Protein AF-A0A534UVS5-F1 (afdb_monomer)

Foldseek 3Di:
DLQQFFQDPVGTDNFKFDQFFLFAADDPVQLVQLQVVCCVPVNDQFADPVFDGDGRPDDLGPVVGYDIATPGLVPDLVVCVVRDDPVRSVVNLVRSLVSSLSRTDDWDKDKDKDWDDDPPDIDIDIFMDTPGCRSVVRDDDDDPPDDPDPGDDDDDDDPPDDDDDPDDDDDDDDDDDDDADALVVVLVVCVVLQADGSVCSVVVVCVCPVVQQWHQDPRGTDGDLVVVLVVVVCCVQVVCCPPSNNRNVVVVVVSCCVVVVDPPPVVVVVVCPVVVVSVVVCVVVDDPCVSQWAWDPDADPVRATWTWGQDPVGTWTAGPPPPVGGDIGRDPPPPRVVLVPDQDDDDDDDDDDDDDDDDDDPDDPQFQDQQPVPCVPPVWGWGWDADPVGIWIATPPPPVGGGTDDDDDPAPDFPPAWAADLPPRPFTWGWGADPPPRQIKTATPPPPVDGDIGSFAFQQEAEQPRRATWTDDPQWIAGLHQGFIFHADPVGDDHHDHGYTDDGDVVNNDDPDPDDDDDDDDDDDDDDDDDDDDDDDDDDDDDDDDDDDDDDDDDDD

Mean predicted aligned error: 19.81 Å

Secondary structure (DSSP, 8-state):
-TTT-EEETTEEE--B--SS-------HHHHHHHHHHHHHHH-GGG--TT-------STT--TTPPPS-BS-TTS-HHHHTTTS-HHHHHHHHHHHHHHHHTTSPPPEEEEEEEEEEETTEEEEEEEEEEEE-GGGGT--PPPSS-PPPPP--PPP--TT--------------PPPPPPPPHHHHHHHHHHTT-S-TTTHHHHHHHHHHTTSEEEETTEEEE-HHHHHHHHHHHHHHHHHH-HHHHHHHHHHHHHHHTTSS-HHHHHHHHHHHHHHHHHHHHHH--HHHHHEEEEEEEPTTSPEEEEEEEBTEEEEEETTTTTS--EEEPTTSHHHHTT-SS---S---------------PPTTTTSBPTTTHHHH--BEEEEEETTEEEEEETTTTT---EE--SSPPPPPPSS--B-TTTSSSBEEEEE-TTT--EEEEETTTTT---EESSPEEEEEETTT-PEEEEETTEEEETTT--EEPPPTT---TT-EE---S--GGGGSPPPSSS-----PPP---------------------------------

Nearest PDB structures (foldseek):
  3pwt-assembly1_A  TM=9.548E-01  e=1.669E-19  Escherichia coli K-12
  4rul-assembly1_A  TM=6.853E-01  e=5.554E-26  Escherichia coli DH1
  1cy6-assembly1_A  TM=9.502E-01  e=1.768E-19  Escherichia coli K-12
  1cy7-assembly1_A  TM=9.489E-01  e=1.669E-19  Escherichia coli K-12
  1cy8-assembly1_A  TM=8.949E-01  e=3.738E-19  Escherichia coli K-12

Solvent-accessible surface area (backbone atoms only — not comparable to full-atom values): 34540 Å² total; per-residue (Å²): 92,58,45,83,34,42,68,46,100,91,41,76,44,47,50,30,39,63,82,67,49,81,32,55,30,75,53,72,67,56,53,53,47,38,45,53,52,38,33,76,75,71,29,68,85,33,36,42,99,84,53,63,89,51,73,61,86,63,87,82,57,72,78,90,45,47,28,65,28,45,65,50,69,86,67,46,50,77,72,50,38,78,63,39,56,74,67,56,29,50,50,49,34,52,35,40,29,52,49,48,29,62,40,34,24,72,61,38,72,48,74,53,73,47,79,46,79,59,96,93,45,81,47,79,49,75,25,46,39,78,77,36,54,39,18,55,77,63,42,72,87,84,59,100,85,59,79,83,76,75,80,39,79,72,77,95,79,61,95,86,64,88,81,79,88,88,79,85,86,90,78,90,82,78,90,76,76,84,81,68,40,30,74,66,55,43,49,51,51,31,55,76,55,47,37,76,48,72,84,38,48,68,57,53,56,50,48,40,44,76,71,48,28,28,45,78,54,95,75,23,53,39,80,28,73,67,29,52,48,52,48,53,52,38,52,77,76,39,35,76,75,69,32,63,68,46,45,18,48,54,50,52,53,50,48,33,31,76,71,65,77,37,66,60,69,67,50,54,50,64,54,46,54,61,52,50,56,50,50,60,50,47,64,72,75,56,55,75,59,74,72,41,46,43,85,50,94,48,59,39,101,85,67,46,51,21,21,39,30,74,50,102,89,47,67,27,31,29,31,65,58,56,83,85,40,82,56,68,44,62,38,86,86,34,79,64,32,65,70,60,74,85,80,84,84,80,86,80,81,90,83,90,80,93,78,88,87,82,83,85,71,86,76,63,88,64,60,75,39,66,22,93,86,37,22,90,85,68,71,25,33,19,34,77,44,77,54,104,88,45,77,44,37,24,32,64,50,52,83,87,38,80,52,64,57,85,80,66,84,72,79,63,74,67,66,99,57,85,39,63,23,66,86,71,69,79,33,38,54,38,54,41,69,39,89,92,76,64,46,67,32,34,31,31,64,50,53,85,86,36,81,54,67,40,76,51,55,71,50,42,24,27,28,63,91,73,69,15,41,24,19,47,50,88,92,32,27,29,23,70,56,45,22,14,48,23,80,62,52,94,91,54,72,58,69,71,38,72,42,75,59,53,70,74,29,61,73,72,65,55,74,80,66,95,77,76,82,92,86,81,84,84,78,90,75,87,80,83,88,76,91,79,85,83,87,84,87,87,88,84,81,89,83,86,80,89,79,89,82,89,81,88,80,82,89,82,136

Structure (mmCIF, N/CA/C/O backbone):
data_AF-A0A534UVS5-F1
#
_entry.id   AF-A0A534UVS5-F1
#
loop_
_atom_site.group_PDB
_atom_site.id
_atom_site.type_symbol
_atom_site.label_atom_id
_atom_site.label_alt_id
_atom_site.label_comp_id
_atom_site.label_asym_id
_atom_site.label_entity_id
_atom_site.label_seq_id
_atom_site.pdbx_PDB_ins_code
_atom_site.Cartn_x
_atom_site.Cartn_y
_atom_site.Cartn_z
_atom_site.occupancy
_atom_site.B_iso_or_equiv
_atom_site.auth_seq_id
_atom_site.auth_comp_id
_atom_site.auth_asym_id
_atom_site.auth_atom_id
_atom_site.pdbx_PDB_model_num
ATOM 1 N N . ARG A 1 1 ? -8.026 -17.009 -4.762 1.00 86.56 1 ARG A N 1
ATOM 2 C CA . ARG A 1 1 ? -8.614 -17.194 -6.110 1.00 86.56 1 ARG A CA 1
ATOM 3 C C . ARG A 1 1 ? -7.593 -17.678 -7.128 1.00 86.56 1 ARG A C 1
ATOM 5 O O . ARG A 1 1 ? -7.559 -18.874 -7.343 1.00 86.56 1 ARG A O 1
ATOM 12 N N . LEU A 1 2 ? -6.715 -16.829 -7.687 1.00 92.12 2 LEU A N 1
ATOM 13 C CA . LEU A 1 2 ? -5.727 -17.286 -8.688 1.00 92.12 2 LEU A CA 1
ATOM 14 C C . LEU A 1 2 ? -4.832 -18.439 -8.184 1.00 92.12 2 LEU A C 1
ATOM 16 O O . LEU A 1 2 ? -4.496 -19.319 -8.964 1.00 92.12 2 LEU A O 1
ATOM 20 N N . TYR A 1 3 ? -4.480 -18.447 -6.893 1.00 91.88 3 TYR A N 1
ATOM 21 C CA . TYR A 1 3 ? -3.768 -19.557 -6.240 1.00 91.88 3 TYR A CA 1
ATOM 22 C C . TYR A 1 3 ? -4.669 -20.783 -5.981 1.00 91.88 3 TYR A C 1
ATOM 24 O O . TYR A 1 3 ? -4.324 -21.892 -6.366 1.00 91.88 3 TYR A O 1
ATOM 32 N N . GLU A 1 4 ? -5.836 -20.573 -5.359 1.00 87.25 4 GLU A N 1
ATOM 33 C CA . GLU A 1 4 ? -6.788 -21.628 -4.940 1.00 87.25 4 GLU A CA 1
ATOM 34 C C . GLU A 1 4 ? -7.358 -22.448 -6.106 1.00 87.25 4 GLU A C 1
ATOM 36 O O . GLU A 1 4 ? -7.800 -23.576 -5.913 1.00 87.25 4 GLU A O 1
ATOM 41 N N . GLY A 1 5 ? -7.360 -21.873 -7.306 1.00 83.25 5 GLY A N 1
ATOM 42 C CA . GLY A 1 5 ? -7.835 -22.515 -8.517 1.00 83.25 5 GLY A CA 1
ATOM 43 C C . GLY A 1 5 ? -8.948 -21.722 -9.183 1.00 83.25 5 GLY A C 1
ATOM 44 O O . GLY A 1 5 ? -9.860 -21.220 -8.526 1.00 83.25 5 GLY A O 1
ATOM 45 N N . VAL A 1 6 ? -8.867 -21.626 -10.504 1.00 83.12 6 VAL A N 1
ATOM 46 C CA . VAL A 1 6 ? -9.916 -21.079 -11.369 1.00 83.12 6 VAL A CA 1
ATOM 47 C C . VAL A 1 6 ? -10.378 -22.160 -12.332 1.00 83.12 6 VAL A C 1
ATOM 49 O O . VAL A 1 6 ? -9.594 -23.028 -12.719 1.00 83.12 6 VAL A O 1
ATOM 52 N N . GLU A 1 7 ? -11.652 -22.122 -12.698 1.00 78.94 7 GLU A N 1
ATOM 53 C CA . GLU A 1 7 ? -12.205 -23.032 -13.693 1.00 78.94 7 GLU A CA 1
ATOM 54 C C . GLU A 1 7 ? -11.723 -22.606 -15.085 1.00 78.94 7 GLU A C 1
ATOM 56 O O . GLU A 1 7 ? -11.914 -21.469 -15.515 1.00 78.94 7 GLU A O 1
ATOM 61 N N . THR A 1 8 ? -11.033 -23.513 -15.766 1.00 73.19 8 THR A N 1
ATOM 62 C CA . THR A 1 8 ? -10.516 -23.327 -17.124 1.00 73.19 8 THR A CA 1
ATOM 63 C C . THR A 1 8 ? -11.011 -24.463 -18.016 1.00 73.19 8 THR A C 1
ATOM 65 O O . THR A 1 8 ? -11.586 -25.433 -17.523 1.00 73.19 8 THR A O 1
ATOM 68 N N . ALA A 1 9 ? -10.767 -24.376 -19.327 1.00 68.81 9 ALA A N 1
ATOM 69 C CA . ALA A 1 9 ? -11.095 -25.456 -20.264 1.00 68.81 9 ALA A CA 1
ATOM 70 C C . ALA A 1 9 ? -10.449 -26.807 -19.883 1.00 68.81 9 ALA A C 1
ATOM 72 O O . ALA A 1 9 ? -11.004 -27.857 -20.196 1.00 68.81 9 ALA A O 1
ATOM 73 N N . ASP A 1 10 ? -9.328 -26.767 -19.157 1.00 67.75 10 ASP A N 1
ATOM 74 C CA . ASP A 1 10 ? -8.562 -27.934 -18.710 1.00 67.75 10 ASP A CA 1
ATOM 75 C C . ASP A 1 10 ? -8.914 -28.373 -17.269 1.00 67.75 10 ASP A C 1
ATOM 77 O O . ASP A 1 10 ? -8.240 -29.222 -16.686 1.00 67.75 10 ASP A O 1
ATOM 81 N N . GLY A 1 11 ? -9.961 -27.788 -16.672 1.00 78.19 11 GLY A N 1
ATOM 82 C CA . GLY A 1 11 ? -10.410 -28.051 -15.302 1.00 78.19 11 GLY A CA 1
ATOM 83 C C . GLY A 1 11 ? -10.041 -26.947 -14.306 1.00 78.19 11 GLY A C 1
ATOM 84 O O . GLY A 1 11 ? -9.696 -25.823 -14.683 1.00 78.19 11 GLY A O 1
ATOM 85 N N . GLN A 1 12 ? -10.149 -27.253 -13.009 1.00 84.38 12 GLN A N 1
ATOM 86 C CA . GLN A 1 12 ? -9.828 -26.314 -11.932 1.00 84.38 12 GLN A CA 1
ATOM 87 C C . GLN A 1 12 ? -8.318 -26.300 -11.667 1.00 84.38 12 GLN A C 1
ATOM 89 O O . GLN A 1 12 ? -7.758 -27.279 -11.175 1.00 84.38 12 GLN A O 1
ATOM 94 N N . ILE A 1 13 ? -7.654 -25.188 -11.989 1.00 85.94 13 ILE A N 1
ATOM 95 C CA . ILE A 1 13 ? -6.187 -25.085 -11.949 1.00 85.94 13 ILE A CA 1
ATOM 96 C C . ILE A 1 13 ? -5.757 -23.831 -11.187 1.00 85.94 13 ILE A C 1
ATOM 98 O O . ILE A 1 13 ? -6.267 -22.736 -11.432 1.00 85.94 13 ILE A O 1
ATOM 102 N N . GLY A 1 14 ? -4.779 -23.976 -10.287 1.00 91.62 14 GLY A N 1
ATOM 103 C CA . GLY A 1 14 ? -4.073 -22.851 -9.666 1.00 91.62 14 GLY A CA 1
ATOM 104 C C . GLY A 1 14 ? -3.136 -22.179 -10.670 1.00 91.62 14 GLY A C 1
ATOM 105 O O . GLY A 1 14 ? -2.207 -22.806 -11.184 1.00 91.62 14 GLY A O 1
ATOM 106 N N . LEU A 1 15 ? -3.375 -20.904 -10.974 1.00 93.50 15 LEU A N 1
ATOM 107 C CA . LEU A 1 15 ? -2.630 -20.150 -11.986 1.00 93.50 15 LEU A CA 1
ATOM 108 C C . LEU A 1 15 ? -1.349 -19.510 -11.458 1.00 93.50 15 LEU A C 1
ATOM 110 O O . LEU A 1 15 ? -0.445 -19.249 -12.246 1.00 93.50 15 LEU A O 1
ATOM 114 N N . ILE A 1 16 ? -1.259 -19.251 -10.155 1.00 96.38 16 ILE A N 1
ATOM 115 C CA . ILE A 1 16 ? -0.088 -18.626 -9.530 1.00 96.38 16 ILE A CA 1
ATOM 116 C C . ILE A 1 16 ? 0.382 -19.421 -8.314 1.00 96.38 16 ILE A C 1
ATOM 118 O O . ILE A 1 16 ? -0.384 -20.192 -7.734 1.00 96.38 16 ILE A O 1
ATOM 122 N N . THR A 1 17 ? 1.635 -19.217 -7.924 1.00 95.00 17 THR A N 1
ATOM 123 C CA . THR A 1 17 ? 2.183 -19.679 -6.642 1.00 95.00 17 THR A CA 1
ATOM 124 C C . THR A 1 17 ? 1.531 -18.952 -5.455 1.00 95.00 17 THR A C 1
ATOM 126 O O . THR A 1 17 ? 0.718 -18.037 -5.620 1.00 95.00 17 THR A O 1
ATOM 129 N N . TYR A 1 18 ? 1.839 -19.388 -4.231 1.00 92.50 18 TYR A N 1
ATOM 130 C CA . TYR A 1 18 ? 1.241 -18.821 -3.023 1.00 92.50 18 TYR A CA 1
ATOM 131 C C . TYR A 1 18 ? 1.574 -17.327 -2.873 1.00 92.50 18 TYR A C 1
ATOM 133 O O . TYR A 1 18 ? 2.726 -16.918 -2.965 1.00 92.50 18 TYR A O 1
ATOM 141 N N . MET A 1 19 ? 0.549 -16.504 -2.640 1.00 91.31 19 MET A N 1
ATOM 142 C CA . MET A 1 19 ? 0.638 -15.039 -2.723 1.00 91.31 19 MET A CA 1
ATOM 143 C C . MET A 1 19 ? 1.151 -14.344 -1.454 1.00 91.31 19 MET A C 1
ATOM 145 O O . MET A 1 19 ? 1.285 -13.125 -1.443 1.00 91.31 19 MET A O 1
ATOM 149 N N . ARG A 1 20 ? 1.372 -15.084 -0.362 1.00 88.44 20 ARG A N 1
ATOM 150 C CA . ARG A 1 20 ? 1.919 -14.541 0.890 1.00 88.44 20 ARG A CA 1
ATOM 151 C C . ARG A 1 20 ? 3.341 -15.046 1.046 1.00 88.44 20 ARG A C 1
ATOM 153 O O . ARG A 1 20 ? 3.576 -16.069 1.680 1.00 88.44 20 ARG A O 1
ATOM 160 N N . THR A 1 21 ? 4.251 -14.344 0.396 1.00 86.50 21 THR A N 1
ATOM 161 C CA . THR A 1 21 ? 5.661 -14.705 0.312 1.00 86.50 21 THR A CA 1
ATOM 162 C C . THR A 1 21 ? 6.494 -13.433 0.346 1.00 86.50 21 THR A C 1
ATOM 164 O O . THR A 1 21 ? 6.102 -12.413 -0.218 1.00 86.50 21 THR A O 1
ATOM 167 N N . ASP A 1 22 ? 7.615 -13.504 1.043 1.00 82.94 22 ASP A N 1
ATOM 168 C CA . ASP A 1 22 ? 8.724 -12.549 1.053 1.00 82.94 22 ASP A CA 1
ATOM 169 C C . ASP A 1 22 ? 9.896 -13.053 0.181 1.00 82.94 22 ASP A C 1
ATOM 171 O O . ASP A 1 22 ? 10.938 -12.406 0.046 1.00 82.94 22 ASP A O 1
ATOM 175 N N . SER A 1 23 ? 9.733 -14.225 -0.439 1.00 86.44 23 SER A N 1
ATOM 176 C CA . SER A 1 23 ? 10.713 -14.811 -1.338 1.00 86.44 23 SER A CA 1
ATOM 177 C C . SER A 1 23 ? 10.637 -14.190 -2.728 1.00 86.44 23 SER A C 1
ATOM 179 O O . SER A 1 23 ? 9.563 -14.052 -3.311 1.00 86.44 23 SER A O 1
ATOM 181 N N . VAL A 1 24 ? 11.799 -13.879 -3.297 1.00 90.25 24 VAL A N 1
ATOM 182 C CA . VAL A 1 24 ? 11.953 -13.519 -4.720 1.00 90.25 24 VAL A CA 1
ATOM 183 C C . VAL A 1 24 ? 12.582 -14.649 -5.541 1.00 90.25 24 VAL A C 1
ATOM 185 O O . VAL A 1 24 ? 12.907 -14.465 -6.715 1.00 90.25 24 VAL A O 1
ATOM 188 N N . ALA A 1 25 ? 12.777 -15.821 -4.933 1.00 90.31 25 ALA A N 1
ATOM 189 C CA . ALA A 1 25 ? 13.412 -16.957 -5.582 1.00 90.31 25 ALA A CA 1
ATOM 190 C C . ALA A 1 25 ? 12.469 -17.636 -6.586 1.00 90.31 25 ALA A C 1
ATOM 192 O O . ALA A 1 25 ? 11.262 -17.734 -6.367 1.00 90.31 25 ALA A O 1
ATOM 193 N N . LEU A 1 26 ? 13.042 -18.156 -7.671 1.00 91.19 26 LEU A N 1
ATOM 194 C CA . LEU A 1 26 ? 12.352 -18.979 -8.663 1.00 91.19 26 LEU A CA 1
ATOM 195 C C . LEU A 1 26 ? 12.972 -20.377 -8.702 1.00 91.19 26 LEU A C 1
ATOM 197 O O . LEU A 1 26 ? 14.194 -20.528 -8.650 1.00 91.19 26 LEU A O 1
ATOM 201 N N . SER A 1 27 ? 12.130 -21.398 -8.825 1.00 90.94 27 SER A N 1
ATOM 202 C CA . SER A 1 27 ? 12.549 -22.791 -8.984 1.00 90.94 27 SER A CA 1
ATOM 203 C C . SER A 1 27 ? 13.266 -23.021 -10.318 1.00 90.94 27 SER A C 1
ATOM 205 O O . SER A 1 27 ? 12.988 -22.364 -11.323 1.00 90.94 27 SER A O 1
ATOM 207 N N . GLY A 1 28 ? 14.159 -24.016 -10.363 1.00 90.31 28 GLY A N 1
ATOM 208 C CA . GLY A 1 28 ? 14.883 -24.371 -11.591 1.00 90.31 28 GLY A CA 1
ATOM 209 C C . GLY A 1 28 ? 13.959 -24.728 -12.763 1.00 90.31 28 GLY A C 1
ATOM 210 O O . GLY A 1 28 ? 14.245 -24.366 -13.902 1.00 90.31 28 GLY A O 1
ATOM 211 N N . GLN A 1 29 ? 12.814 -25.362 -12.479 1.00 91.75 29 GLN A N 1
ATOM 212 C CA . GLN A 1 29 ? 11.785 -25.651 -13.481 1.00 91.75 29 GLN A CA 1
ATOM 213 C C . GLN A 1 29 ? 11.186 -24.364 -14.065 1.00 91.75 29 GLN A C 1
ATOM 215 O O . GLN A 1 29 ? 11.085 -24.237 -15.284 1.00 91.75 29 GLN A O 1
ATOM 220 N N . ALA A 1 30 ? 10.836 -23.396 -13.213 1.00 93.25 30 ALA A N 1
ATOM 221 C CA . ALA A 1 30 ? 10.282 -22.117 -13.645 1.00 93.25 30 ALA A CA 1
ATOM 222 C C . ALA A 1 30 ? 11.287 -21.298 -14.469 1.00 93.25 30 ALA A C 1
ATOM 224 O O . ALA A 1 30 ? 10.908 -20.697 -15.471 1.00 93.25 30 ALA A O 1
ATOM 225 N N . LEU A 1 31 ? 12.570 -21.312 -14.088 1.00 93.19 31 LEU A N 1
ATOM 226 C CA . LEU A 1 31 ? 13.645 -20.657 -14.842 1.00 93.19 31 LEU A CA 1
ATOM 227 C C . LEU A 1 31 ? 13.815 -21.262 -16.242 1.00 93.19 31 LEU A C 1
ATOM 229 O O . LEU A 1 31 ? 13.948 -20.528 -17.222 1.00 93.19 31 LEU A O 1
ATOM 233 N N . GLY A 1 32 ? 13.790 -22.595 -16.342 1.00 93.12 32 GLY A N 1
ATOM 234 C CA . GLY A 1 32 ? 13.864 -23.299 -17.622 1.00 93.12 32 GLY A CA 1
ATOM 235 C C . GLY A 1 32 ? 12.684 -22.961 -18.532 1.00 93.12 32 GLY A C 1
ATOM 236 O O . GLY A 1 32 ? 12.885 -22.597 -19.687 1.00 93.12 32 GLY A O 1
ATOM 237 N N . GLU A 1 33 ? 11.464 -23.012 -17.999 1.00 94.88 33 GLU A N 1
ATOM 238 C CA . GLU A 1 33 ? 10.248 -22.708 -18.759 1.00 94.88 33 GLU A CA 1
ATOM 239 C C . GLU A 1 33 ? 10.190 -21.237 -19.201 1.00 94.88 33 GLU A C 1
ATOM 241 O O . GLU A 1 33 ? 9.904 -20.961 -20.366 1.00 94.88 33 GLU A O 1
ATOM 246 N N . ALA A 1 34 ? 10.537 -20.294 -18.316 1.00 95.00 34 ALA A N 1
ATOM 247 C CA . ALA A 1 34 ? 10.636 -18.876 -18.658 1.00 95.00 34 ALA A CA 1
ATOM 248 C C . ALA A 1 34 ? 11.609 -18.651 -19.821 1.00 95.00 34 ALA A C 1
ATOM 250 O O . ALA A 1 34 ? 11.283 -17.930 -20.761 1.00 95.00 34 ALA A O 1
ATOM 251 N N . ARG A 1 35 ? 12.781 -19.301 -19.799 1.00 94.25 35 ARG A N 1
ATOM 252 C CA . ARG A 1 35 ? 13.779 -19.185 -20.869 1.00 94.25 35 ARG A CA 1
ATOM 253 C C . ARG A 1 35 ? 13.238 -19.655 -22.217 1.00 94.25 35 ARG A C 1
ATOM 255 O O . ARG A 1 35 ? 13.452 -18.969 -23.213 1.00 94.25 35 ARG A O 1
ATOM 262 N N . GLU A 1 36 ? 12.544 -20.791 -22.256 1.00 94.94 36 GLU A N 1
ATOM 263 C CA . GLU A 1 36 ? 11.970 -21.298 -23.507 1.00 94.94 36 GLU A CA 1
ATOM 264 C C . GLU A 1 36 ? 10.838 -20.397 -24.021 1.00 94.94 36 GLU A C 1
ATOM 266 O O . GLU A 1 36 ? 10.787 -20.107 -25.215 1.00 94.94 36 GLU A O 1
ATOM 271 N N . VAL A 1 37 ? 9.990 -19.863 -23.134 1.00 95.56 37 VAL A N 1
ATOM 272 C CA . VAL A 1 37 ? 8.950 -18.887 -23.511 1.00 95.56 37 VAL A CA 1
ATOM 273 C C . VAL A 1 37 ? 9.565 -17.588 -24.041 1.00 95.56 37 VAL A C 1
ATOM 275 O O . VAL A 1 37 ? 9.102 -17.067 -25.057 1.00 95.56 37 VAL A O 1
ATOM 278 N N . ILE A 1 38 ? 10.627 -17.076 -23.406 1.00 95.94 38 ILE A N 1
ATOM 279 C CA . ILE A 1 38 ? 11.334 -15.873 -23.871 1.00 95.94 38 ILE A CA 1
ATOM 280 C C . ILE A 1 38 ? 11.936 -16.119 -25.255 1.00 95.94 38 ILE A C 1
ATOM 282 O O . ILE A 1 38 ? 11.715 -15.319 -26.162 1.00 95.94 38 ILE A O 1
ATOM 286 N N . ARG A 1 39 ? 12.644 -17.242 -25.438 1.00 95.12 39 ARG A N 1
ATOM 287 C CA . ARG A 1 39 ? 13.234 -17.619 -26.728 1.00 95.12 39 ARG A CA 1
ATOM 288 C C . ARG A 1 39 ? 12.173 -17.704 -27.819 1.00 95.12 39 ARG A C 1
ATOM 290 O O . ARG A 1 39 ? 12.352 -17.122 -28.881 1.00 95.12 39 ARG A O 1
ATOM 297 N N . ALA A 1 40 ? 11.076 -18.410 -27.552 1.00 95.06 40 ALA A N 1
ATOM 298 C CA . ALA A 1 40 ? 10.025 -18.639 -28.534 1.00 95.06 40 ALA A CA 1
ATOM 299 C C . ALA A 1 40 ? 9.283 -17.352 -28.926 1.00 95.06 40 ALA A C 1
ATOM 301 O O . ALA A 1 40 ? 8.879 -17.213 -30.077 1.00 95.06 40 ALA A O 1
ATOM 302 N N . ARG A 1 41 ? 9.086 -16.420 -27.981 1.00 94.31 41 ARG A N 1
ATOM 303 C CA . ARG A 1 41 ? 8.243 -15.233 -28.193 1.00 94.31 41 ARG A CA 1
ATOM 304 C C . ARG A 1 41 ? 9.020 -13.970 -28.569 1.00 94.31 41 ARG A C 1
ATOM 306 O O . ARG A 1 41 ? 8.502 -13.169 -29.338 1.00 94.31 41 ARG A O 1
ATOM 313 N N . TYR A 1 42 ? 10.229 -13.791 -28.039 1.00 94.75 42 TYR A N 1
ATOM 314 C CA . TYR A 1 42 ? 11.042 -12.578 -28.221 1.00 94.75 42 TYR A CA 1
ATOM 315 C C . TYR A 1 42 ? 12.362 -12.846 -28.960 1.00 94.75 42 TYR A C 1
ATOM 317 O O . TYR A 1 42 ? 12.947 -11.929 -29.527 1.00 94.75 42 TYR A O 1
ATOM 325 N N . GLY A 1 43 ? 12.818 -14.101 -29.012 1.00 95.19 43 GLY A N 1
ATOM 326 C CA . GLY A 1 43 ? 14.057 -14.498 -29.682 1.00 95.19 43 GLY A CA 1
ATOM 327 C C . GLY A 1 43 ? 15.275 -14.543 -28.755 1.00 95.19 43 GLY A C 1
ATOM 328 O O . GLY A 1 43 ? 15.246 -14.079 -27.613 1.00 95.19 43 GLY A O 1
ATOM 329 N N . ASP A 1 44 ? 16.376 -15.110 -29.255 1.00 94.44 44 ASP A N 1
ATOM 330 C CA . ASP A 1 44 ? 17.554 -15.434 -28.436 1.00 94.44 44 ASP A CA 1
ATOM 331 C C . ASP A 1 44 ? 18.222 -14.209 -27.791 1.00 94.44 44 ASP A C 1
ATOM 333 O O . ASP A 1 44 ? 18.693 -14.316 -26.659 1.00 94.44 44 ASP A O 1
ATOM 337 N N . ARG A 1 45 ? 18.202 -13.030 -28.437 1.00 95.12 45 ARG A N 1
ATOM 338 C CA . ARG A 1 45 ? 18.790 -11.786 -27.888 1.00 95.12 45 ARG A CA 1
ATOM 339 C C . ARG A 1 45 ? 18.141 -11.346 -26.567 1.00 95.12 45 ARG A C 1
ATOM 341 O O . ARG A 1 45 ? 18.787 -10.690 -25.759 1.00 95.12 45 ARG A O 1
ATOM 348 N N . TYR A 1 46 ? 16.885 -11.725 -26.326 1.00 96.12 46 TYR A N 1
ATOM 349 C CA . TYR A 1 46 ? 16.162 -11.407 -25.090 1.00 96.12 46 TYR A CA 1
ATOM 350 C C . TYR A 1 46 ? 16.382 -12.436 -23.979 1.00 96.12 46 TYR A C 1
ATOM 352 O O . TYR A 1 46 ? 15.965 -12.210 -22.841 1.00 96.12 46 TYR A O 1
ATOM 360 N N . THR A 1 47 ? 17.020 -13.565 -24.291 1.00 92.38 47 THR A N 1
ATOM 361 C CA . THR A 1 47 ? 17.265 -14.645 -23.335 1.00 92.38 47 THR A CA 1
ATOM 362 C C . THR A 1 47 ? 18.556 -14.428 -22.554 1.00 92.38 47 THR A C 1
ATOM 364 O O . THR A 1 47 ? 19.488 -13.767 -23.004 1.00 92.38 47 THR A O 1
ATOM 367 N N . MET A 1 48 ? 18.630 -15.043 -21.374 1.00 86.38 48 MET A N 1
ATOM 368 C CA . MET A 1 48 ? 19.842 -15.099 -20.560 1.00 86.38 48 MET A CA 1
ATOM 369 C C . MET A 1 48 ? 20.282 -16.564 -20.422 1.00 86.38 48 MET A C 1
ATOM 371 O O . MET A 1 48 ? 19.523 -17.358 -19.860 1.00 86.38 48 MET A O 1
ATOM 375 N N . PRO A 1 49 ? 21.495 -16.959 -20.862 1.00 77.38 49 PRO A N 1
ATOM 376 C CA . PRO A 1 49 ? 21.909 -18.367 -20.883 1.00 77.38 49 PRO A CA 1
ATOM 377 C C . PRO A 1 49 ? 21.802 -19.085 -19.529 1.00 77.38 49 PRO A C 1
ATOM 379 O O . PRO A 1 49 ? 21.402 -20.248 -19.474 1.00 77.38 49 PRO A O 1
ATOM 382 N N . LYS A 1 50 ? 22.128 -18.381 -18.436 1.00 78.12 50 LYS A N 1
ATOM 383 C CA . LYS A 1 50 ? 22.091 -18.898 -17.056 1.00 78.12 50 LYS A CA 1
ATOM 384 C C . LYS A 1 50 ? 20.861 -18.444 -16.251 1.00 78.12 50 LYS A C 1
ATOM 386 O O . LYS A 1 50 ? 20.749 -18.812 -15.086 1.00 78.12 50 LYS A O 1
ATOM 391 N N . GLY A 1 51 ? 19.957 -17.660 -16.849 1.00 78.19 51 GLY A N 1
ATOM 392 C CA . GLY A 1 51 ? 18.895 -16.956 -16.118 1.00 78.19 51 GLY A CA 1
ATOM 393 C C . GLY A 1 51 ? 19.439 -15.949 -15.094 1.00 78.19 51 GLY A C 1
ATOM 394 O O . GLY A 1 51 ? 20.651 -15.741 -14.983 1.00 78.19 51 GLY A O 1
ATOM 395 N N . ARG A 1 52 ? 18.541 -15.309 -14.338 1.00 88.12 52 ARG A N 1
ATOM 396 C CA . ARG A 1 52 ? 18.887 -14.437 -13.207 1.00 88.12 52 ARG A CA 1
ATOM 397 C C . ARG A 1 52 ? 18.376 -15.044 -11.910 1.00 88.12 52 ARG A C 1
ATOM 399 O O . ARG A 1 52 ? 17.182 -15.289 -11.754 1.00 88.12 52 ARG A O 1
ATOM 406 N N . ILE A 1 53 ? 19.287 -15.241 -10.963 1.00 86.94 53 ILE A N 1
ATOM 407 C CA . ILE A 1 53 ? 18.953 -15.745 -9.631 1.00 86.94 53 ILE A CA 1
ATOM 408 C C . ILE A 1 53 ? 18.814 -14.553 -8.690 1.00 86.94 53 ILE A C 1
ATOM 410 O O . ILE A 1 53 ? 19.796 -13.877 -8.385 1.00 86.94 53 ILE A O 1
ATOM 414 N N . TYR A 1 54 ? 17.594 -14.330 -8.213 1.00 86.38 54 TYR A N 1
ATOM 415 C CA . TYR A 1 54 ? 17.293 -13.359 -7.170 1.00 86.38 54 TYR A CA 1
ATOM 416 C C . TYR A 1 54 ? 17.225 -14.068 -5.817 1.00 86.38 54 TYR A C 1
ATOM 418 O O . TYR A 1 54 ? 16.731 -15.191 -5.719 1.00 86.38 54 TYR A O 1
ATOM 426 N N . ARG A 1 55 ? 17.746 -13.419 -4.774 1.00 80.06 55 ARG A N 1
ATOM 427 C CA . ARG A 1 55 ? 17.695 -13.906 -3.391 1.00 80.06 55 ARG A CA 1
ATOM 428 C C . ARG A 1 55 ? 17.126 -12.816 -2.498 1.00 80.06 55 ARG A C 1
ATOM 430 O O . ARG A 1 55 ? 17.490 -11.649 -2.654 1.00 80.06 55 ARG A O 1
ATOM 437 N N . THR A 1 56 ? 16.258 -13.206 -1.574 1.00 75.06 56 THR A N 1
ATOM 438 C CA . THR A 1 56 ? 15.724 -12.301 -0.555 1.00 75.06 56 THR A CA 1
ATOM 439 C C . THR A 1 56 ? 16.858 -11.872 0.373 1.00 75.06 56 THR A C 1
ATOM 441 O O . THR A 1 56 ? 17.689 -12.687 0.767 1.00 75.06 56 THR A O 1
ATOM 444 N N . LYS A 1 57 ? 16.941 -10.570 0.668 1.00 62.44 57 LYS A N 1
ATOM 445 C CA . LYS A 1 57 ? 17.979 -9.999 1.546 1.00 62.44 57 LYS A CA 1
ATOM 446 C C . LYS A 1 57 ? 17.614 -10.095 3.034 1.00 62.44 57 LYS A C 1
ATOM 448 O O . LYS A 1 57 ? 18.481 -9.899 3.881 1.00 62.44 57 LYS A O 1
ATOM 453 N N . THR A 1 58 ? 16.350 -10.369 3.346 1.00 58.66 58 THR A N 1
ATOM 454 C CA . THR A 1 58 ? 15.787 -10.341 4.699 1.00 58.66 58 THR A CA 1
ATOM 455 C C . THR A 1 58 ? 16.257 -11.533 5.530 1.00 58.66 58 THR A C 1
ATOM 457 O O . THR A 1 58 ? 16.135 -12.691 5.130 1.00 58.66 58 THR A O 1
ATOM 460 N N . ARG A 1 59 ? 16.805 -11.243 6.712 1.00 47.31 59 ARG A N 1
ATOM 461 C CA . ARG A 1 59 ? 17.312 -12.234 7.667 1.00 47.31 59 ARG A CA 1
ATOM 462 C C . ARG A 1 59 ? 16.118 -12.957 8.303 1.00 47.31 59 ARG A C 1
ATOM 464 O O . ARG A 1 59 ? 15.348 -12.328 9.010 1.00 47.31 59 ARG A O 1
ATOM 471 N N . GLY A 1 60 ? 15.965 -14.261 8.064 1.00 49.59 60 GLY A N 1
ATOM 472 C CA . GLY A 1 60 ? 14.875 -15.053 8.659 1.00 49.59 60 GLY A CA 1
ATOM 473 C C . GLY A 1 60 ? 13.608 -15.182 7.811 1.00 49.59 60 GLY A C 1
ATOM 474 O O . GLY A 1 60 ? 12.622 -15.716 8.314 1.00 49.59 60 GLY A O 1
ATOM 475 N N . ALA A 1 61 ? 13.651 -14.762 6.540 1.00 52.09 61 ALA A N 1
ATOM 476 C CA . ALA A 1 61 ? 12.595 -15.051 5.575 1.00 52.09 61 ALA A CA 1
ATOM 477 C C . ALA A 1 61 ? 12.236 -16.545 5.592 1.00 52.09 61 ALA A C 1
ATOM 479 O O . ALA A 1 61 ? 13.098 -17.402 5.821 1.00 52.09 61 ALA A O 1
ATOM 480 N N . GLN A 1 62 ? 10.970 -16.876 5.334 1.00 50.78 62 GLN A N 1
ATOM 481 C CA . GLN A 1 62 ? 10.547 -18.267 5.165 1.00 50.78 62 GLN A CA 1
ATOM 482 C C . GLN A 1 62 ? 11.096 -18.785 3.822 1.00 50.78 62 GLN A C 1
ATOM 484 O O . GLN A 1 62 ? 10.364 -18.944 2.850 1.00 50.78 62 GLN A O 1
ATOM 489 N N . GLU A 1 63 ? 12.408 -19.049 3.761 1.00 52.88 63 GLU A N 1
ATOM 490 C CA . GLU A 1 63 ? 13.186 -19.422 2.563 1.00 52.88 63 GLU A CA 1
ATOM 491 C C . GLU A 1 63 ? 12.711 -20.723 1.883 1.00 52.88 63 GLU A C 1
ATOM 493 O O . GLU A 1 63 ? 13.218 -21.100 0.829 1.00 52.88 63 GLU A O 1
ATOM 498 N N . ALA A 1 64 ? 11.714 -21.408 2.450 1.00 57.22 64 ALA A N 1
ATOM 499 C CA . ALA A 1 64 ? 11.023 -22.527 1.818 1.00 57.22 64 ALA A CA 1
ATOM 500 C C . ALA A 1 64 ? 9.985 -22.092 0.762 1.00 57.22 64 ALA A C 1
ATOM 502 O O . ALA A 1 64 ? 9.406 -22.949 0.092 1.00 57.22 64 ALA A O 1
ATOM 503 N N . HIS A 1 65 ? 9.708 -20.793 0.619 1.00 72.50 65 HIS A N 1
ATOM 504 C CA . HIS A 1 65 ? 8.698 -20.276 -0.303 1.00 72.50 65 HIS A CA 1
ATOM 505 C C . HIS A 1 65 ? 9.306 -19.734 -1.603 1.00 72.50 65 HIS A C 1
ATOM 507 O O . HIS A 1 65 ? 10.456 -19.304 -1.666 1.00 72.50 65 HIS A O 1
ATOM 513 N N . GLU A 1 66 ? 8.511 -19.766 -2.669 1.00 86.88 66 GLU A N 1
ATOM 514 C CA . GLU A 1 66 ? 8.864 -19.239 -3.989 1.00 86.88 66 GLU A CA 1
ATOM 515 C C . GLU A 1 66 ? 8.255 -17.842 -4.189 1.00 86.88 66 GLU A C 1
ATOM 517 O O . GLU A 1 66 ? 7.313 -17.464 -3.487 1.00 86.88 66 GLU A O 1
ATOM 522 N N . ALA A 1 67 ? 8.768 -17.079 -5.156 1.00 93.75 67 ALA A N 1
ATOM 523 C CA . ALA A 1 67 ? 8.167 -15.822 -5.586 1.00 93.75 67 ALA A CA 1
ATOM 524 C C . ALA A 1 67 ? 6.744 -16.011 -6.119 1.00 93.75 67 ALA A C 1
ATOM 526 O O . ALA A 1 67 ? 6.382 -17.084 -6.614 1.00 93.75 67 ALA A O 1
ATOM 527 N N . ILE A 1 68 ? 5.951 -14.934 -6.091 1.00 95.69 68 ILE A N 1
ATOM 528 C CA . ILE A 1 68 ? 4.647 -14.892 -6.761 1.00 95.69 68 ILE A CA 1
ATOM 529 C C . ILE A 1 68 ? 4.883 -14.887 -8.272 1.00 95.69 68 ILE A C 1
ATOM 531 O O . ILE A 1 68 ? 5.336 -13.899 -8.847 1.00 95.69 68 ILE A O 1
ATOM 535 N N . ARG A 1 69 ? 4.567 -16.003 -8.923 1.00 95.94 69 ARG A N 1
ATOM 536 C CA . ARG A 1 69 ? 4.751 -16.208 -10.362 1.00 95.94 69 ARG A CA 1
ATOM 537 C C . ARG A 1 69 ? 3.651 -17.110 -10.921 1.00 95.94 69 ARG A C 1
ATOM 539 O O . ARG A 1 69 ? 2.959 -17.773 -10.142 1.00 95.94 69 ARG A O 1
ATOM 546 N N . PRO A 1 70 ? 3.484 -17.183 -12.251 1.00 96.12 70 PRO A N 1
ATOM 547 C CA . PRO A 1 70 ? 2.621 -18.185 -12.858 1.00 96.12 70 PRO A CA 1
ATOM 548 C C . PRO A 1 70 ? 3.081 -19.588 -12.473 1.00 96.12 70 PRO A C 1
ATOM 550 O O . PRO A 1 70 ? 4.281 -19.861 -12.440 1.00 96.12 70 PRO A O 1
ATOM 553 N N . THR A 1 71 ? 2.149 -20.506 -12.234 1.00 94.56 71 THR A N 1
ATOM 554 C CA . THR A 1 71 ? 2.489 -21.926 -12.045 1.00 94.56 71 THR A CA 1
ATOM 555 C C . THR A 1 71 ? 3.097 -22.538 -13.309 1.00 94.56 71 THR A C 1
ATOM 557 O O . THR A 1 71 ? 3.900 -23.458 -13.191 1.00 94.56 71 THR A O 1
ATOM 560 N N . SER A 1 72 ? 2.765 -21.990 -14.485 1.00 93.94 72 SER A N 1
ATOM 561 C CA . SER A 1 72 ? 3.434 -22.250 -15.764 1.00 93.94 72 SER A CA 1
ATOM 562 C C . SER A 1 72 ? 3.455 -20.986 -16.631 1.00 93.94 72 SER A C 1
ATOM 564 O O . SER A 1 72 ? 2.427 -20.325 -16.788 1.00 93.94 72 SER A O 1
ATOM 566 N N . PHE A 1 73 ? 4.608 -20.658 -17.215 1.00 95.25 73 PHE A N 1
ATOM 567 C CA . PHE A 1 73 ? 4.799 -19.541 -18.143 1.00 95.25 73 PHE A CA 1
ATOM 568 C C . PHE A 1 73 ? 4.200 -19.790 -19.530 1.00 95.25 73 PHE A C 1
ATOM 570 O O . PHE A 1 73 ? 3.899 -18.822 -20.228 1.00 95.25 73 PHE A O 1
ATOM 577 N N . VAL A 1 74 ? 3.967 -21.050 -19.917 1.00 93.25 74 VAL A N 1
ATOM 578 C CA . VAL A 1 74 ? 3.313 -21.403 -21.194 1.00 93.25 74 VAL A CA 1
ATOM 579 C C . VAL A 1 74 ? 1.859 -20.920 -21.227 1.00 93.25 74 VAL A C 1
ATOM 581 O O . VAL A 1 74 ? 1.293 -20.681 -22.292 1.00 93.25 74 VAL A O 1
ATOM 584 N N . ARG A 1 75 ? 1.250 -20.725 -20.053 1.00 91.19 75 ARG A N 1
ATOM 585 C CA . ARG A 1 75 ? -0.106 -20.193 -19.916 1.00 91.19 75 ARG A CA 1
ATOM 586 C C . ARG A 1 75 ? -0.141 -18.694 -20.200 1.00 91.19 75 ARG A C 1
ATOM 588 O O . ARG A 1 75 ? -0.052 -17.863 -19.293 1.00 91.19 75 ARG A O 1
ATOM 595 N N . ASP A 1 76 ? -0.285 -18.368 -21.475 1.00 90.44 76 ASP A N 1
ATOM 596 C CA . ASP A 1 76 ? -0.295 -16.999 -21.966 1.00 90.44 76 ASP A CA 1
ATOM 597 C C . ASP A 1 76 ? -1.484 -16.173 -21.405 1.00 90.44 76 ASP A C 1
ATOM 599 O O . ASP A 1 76 ? -2.637 -16.625 -21.451 1.00 90.44 76 ASP A O 1
ATOM 603 N N . PRO A 1 77 ? -1.247 -14.944 -20.902 1.00 92.50 77 PRO A N 1
ATOM 604 C CA . PRO A 1 77 ? -2.302 -14.093 -20.353 1.00 92.50 77 PRO A CA 1
ATOM 605 C C . PRO A 1 77 ? -3.420 -13.711 -21.332 1.00 92.50 77 PRO A C 1
ATOM 607 O O . PRO A 1 77 ? -4.549 -13.486 -20.888 1.00 92.50 77 PRO A O 1
ATOM 610 N N . ASP A 1 78 ? -3.148 -13.606 -22.638 1.00 90.50 78 ASP A N 1
ATOM 611 C CA . ASP A 1 78 ? -4.168 -13.280 -23.642 1.00 90.50 78 ASP A CA 1
ATOM 612 C C . ASP A 1 78 ? -5.140 -14.449 -23.807 1.00 90.50 78 ASP A C 1
ATOM 614 O O . ASP A 1 78 ? -6.357 -14.244 -23.815 1.00 90.50 78 ASP A O 1
ATOM 618 N N . THR A 1 79 ? -4.627 -15.680 -23.841 1.00 87.88 79 THR A N 1
ATOM 619 C CA . THR A 1 79 ? -5.467 -16.886 -23.924 1.00 87.88 79 THR A CA 1
ATOM 620 C C . THR A 1 79 ? -6.323 -17.089 -22.670 1.00 87.88 79 THR A C 1
ATOM 622 O O . THR A 1 79 ? -7.533 -17.308 -22.776 1.00 87.88 79 THR A O 1
ATOM 625 N N . LEU A 1 80 ? -5.737 -16.923 -21.478 1.00 85.75 80 LEU A N 1
ATOM 626 C CA . LEU A 1 80 ? -6.434 -17.102 -20.200 1.00 85.75 80 LEU A CA 1
ATOM 627 C C . LEU A 1 80 ? -7.466 -16.014 -19.903 1.00 85.75 80 LEU A C 1
ATOM 629 O O . LEU A 1 80 ? -8.440 -16.275 -19.196 1.00 85.75 80 LEU A O 1
ATOM 633 N N . SER A 1 81 ? -7.303 -14.811 -20.461 1.00 85.19 81 SER A N 1
ATOM 634 C CA . SER A 1 81 ? -8.227 -13.692 -20.234 1.00 85.19 81 SER A CA 1
ATOM 635 C C . SER A 1 81 ? -9.686 -14.010 -20.586 1.00 85.19 81 SER A C 1
ATOM 637 O O . SER A 1 81 ? -10.593 -13.396 -20.030 1.00 85.19 81 SER A O 1
ATOM 639 N N . ARG A 1 82 ? -9.922 -14.996 -21.464 1.00 85.31 82 ARG A N 1
ATOM 640 C CA . ARG A 1 82 ? -11.260 -15.455 -21.867 1.00 85.31 82 ARG A CA 1
ATOM 641 C C . ARG A 1 82 ? -11.994 -16.241 -20.779 1.00 85.31 82 ARG A C 1
ATOM 643 O O . ARG A 1 82 ? -13.219 -16.283 -20.805 1.00 85.31 82 ARG A O 1
ATOM 650 N N . SER A 1 83 ? -11.255 -16.849 -19.852 1.00 84.06 83 SER A N 1
ATOM 651 C CA . SER A 1 83 ? -11.797 -17.704 -18.783 1.00 84.06 83 SER A CA 1
ATOM 652 C C . SER A 1 83 ? -11.753 -17.030 -17.407 1.00 84.06 83 SER A C 1
ATOM 654 O O . SER A 1 83 ? -12.236 -17.586 -16.428 1.00 84.06 83 SER A O 1
ATOM 656 N N . LEU A 1 84 ? -11.165 -15.834 -17.314 1.00 87.94 84 LEU A N 1
ATOM 657 C CA . LEU A 1 84 ? -10.944 -15.114 -16.063 1.00 87.94 84 LEU A CA 1
ATOM 658 C C . LEU A 1 84 ? -11.836 -13.878 -15.955 1.00 87.94 84 LEU A C 1
ATOM 660 O O . LEU A 1 84 ? -12.138 -13.212 -16.947 1.00 87.94 84 LEU A O 1
ATOM 664 N N . GLY A 1 85 ? -12.188 -13.499 -14.723 1.00 90.06 85 GLY A N 1
ATOM 665 C CA . GLY A 1 85 ? -12.760 -12.180 -14.475 1.00 90.06 85 GLY A CA 1
ATOM 666 C C . GLY A 1 85 ? -11.778 -11.066 -14.867 1.00 90.06 85 GLY A C 1
ATOM 667 O O . GLY A 1 85 ? -10.563 -11.246 -14.829 1.00 90.06 85 GLY A O 1
ATOM 668 N N . ARG A 1 86 ? -12.287 -9.873 -15.202 1.00 92.81 86 ARG A N 1
ATOM 669 C CA . ARG A 1 86 ? -11.462 -8.729 -15.651 1.00 92.81 86 ARG A CA 1
ATOM 670 C C . ARG A 1 86 ? -10.280 -8.423 -14.724 1.00 92.81 86 ARG A C 1
ATOM 672 O O . ARG A 1 86 ? -9.176 -8.182 -15.206 1.00 92.81 86 ARG A O 1
ATOM 679 N N . ASP A 1 87 ? -10.515 -8.404 -13.415 1.00 92.88 87 ASP A N 1
ATOM 680 C CA . ASP A 1 87 ? -9.486 -8.049 -12.432 1.00 92.88 87 ASP A CA 1
ATOM 681 C C . ASP A 1 87 ? -8.487 -9.199 -12.225 1.00 92.88 87 ASP A C 1
ATOM 683 O O . ASP A 1 87 ? -7.287 -8.962 -12.112 1.00 92.88 87 ASP A O 1
ATOM 687 N N . GLU A 1 88 ? -8.958 -10.447 -12.280 1.00 93.19 88 GLU A N 1
ATOM 688 C CA . GLU A 1 88 ? -8.125 -11.654 -12.216 1.00 93.19 88 GLU A CA 1
ATOM 689 C C . GLU A 1 88 ? -7.203 -11.758 -13.436 1.00 93.19 88 GLU A C 1
ATOM 691 O O . GLU A 1 88 ? -6.009 -11.997 -13.280 1.00 93.19 88 GLU A O 1
ATOM 696 N N . ALA A 1 89 ? -7.724 -11.495 -14.639 1.00 93.62 89 ALA A N 1
ATOM 697 C CA . ALA A 1 89 ? -6.947 -11.475 -15.876 1.00 93.62 89 ALA A CA 1
ATOM 698 C C . ALA A 1 89 ? -5.856 -10.392 -15.856 1.00 93.62 89 ALA A C 1
ATOM 700 O O . ALA A 1 89 ? -4.728 -10.632 -16.288 1.00 93.62 89 ALA A O 1
ATOM 701 N N . ARG A 1 90 ? -6.175 -9.200 -15.335 1.00 95.06 90 ARG A N 1
ATOM 702 C CA . ARG A 1 90 ? -5.212 -8.096 -15.189 1.00 95.06 90 ARG A CA 1
ATOM 703 C C . ARG A 1 90 ? -4.117 -8.424 -14.181 1.00 95.06 90 ARG A C 1
ATOM 705 O O . ARG A 1 90 ? -2.947 -8.218 -14.484 1.00 95.06 90 ARG A O 1
ATOM 712 N N . LEU A 1 91 ? -4.489 -8.961 -13.019 1.00 95.62 91 LEU A N 1
ATOM 713 C CA . LEU A 1 91 ? -3.530 -9.352 -11.988 1.00 95.62 91 LEU A CA 1
ATOM 714 C C . LEU A 1 91 ? -2.639 -10.509 -12.457 1.00 95.62 91 LEU A C 1
ATOM 716 O O . LEU A 1 91 ? -1.429 -10.461 -12.267 1.00 95.62 91 LEU A O 1
ATOM 720 N N . TYR A 1 92 ? -3.212 -11.517 -13.119 1.00 95.94 92 TYR A N 1
ATOM 721 C CA . TYR A 1 92 ? -2.439 -12.616 -13.693 1.00 95.94 92 TYR A CA 1
ATOM 722 C C . TYR A 1 92 ? -1.447 -12.120 -14.749 1.00 95.94 92 TYR A C 1
ATOM 724 O O . TYR A 1 92 ? -0.278 -12.489 -14.701 1.00 95.94 92 TYR A O 1
ATOM 732 N N . ARG A 1 93 ? -1.882 -11.239 -15.663 1.00 96.00 93 ARG A N 1
ATOM 733 C CA . ARG A 1 93 ? -0.996 -10.623 -16.660 1.00 96.00 93 ARG A CA 1
ATOM 734 C C . ARG A 1 93 ? 0.164 -9.884 -16.003 1.00 96.00 93 ARG A C 1
ATOM 736 O O . ARG A 1 93 ? 1.297 -10.091 -16.416 1.00 96.00 93 ARG A O 1
ATOM 743 N N . LEU A 1 94 ? -0.111 -9.080 -14.977 1.00 96.12 94 LEU A N 1
ATOM 744 C CA . LEU A 1 94 ? 0.912 -8.359 -14.219 1.00 96.12 94 LEU A CA 1
ATOM 745 C C . LEU A 1 94 ? 1.943 -9.320 -13.606 1.00 96.12 94 LEU A C 1
ATOM 747 O O . LEU A 1 94 ? 3.143 -9.141 -13.800 1.00 96.12 94 LEU A O 1
ATOM 751 N N . ILE A 1 95 ? 1.473 -10.365 -12.916 1.00 96.81 95 ILE A N 1
ATOM 752 C CA . ILE A 1 95 ? 2.331 -11.390 -12.301 1.00 96.81 95 ILE A CA 1
ATOM 753 C C . ILE A 1 95 ? 3.177 -12.096 -13.369 1.00 96.81 95 ILE A C 1
ATOM 755 O O . ILE A 1 95 ? 4.385 -12.250 -13.202 1.00 96.81 95 ILE A O 1
ATOM 759 N N . TRP A 1 96 ? 2.557 -12.493 -14.482 1.00 96.94 96 TRP A N 1
ATOM 760 C CA . TRP A 1 96 ? 3.225 -13.175 -15.588 1.00 96.94 96 TRP A CA 1
ATOM 761 C C . TRP A 1 96 ? 4.298 -12.294 -16.233 1.00 96.94 96 TRP A C 1
ATOM 763 O O . TRP A 1 96 ? 5.437 -12.730 -16.379 1.00 96.94 96 TRP A O 1
ATOM 773 N N . GLN A 1 97 ? 3.964 -11.042 -16.554 1.00 96.38 97 GLN A N 1
ATOM 774 C CA . GLN A 1 97 ? 4.878 -10.094 -17.189 1.00 96.38 97 GLN A CA 1
ATOM 775 C C . GLN A 1 97 ? 6.061 -9.758 -16.281 1.00 96.38 97 GLN A C 1
ATOM 777 O O . GLN A 1 97 ? 7.201 -9.816 -16.734 1.00 96.38 97 GLN A O 1
ATOM 782 N N . ARG A 1 98 ? 5.820 -9.477 -14.992 1.00 96.19 98 ARG A N 1
ATOM 783 C CA . ARG A 1 98 ? 6.887 -9.182 -14.023 1.00 96.19 98 ARG A CA 1
ATOM 784 C C . ARG A 1 98 ? 7.821 -10.378 -13.834 1.00 96.19 98 ARG A C 1
ATOM 786 O O . ARG A 1 98 ? 9.039 -10.208 -13.855 1.00 96.19 98 ARG A O 1
ATOM 793 N N . ALA A 1 99 ? 7.265 -11.581 -13.681 1.00 95.56 99 ALA A N 1
ATOM 794 C CA . ALA A 1 99 ? 8.056 -12.793 -13.505 1.00 95.56 99 ALA A CA 1
ATOM 795 C C . ALA A 1 99 ? 8.872 -13.129 -14.765 1.00 95.56 99 ALA A C 1
ATOM 797 O O . ALA A 1 99 ? 10.054 -13.452 -14.643 1.00 95.56 99 ALA A O 1
ATOM 798 N N . LEU A 1 100 ? 8.296 -12.987 -15.966 1.00 95.69 100 LEU A N 1
ATOM 799 C CA . LEU A 1 100 ? 9.011 -13.243 -17.219 1.00 95.69 100 LEU A CA 1
ATOM 800 C C . LEU A 1 100 ? 10.111 -12.200 -17.467 1.00 95.69 100 LEU A C 1
ATOM 802 O O . LEU A 1 100 ? 11.253 -12.571 -17.725 1.00 95.69 100 LEU A O 1
ATOM 806 N N . ALA A 1 101 ? 9.795 -10.911 -17.304 1.00 95.44 101 ALA A N 1
ATOM 807 C CA . ALA A 1 101 ? 10.743 -9.807 -17.458 1.00 95.44 101 ALA A CA 1
ATOM 808 C C . ALA A 1 101 ? 11.957 -9.947 -16.525 1.00 95.44 101 ALA A C 1
ATOM 810 O O . ALA A 1 101 ? 13.078 -9.624 -16.918 1.00 95.44 101 ALA A O 1
ATOM 811 N N . SER A 1 102 ? 11.771 -10.509 -15.320 1.00 94.75 102 SER A N 1
ATOM 812 C CA . SER A 1 102 ? 12.878 -10.780 -14.388 1.00 94.75 102 SER A CA 1
ATOM 813 C C . SER A 1 102 ? 13.958 -11.705 -14.968 1.00 94.75 102 SER A C 1
ATOM 815 O O . SER A 1 102 ? 15.101 -11.665 -14.521 1.00 94.75 102 SER A O 1
ATOM 817 N N . GLN A 1 103 ? 13.620 -12.523 -15.969 1.00 95.25 103 GLN A N 1
ATOM 818 C CA . GLN A 1 103 ? 14.519 -13.501 -16.587 1.00 95.25 103 GLN A CA 1
ATOM 819 C C . GLN A 1 103 ? 15.032 -13.080 -17.972 1.00 95.25 103 GLN A C 1
ATOM 821 O O . GLN A 1 103 ? 15.757 -13.842 -18.614 1.00 95.25 103 GLN A O 1
ATOM 826 N N . MET A 1 104 ? 14.696 -11.870 -18.427 1.00 95.50 104 MET A N 1
ATOM 827 C CA . MET A 1 104 ? 15.106 -11.343 -19.730 1.00 95.50 104 MET A CA 1
ATOM 828 C C . MET A 1 104 ? 16.444 -10.590 -19.676 1.00 95.50 104 MET A C 1
ATOM 830 O O . MET A 1 104 ? 16.962 -10.219 -18.614 1.00 95.50 104 MET A O 1
ATOM 834 N N . ALA A 1 105 ? 17.026 -10.362 -20.851 1.00 95.25 105 ALA A N 1
ATOM 835 C CA . ALA A 1 105 ? 18.195 -9.509 -21.029 1.00 95.25 105 ALA A CA 1
ATOM 836 C C . ALA A 1 105 ? 17.935 -8.063 -20.557 1.00 95.25 105 ALA A C 1
ATOM 838 O O . ALA A 1 105 ? 16.795 -7.603 -20.455 1.00 95.25 105 ALA A O 1
ATOM 839 N N . ALA A 1 106 ? 19.002 -7.357 -20.176 1.00 93.94 106 ALA A N 1
ATOM 840 C CA . ALA A 1 106 ? 18.894 -5.982 -19.693 1.00 93.94 106 ALA A CA 1
ATOM 841 C C . ALA A 1 106 ? 18.473 -5.032 -20.824 1.00 93.94 106 ALA A C 1
ATOM 843 O O . ALA A 1 106 ? 18.802 -5.269 -21.982 1.00 93.94 106 ALA A O 1
ATOM 844 N N . LYS A 1 107 ? 17.755 -3.962 -20.470 1.00 93.69 107 LYS A N 1
ATOM 845 C CA . LYS A 1 107 ? 17.544 -2.820 -21.361 1.00 93.69 107 LYS A CA 1
ATOM 846 C C . LYS A 1 107 ? 18.881 -2.090 -21.530 1.00 93.69 107 LYS A C 1
ATOM 848 O O . LYS A 1 107 ? 19.546 -1.826 -20.529 1.00 93.69 107 LYS A O 1
ATOM 853 N N . GLU A 1 108 ? 19.256 -1.760 -22.759 1.00 94.56 108 GLU A N 1
ATOM 854 C CA . GLU A 1 108 ? 20.451 -0.974 -23.077 1.00 94.56 108 GLU A CA 1
ATOM 855 C C . GLU A 1 108 ? 20.018 0.425 -23.517 1.00 94.56 108 GLU A C 1
ATOM 857 O O . GLU A 1 108 ? 19.176 0.587 -24.406 1.00 94.56 108 GLU A O 1
ATOM 862 N N . LEU A 1 109 ? 20.589 1.436 -22.870 1.00 92.12 109 LEU A N 1
ATOM 863 C CA . LEU A 1 109 ? 20.324 2.847 -23.119 1.00 92.12 109 LEU A CA 1
ATOM 864 C C . LEU A 1 109 ? 21.625 3.530 -23.527 1.00 92.12 109 LEU A C 1
ATOM 866 O O . LEU A 1 109 ? 22.689 3.196 -23.007 1.00 92.12 109 LEU A O 1
ATOM 870 N N . GLU A 1 110 ? 21.519 4.508 -24.414 1.00 92.38 110 GLU A N 1
ATOM 871 C CA . GLU A 1 110 ? 22.603 5.435 -24.711 1.00 92.38 110 GLU A CA 1
ATOM 872 C C . GLU A 1 110 ? 22.182 6.831 -24.261 1.00 92.38 110 GLU A C 1
ATOM 874 O O . GLU A 1 110 ? 21.138 7.334 -24.682 1.00 92.38 110 GLU A O 1
ATOM 879 N N . THR A 1 111 ? 22.992 7.436 -23.393 1.00 91.81 111 THR A N 1
ATOM 880 C CA . THR A 1 111 ? 22.792 8.801 -22.909 1.00 91.81 111 THR A CA 1
ATOM 881 C C . THR A 1 111 ? 23.882 9.696 -23.477 1.00 91.81 111 THR A C 1
ATOM 883 O O . THR A 1 111 ? 25.066 9.479 -23.226 1.00 91.81 111 THR A O 1
ATOM 886 N N . THR A 1 112 ? 23.473 10.721 -24.217 1.00 91.75 112 THR A N 1
ATOM 887 C CA . THR A 1 112 ? 24.346 11.793 -24.691 1.00 91.75 112 THR A CA 1
ATOM 888 C C . THR A 1 112 ? 24.126 13.013 -23.811 1.00 91.75 112 THR A C 1
ATOM 890 O O . THR A 1 112 ? 22.999 13.493 -23.681 1.00 91.75 112 THR A O 1
ATOM 893 N N . SER A 1 113 ? 25.202 13.520 -23.219 1.00 92.38 113 SER A N 1
ATOM 894 C CA . SER A 1 113 ? 25.198 14.755 -22.439 1.00 92.38 113 SER A CA 1
ATOM 895 C C . SER A 1 113 ? 26.111 15.762 -23.116 1.00 92.38 113 SER A C 1
ATOM 897 O O . SER A 1 113 ? 27.235 15.425 -23.477 1.00 92.38 113 SER A O 1
ATOM 899 N N . VAL A 1 114 ? 25.612 16.979 -23.296 1.00 92.25 114 VAL A N 1
ATOM 900 C CA . VAL A 1 114 ? 26.333 18.089 -23.914 1.00 92.25 114 VAL A CA 1
ATOM 901 C C . VAL A 1 114 ? 26.378 19.233 -22.919 1.00 92.25 114 VAL A C 1
ATOM 903 O O . VAL A 1 114 ? 25.363 19.588 -22.314 1.00 92.25 114 VAL A O 1
ATOM 906 N N . GLU A 1 115 ? 27.566 19.797 -22.767 1.00 92.12 115 GLU A N 1
ATOM 907 C CA . GLU A 1 115 ? 27.816 20.997 -21.983 1.00 92.12 115 GLU A CA 1
ATOM 908 C C . GLU A 1 115 ? 28.133 22.128 -22.957 1.00 92.12 115 GLU A C 1
ATOM 910 O O . GLU A 1 115 ? 28.954 21.975 -23.861 1.00 92.12 115 GLU A O 1
ATOM 915 N N . LEU A 1 116 ? 27.419 23.239 -22.814 1.00 90.06 116 LEU A N 1
ATOM 916 C CA . LEU A 1 116 ? 27.571 24.432 -23.635 1.00 90.06 116 LEU A CA 1
ATOM 917 C C . LEU A 1 116 ? 28.036 25.561 -22.723 1.00 90.06 116 LEU A C 1
ATOM 919 O O . LEU A 1 116 ? 27.449 25.778 -21.662 1.00 90.06 116 LEU A O 1
ATOM 923 N N . ALA A 1 117 ? 29.066 26.281 -23.148 1.00 89.56 117 ALA A N 1
ATOM 924 C CA . ALA A 1 117 ? 29.600 27.419 -22.418 1.00 89.56 117 ALA A CA 1
ATOM 925 C C . ALA A 1 117 ? 29.440 28.694 -23.250 1.00 89.56 117 ALA A C 1
ATOM 927 O O . ALA A 1 117 ? 29.801 28.717 -24.427 1.00 89.56 117 ALA A O 1
ATOM 928 N N . ASP A 1 118 ? 28.934 29.753 -22.623 1.00 87.12 118 ASP A N 1
ATOM 929 C CA . ASP A 1 118 ? 28.905 31.102 -23.192 1.00 87.12 118 ASP A CA 1
ATOM 930 C C . ASP A 1 118 ? 29.277 32.126 -22.112 1.00 87.12 118 ASP A C 1
ATOM 932 O O . ASP A 1 118 ? 28.486 32.463 -21.224 1.00 87.12 118 ASP A O 1
ATOM 936 N N . GLY A 1 119 ? 30.531 32.584 -22.145 1.00 87.62 119 GLY A N 1
ATOM 937 C CA . GLY A 1 119 ? 31.080 33.505 -21.153 1.00 87.62 119 GLY A CA 1
ATOM 938 C C . GLY A 1 119 ? 31.021 32.942 -19.729 1.00 87.62 119 GLY A C 1
ATOM 939 O O . GLY A 1 119 ? 31.822 32.087 -19.365 1.00 87.62 119 GLY A O 1
ATOM 940 N N . ALA A 1 120 ? 30.102 33.468 -18.914 1.00 91.94 120 ALA A N 1
ATOM 941 C CA . ALA A 1 120 ? 29.911 33.075 -17.513 1.00 91.94 120 ALA A CA 1
ATOM 942 C C . ALA A 1 120 ? 28.813 32.014 -17.307 1.00 91.94 120 ALA A C 1
ATOM 944 O O . ALA A 1 120 ? 28.576 31.600 -16.173 1.00 91.94 120 ALA A O 1
ATOM 945 N N . TYR A 1 121 ? 28.113 31.616 -18.370 1.00 90.00 121 TYR A N 1
ATOM 946 C CA . TYR A 1 121 ? 27.022 30.653 -18.297 1.00 90.00 121 TYR A CA 1
ATOM 947 C C . TYR A 1 121 ? 27.493 29.262 -18.720 1.00 90.00 121 TYR A C 1
ATOM 949 O O . TYR A 1 121 ? 28.136 29.103 -19.758 1.00 90.00 121 TYR A O 1
ATOM 957 N N . GLU A 1 122 ? 27.096 28.258 -17.941 1.00 92.75 122 GLU A N 1
ATOM 958 C CA . GLU A 1 122 ? 27.209 26.840 -18.280 1.00 92.75 122 GLU A CA 1
ATOM 959 C C . GLU A 1 122 ? 25.798 26.268 -18.434 1.00 92.75 122 GLU A C 1
ATOM 961 O O . GLU A 1 122 ? 24.978 26.327 -17.514 1.00 92.75 122 GLU A O 1
ATOM 966 N N . LEU A 1 123 ? 25.498 25.728 -19.612 1.00 91.75 123 LEU A N 1
ATOM 967 C CA . LEU A 1 123 ? 24.232 25.074 -19.913 1.00 91.75 123 LEU A CA 1
ATOM 968 C C . LEU A 1 123 ? 24.477 23.583 -20.126 1.00 91.75 123 LEU A C 1
ATOM 970 O O . LEU A 1 123 ? 25.481 23.179 -20.711 1.00 91.75 123 LEU A O 1
ATOM 974 N N . ARG A 1 124 ? 23.529 22.751 -19.691 1.00 92.75 124 ARG A N 1
ATOM 975 C CA . ARG A 1 124 ? 23.586 21.300 -19.884 1.00 92.75 124 ARG A CA 1
ATOM 976 C C . ARG A 1 124 ? 22.341 20.810 -20.602 1.00 92.75 124 ARG A C 1
ATOM 978 O O . ARG A 1 124 ? 21.222 21.075 -20.169 1.00 92.75 124 ARG A O 1
ATOM 985 N N . ALA A 1 125 ? 22.551 20.021 -21.647 1.00 91.31 125 ALA A N 1
ATOM 986 C CA . ALA A 1 125 ? 21.515 19.230 -22.290 1.00 91.31 125 ALA A CA 1
ATOM 987 C C . ALA A 1 125 ? 21.842 17.743 -22.132 1.00 91.31 125 ALA A C 1
ATOM 989 O O . ALA A 1 125 ? 22.997 17.335 -22.237 1.00 91.31 125 ALA A O 1
ATOM 990 N N . SER A 1 126 ? 20.828 16.920 -21.880 1.00 92.00 126 SER A N 1
ATOM 991 C CA . SER A 1 126 ? 20.976 15.467 -21.855 1.00 92.00 126 SER A CA 1
ATOM 992 C C . SER A 1 126 ? 19.822 14.827 -22.607 1.00 92.00 126 SER A C 1
ATOM 994 O O . SER A 1 126 ? 18.677 15.269 -22.501 1.00 92.00 126 SER A O 1
ATOM 996 N N . ALA A 1 127 ? 20.131 13.797 -23.381 1.00 91.94 127 ALA A N 1
ATOM 997 C CA . ALA A 1 127 ? 19.149 12.995 -24.080 1.00 91.94 127 ALA A CA 1
ATOM 998 C C . ALA A 1 127 ? 19.503 11.521 -23.947 1.00 91.94 127 ALA A C 1
ATOM 1000 O O . ALA A 1 127 ? 20.671 11.144 -24.004 1.00 91.94 127 ALA A O 1
ATOM 1001 N N . THR A 1 128 ? 18.481 10.692 -23.764 1.00 90.12 128 THR A N 1
ATOM 1002 C CA . THR A 1 128 ? 18.632 9.246 -23.628 1.00 90.12 128 THR A CA 1
ATOM 1003 C C . THR A 1 128 ? 17.748 8.552 -24.651 1.00 90.12 128 THR A C 1
ATOM 1005 O O . THR A 1 128 ? 16.556 8.854 -24.738 1.00 90.12 128 THR A O 1
ATOM 1008 N N . ARG A 1 129 ? 18.324 7.603 -25.393 1.00 89.75 129 ARG A N 1
ATOM 1009 C CA . ARG A 1 129 ? 17.609 6.748 -26.349 1.00 89.75 129 ARG A CA 1
ATOM 1010 C C . ARG A 1 129 ? 17.779 5.271 -26.010 1.00 89.75 129 ARG A C 1
ATOM 1012 O O . ARG A 1 129 ? 18.820 4.862 -25.489 1.00 89.75 129 ARG A O 1
ATOM 1019 N N . THR A 1 130 ? 16.775 4.455 -26.320 1.00 91.50 130 THR A N 1
ATOM 1020 C CA . THR A 1 130 ? 16.859 3.001 -26.140 1.00 91.50 130 THR A CA 1
ATOM 1021 C C . THR A 1 130 ? 17.602 2.348 -27.304 1.00 91.50 130 THR A C 1
ATOM 1023 O O . THR A 1 130 ? 17.163 2.415 -28.447 1.00 91.50 130 THR A O 1
ATOM 1026 N N . MET A 1 131 ? 18.708 1.661 -27.007 1.00 93.56 131 MET A N 1
ATOM 1027 C CA . MET A 1 131 ? 19.466 0.857 -27.980 1.00 93.56 131 MET A CA 1
ATOM 1028 C C . MET A 1 131 ? 18.937 -0.579 -28.063 1.00 93.56 131 MET A C 1
ATOM 1030 O O . MET A 1 131 ? 18.981 -1.223 -29.114 1.00 93.56 131 MET A O 1
ATOM 1034 N N . PHE A 1 132 ? 18.425 -1.083 -26.940 1.00 95.00 132 PHE A N 1
ATOM 1035 C CA . PHE A 1 132 ? 17.781 -2.383 -26.825 1.00 95.00 132 PHE A CA 1
ATOM 1036 C C . PHE A 1 132 ? 16.771 -2.341 -25.682 1.00 95.00 132 PHE A C 1
ATOM 1038 O O . PHE A 1 132 ? 17.111 -1.966 -24.564 1.00 95.00 132 PHE A O 1
ATOM 1045 N N . ASP A 1 133 ? 15.524 -2.713 -25.944 1.00 93.44 133 ASP A N 1
ATOM 1046 C CA . ASP A 1 133 ? 14.436 -2.658 -24.965 1.00 93.44 133 ASP A CA 1
ATOM 1047 C C . ASP A 1 133 ? 14.521 -3.768 -23.903 1.00 93.44 133 ASP A C 1
ATOM 1049 O O . ASP A 1 133 ? 14.091 -3.561 -22.766 1.00 93.44 133 ASP A O 1
ATOM 1053 N N . GLY A 1 134 ? 15.129 -4.915 -24.220 1.00 94.88 134 GLY A N 1
ATOM 1054 C CA . GLY A 1 134 ? 15.371 -6.000 -23.268 1.00 94.88 134 GLY A CA 1
ATOM 1055 C C . GLY A 1 134 ? 14.098 -6.402 -22.516 1.00 94.88 134 GLY A C 1
ATOM 1056 O O . GLY A 1 134 ? 13.048 -6.632 -23.111 1.00 94.88 134 GLY A O 1
ATOM 1057 N N . PHE A 1 135 ? 14.166 -6.473 -21.186 1.00 94.06 135 PHE A N 1
ATOM 1058 C CA . PHE A 1 135 ? 13.006 -6.784 -20.340 1.00 94.06 135 PHE A CA 1
ATOM 1059 C C . PHE A 1 135 ? 11.834 -5.786 -20.475 1.00 94.06 135 PHE A C 1
ATOM 1061 O O . PHE A 1 135 ? 10.686 -6.162 -20.220 1.00 94.06 135 PHE A O 1
ATOM 1068 N N . ALA A 1 136 ? 12.095 -4.537 -20.888 1.00 91.62 136 ALA A N 1
ATOM 1069 C CA . ALA A 1 136 ? 11.067 -3.503 -21.032 1.00 91.62 136 ALA A CA 1
ATOM 1070 C C . ALA A 1 136 ? 10.111 -3.776 -22.206 1.00 91.62 136 ALA A C 1
ATOM 1072 O O . ALA A 1 136 ? 9.013 -3.227 -22.232 1.00 91.62 136 ALA A O 1
ATOM 1073 N N . ALA A 1 137 ? 10.465 -4.695 -23.116 1.00 90.88 137 ALA A N 1
ATOM 1074 C CA . ALA A 1 137 ? 9.551 -5.225 -24.132 1.00 90.88 137 ALA A CA 1
ATOM 1075 C C . ALA A 1 137 ? 8.319 -5.930 -23.525 1.00 90.88 137 ALA A C 1
ATOM 1077 O O . ALA A 1 137 ? 7.299 -6.111 -24.190 1.00 90.88 137 ALA A O 1
ATOM 1078 N N . VAL A 1 138 ? 8.418 -6.369 -22.263 1.00 90.19 138 VAL A N 1
ATOM 1079 C CA . VAL A 1 138 ? 7.364 -7.114 -21.556 1.00 90.19 138 VAL A CA 1
ATOM 1080 C C . VAL A 1 138 ? 6.771 -6.314 -20.416 1.00 90.19 138 VAL A C 1
ATOM 1082 O O . VAL A 1 138 ? 5.552 -6.338 -20.224 1.00 90.19 138 VAL A O 1
ATOM 1085 N N . TYR A 1 139 ? 7.626 -5.663 -19.629 1.00 87.81 139 TYR A N 1
ATOM 1086 C CA . TYR A 1 139 ? 7.203 -4.976 -18.423 1.00 87.81 139 TYR A CA 1
ATOM 1087 C C . TYR A 1 139 ? 8.143 -3.834 -18.052 1.00 87.81 139 TYR A C 1
ATOM 1089 O O . TYR A 1 139 ? 9.347 -4.039 -17.892 1.00 87.81 139 TYR A O 1
ATOM 1097 N N . THR A 1 140 ? 7.554 -2.675 -17.778 1.00 79.44 140 THR A N 1
ATOM 1098 C CA . THR A 1 140 ? 8.210 -1.549 -17.112 1.00 79.44 140 THR A CA 1
ATOM 1099 C C . THR A 1 140 ? 7.404 -1.217 -15.864 1.00 79.44 140 THR A C 1
ATOM 1101 O O . THR A 1 140 ? 6.174 -1.267 -15.876 1.00 79.44 140 THR A O 1
ATOM 1104 N N . GLU A 1 141 ? 8.088 -0.941 -14.758 1.00 75.44 141 GLU A N 1
ATOM 1105 C CA . GLU A 1 141 ? 7.424 -0.540 -13.523 1.00 75.44 141 GLU A CA 1
ATOM 1106 C C . GLU A 1 141 ? 6.992 0.919 -13.639 1.00 75.44 141 GLU A C 1
ATOM 1108 O O . GLU A 1 141 ? 7.829 1.787 -13.862 1.00 75.44 141 GLU A O 1
ATOM 1113 N N . GLY A 1 142 ? 5.689 1.175 -13.524 1.00 66.00 142 GLY A N 1
ATOM 1114 C CA . GLY A 1 142 ? 5.180 2.538 -13.441 1.00 66.00 142 GLY A CA 1
ATOM 1115 C C . GLY A 1 142 ? 5.516 3.143 -12.081 1.00 66.00 142 GLY A C 1
ATOM 1116 O O . GLY A 1 142 ? 5.385 2.486 -11.049 1.00 66.00 142 GLY A O 1
ATOM 1117 N N . THR A 1 143 ? 5.936 4.395 -12.083 1.00 61.16 143 THR A N 1
ATOM 1118 C CA . THR A 1 143 ? 6.151 5.223 -10.894 1.00 61.16 143 THR A CA 1
ATOM 1119 C C . THR A 1 143 ? 4.904 6.072 -10.636 1.00 61.16 143 THR A C 1
ATOM 1121 O O . THR A 1 143 ? 4.261 6.560 -11.562 1.00 61.16 143 THR A O 1
ATOM 1124 N N . ASP A 1 144 ? 4.536 6.242 -9.364 1.00 55.16 144 ASP A N 1
ATOM 1125 C CA . ASP A 1 144 ? 3.263 6.868 -8.963 1.00 55.16 144 ASP A CA 1
ATOM 1126 C C . ASP A 1 144 ? 3.174 8.385 -9.251 1.00 55.16 144 ASP A C 1
ATOM 1128 O O . ASP A 1 144 ? 2.077 8.940 -9.141 1.00 55.16 144 ASP A O 1
ATOM 1132 N N . ASP A 1 145 ? 4.293 9.042 -9.586 1.00 55.28 145 ASP A N 1
ATOM 1133 C CA . ASP A 1 145 ? 4.419 10.509 -9.682 1.00 55.28 145 ASP A CA 1
ATOM 1134 C C . ASP A 1 145 ? 5.223 11.012 -10.898 1.00 55.28 145 ASP A C 1
ATOM 1136 O O . ASP A 1 145 ? 5.369 12.220 -11.069 1.00 55.28 145 ASP A O 1
ATOM 1140 N N . THR A 1 146 ? 5.744 10.136 -11.767 1.00 55.78 146 THR A N 1
ATOM 1141 C CA . THR A 1 146 ? 6.489 10.592 -12.954 1.00 55.78 146 THR A CA 1
ATOM 1142 C C . THR A 1 146 ? 5.790 10.168 -14.232 1.00 55.78 146 THR A C 1
ATOM 1144 O O . THR A 1 146 ? 5.519 8.991 -14.455 1.00 55.78 146 THR A O 1
ATOM 1147 N N . THR A 1 147 ? 5.544 11.135 -15.104 1.00 51.06 147 THR A N 1
ATOM 1148 C CA . THR A 1 147 ? 5.197 10.865 -16.498 1.00 51.06 147 THR A CA 1
ATOM 1149 C C . THR A 1 147 ? 6.460 10.384 -17.207 1.00 51.06 147 THR A C 1
ATOM 1151 O O . THR A 1 147 ? 7.496 11.032 -17.064 1.00 51.06 147 THR A O 1
ATOM 1154 N N . ASP A 1 148 ? 6.393 9.271 -17.941 1.00 55.03 148 ASP A N 1
ATOM 1155 C CA . ASP A 1 148 ? 7.509 8.822 -18.779 1.00 55.03 148 ASP A CA 1
ATOM 1156 C C . ASP A 1 148 ? 7.939 9.977 -19.693 1.00 55.03 148 ASP A C 1
ATOM 1158 O O . ASP A 1 148 ? 7.141 10.477 -20.495 1.00 55.03 148 ASP A O 1
ATOM 1162 N N . GLU A 1 149 ? 9.181 10.446 -19.549 1.00 58.00 149 GLU A N 1
ATOM 1163 C CA . GLU A 1 149 ? 9.708 11.432 -20.483 1.00 58.00 149 GLU A CA 1
ATOM 1164 C C . GLU A 1 149 ? 9.838 10.772 -21.863 1.00 58.00 149 GLU A C 1
ATOM 1166 O O . GLU A 1 149 ? 10.351 9.652 -21.963 1.00 58.00 149 GLU A O 1
ATOM 1171 N N . PRO A 1 150 ? 9.377 11.434 -22.939 1.00 64.50 150 PRO A N 1
ATOM 1172 C CA . PRO A 1 150 ? 9.545 10.901 -24.282 1.00 64.50 150 PRO A CA 1
ATOM 1173 C C . PRO A 1 150 ? 11.034 10.720 -24.575 1.00 64.50 150 PRO A C 1
ATOM 1175 O O . PRO A 1 150 ? 11.851 11.530 -24.133 1.00 64.50 150 PRO A O 1
ATOM 1178 N N . GLU A 1 151 ? 11.386 9.690 -25.348 1.00 74.75 151 GLU A N 1
ATOM 1179 C CA . GLU A 1 151 ? 12.757 9.553 -25.836 1.00 74.75 151 GLU A CA 1
ATOM 1180 C C . GLU A 1 151 ? 13.158 10.824 -26.581 1.00 74.75 151 GLU A C 1
ATOM 1182 O O . GLU A 1 151 ? 12.452 11.302 -27.473 1.00 74.75 151 GLU A O 1
ATOM 1187 N N . ARG A 1 152 ? 14.298 11.385 -26.185 1.00 81.31 152 ARG A N 1
ATOM 1188 C CA . ARG A 1 152 ? 14.887 12.552 -26.831 1.00 81.31 152 ARG A CA 1
ATOM 1189 C C . ARG A 1 152 ? 16.188 12.116 -27.475 1.00 81.31 152 ARG A C 1
ATOM 1191 O O . ARG A 1 152 ? 16.888 11.243 -26.967 1.00 81.31 152 ARG A O 1
ATOM 1198 N N . THR A 1 153 ? 16.528 12.758 -28.579 1.00 84.38 153 THR A N 1
ATOM 1199 C CA . THR A 1 153 ? 17.831 12.629 -29.227 1.00 84.38 153 THR A CA 1
ATOM 1200 C C . THR A 1 153 ? 18.425 14.013 -29.371 1.00 84.38 153 THR A C 1
ATOM 1202 O O . THR A 1 153 ? 17.717 14.946 -29.750 1.00 84.38 153 THR A O 1
ATOM 1205 N N . LEU A 1 154 ? 19.717 14.142 -29.093 1.00 87.19 154 LEU A N 1
ATOM 1206 C CA . LEU A 1 154 ? 20.458 15.336 -29.474 1.00 87.19 154 LEU A CA 1
ATOM 1207 C C . LEU A 1 154 ? 20.895 15.215 -30.939 1.00 87.19 154 LEU A C 1
ATOM 1209 O O . LEU A 1 154 ? 21.089 14.094 -31.426 1.00 87.19 154 LEU A O 1
ATOM 1213 N N . PRO A 1 155 ? 21.035 16.341 -31.656 1.00 87.94 155 PRO A N 1
ATOM 1214 C CA . PRO A 1 155 ? 21.696 16.334 -32.951 1.00 87.94 155 PRO A CA 1
ATOM 1215 C C . PRO A 1 155 ? 23.151 15.850 -32.801 1.00 87.94 155 PRO A C 1
ATOM 1217 O O . PRO A 1 155 ? 23.719 15.941 -31.710 1.00 87.94 155 PRO A O 1
ATOM 1220 N N . PRO A 1 156 ? 23.769 15.330 -33.876 1.00 86.56 156 PRO A N 1
ATOM 1221 C CA . PRO A 1 156 ? 25.196 15.038 -33.868 1.00 86.56 156 PRO A CA 1
ATOM 1222 C C . PRO A 1 156 ? 25.971 16.340 -33.635 1.00 86.56 156 PRO A C 1
ATOM 1224 O O . PRO A 1 156 ? 25.804 17.300 -34.384 1.00 86.56 156 PRO A O 1
ATOM 1227 N N . LEU A 1 157 ? 26.785 16.358 -32.583 1.00 87.44 157 LEU A N 1
ATOM 1228 C CA . LEU A 1 157 ? 27.575 17.504 -32.142 1.00 87.44 157 LEU A CA 1
ATOM 1229 C C . LEU A 1 157 ? 29.009 17.038 -31.890 1.00 87.44 157 LEU A C 1
ATOM 1231 O O . LEU A 1 157 ? 29.223 15.933 -31.384 1.00 87.44 157 LEU A O 1
ATOM 1235 N N . HIS A 1 158 ? 29.971 17.889 -32.215 1.00 89.81 158 HIS A N 1
ATOM 1236 C CA . HIS A 1 158 ? 31.383 17.708 -31.914 1.00 89.81 158 HIS A CA 1
ATOM 1237 C C . HIS A 1 158 ? 31.872 18.819 -30.989 1.00 89.81 158 HIS A C 1
ATOM 1239 O O . HIS A 1 158 ? 31.305 19.910 -30.912 1.00 89.81 158 HIS A O 1
ATOM 1245 N N . GLU A 1 159 ? 32.954 18.532 -30.274 1.00 91.12 159 GLU A N 1
ATOM 1246 C CA . GLU A 1 159 ? 33.609 19.532 -29.443 1.00 91.12 159 GLU A CA 1
ATOM 1247 C C . GLU A 1 159 ? 34.099 20.702 -30.310 1.00 91.12 159 GLU A C 1
ATOM 1249 O O . GLU A 1 159 ? 34.786 20.505 -31.313 1.00 91.12 159 GLU A O 1
ATOM 1254 N N . GLY A 1 160 ? 33.724 21.921 -29.918 1.00 89.25 160 GLY A N 1
ATOM 1255 C CA . GLY A 1 160 ? 34.045 23.146 -30.650 1.00 89.25 160 GLY A CA 1
ATOM 1256 C C . GLY A 1 160 ? 33.028 23.557 -31.718 1.00 89.25 160 GLY A C 1
ATOM 1257 O O . GLY A 1 160 ? 33.217 24.611 -32.329 1.00 89.25 160 GLY A O 1
ATOM 1258 N N . ASP A 1 161 ? 31.952 22.792 -31.933 1.00 89.88 161 ASP A N 1
ATOM 1259 C CA . ASP A 1 161 ? 30.885 23.199 -32.851 1.00 89.88 161 ASP A CA 1
ATOM 1260 C C . ASP A 1 161 ? 30.247 24.528 -32.388 1.00 89.88 161 ASP A C 1
ATOM 1262 O O . ASP A 1 161 ? 29.831 24.652 -31.228 1.00 89.88 161 ASP A O 1
ATOM 1266 N N . PRO A 1 162 ? 30.138 25.542 -33.268 1.00 87.56 162 PRO A N 1
ATOM 1267 C CA . PRO A 1 162 ? 29.479 26.793 -32.923 1.00 87.56 162 PRO A CA 1
ATOM 1268 C C . PRO A 1 162 ? 27.968 26.572 -32.781 1.00 87.56 162 PRO A C 1
ATOM 1270 O O . PRO A 1 162 ? 27.333 25.961 -33.640 1.00 87.56 162 PRO A O 1
ATOM 1273 N N . THR A 1 163 ? 27.375 27.114 -31.717 1.00 87.00 163 THR A N 1
ATOM 1274 C CA . THR A 1 163 ? 25.928 27.051 -31.463 1.00 87.00 163 THR A CA 1
ATOM 1275 C C . THR A 1 163 ? 25.341 28.452 -31.315 1.00 87.00 163 THR A C 1
ATOM 1277 O O . THR A 1 163 ? 26.045 29.405 -30.983 1.00 87.00 163 THR A O 1
ATOM 1280 N N . THR A 1 164 ? 24.045 28.599 -31.597 1.00 88.56 164 THR A N 1
ATOM 1281 C CA . THR A 1 164 ? 23.318 29.865 -31.437 1.00 88.56 164 THR A CA 1
ATOM 1282 C C . THR A 1 164 ? 22.092 29.666 -30.562 1.00 88.56 164 THR A C 1
ATOM 1284 O O . THR A 1 164 ? 21.387 28.667 -30.694 1.00 88.56 164 THR A O 1
ATOM 1287 N N . VAL A 1 165 ? 21.805 30.640 -29.699 1.00 89.69 165 VAL A N 1
ATOM 1288 C CA . VAL A 1 165 ? 20.590 30.646 -28.878 1.00 89.69 165 VAL A CA 1
ATOM 1289 C C . VAL A 1 165 ? 19.412 31.110 -29.734 1.00 89.69 165 VAL A C 1
ATOM 1291 O O . VAL A 1 165 ? 19.379 32.255 -30.175 1.00 89.69 165 VAL A O 1
ATOM 1294 N N . GLU A 1 166 ? 18.447 30.222 -29.975 1.00 92.44 166 GLU A N 1
ATOM 1295 C CA . GLU A 1 166 ? 17.220 30.550 -30.718 1.00 92.44 166 GLU A CA 1
ATOM 1296 C C . GLU A 1 166 ? 16.174 31.226 -29.821 1.00 92.44 166 GLU A C 1
ATOM 1298 O O . GLU A 1 166 ? 15.549 32.212 -30.207 1.00 92.44 166 GLU A O 1
ATOM 1303 N N . SER A 1 167 ? 15.979 30.703 -28.608 1.00 93.38 167 SER A N 1
ATOM 1304 C CA . SER A 1 167 ? 15.024 31.235 -27.635 1.00 93.38 167 SER A CA 1
ATOM 1305 C C . SER A 1 167 ? 15.429 30.892 -26.202 1.00 93.38 167 SER A C 1
ATOM 1307 O O . SER A 1 167 ? 16.204 29.966 -25.963 1.00 93.38 167 SER A O 1
ATOM 1309 N N . ILE A 1 168 ? 14.900 31.657 -25.245 1.00 91.75 168 ILE A N 1
ATOM 1310 C CA . ILE A 1 168 ? 15.081 31.438 -23.809 1.00 91.75 168 ILE A CA 1
ATOM 1311 C C . ILE A 1 168 ? 13.692 31.375 -23.175 1.00 91.75 168 ILE A C 1
ATOM 1313 O O . ILE A 1 168 ? 12.930 32.338 -23.261 1.00 91.75 168 ILE A O 1
ATOM 1317 N N . ASP A 1 169 ? 13.375 30.249 -22.537 1.00 93.75 169 ASP A N 1
ATOM 1318 C CA . ASP A 1 169 ? 12.124 30.036 -21.803 1.00 93.75 169 ASP A CA 1
ATOM 1319 C C . ASP A 1 169 ? 12.406 30.013 -20.295 1.00 93.75 169 ASP A C 1
ATOM 1321 O O . ASP A 1 169 ? 12.901 29.025 -19.747 1.00 93.75 169 ASP A O 1
ATOM 1325 N N . ALA A 1 170 ? 12.137 31.131 -19.622 1.00 94.00 170 ALA A N 1
ATOM 1326 C CA . ALA A 1 170 ? 12.347 31.262 -18.187 1.00 94.00 170 ALA A CA 1
ATOM 1327 C C . ALA A 1 170 ? 11.153 30.678 -17.420 1.00 94.00 170 ALA A C 1
ATOM 1329 O O . ALA A 1 170 ? 10.061 31.248 -17.416 1.00 94.00 170 ALA A O 1
ATOM 1330 N N . ARG A 1 171 ? 11.373 29.558 -16.724 1.00 93.38 171 ARG A N 1
ATOM 1331 C CA . ARG A 1 171 ? 10.346 28.896 -15.909 1.00 93.38 171 ARG A CA 1
ATOM 1332 C C . ARG A 1 171 ? 10.616 29.076 -14.427 1.00 93.38 171 ARG A C 1
ATOM 1334 O O . ARG A 1 171 ? 11.708 28.791 -13.941 1.00 93.38 171 ARG A O 1
ATOM 1341 N N . GLN A 1 172 ? 9.592 29.506 -13.701 1.00 94.81 172 GLN A N 1
ATOM 1342 C CA . GLN A 1 172 ? 9.620 29.516 -12.247 1.00 94.81 172 GLN A CA 1
ATOM 1343 C C . GLN A 1 172 ? 9.154 28.159 -11.721 1.0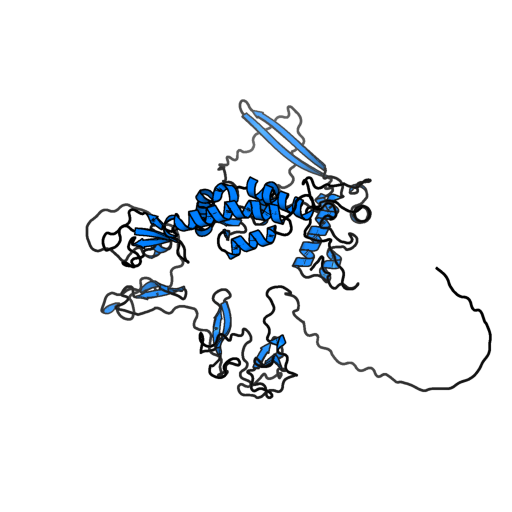0 94.81 172 GLN A C 1
ATOM 1345 O O . GLN A 1 172 ? 8.085 27.675 -12.089 1.00 94.81 172 GLN A O 1
ATOM 1350 N N . HIS A 1 173 ? 9.949 27.573 -10.831 1.00 90.75 173 HIS A N 1
ATOM 1351 C CA . HIS A 1 173 ? 9.611 26.347 -10.121 1.00 90.75 173 HIS A CA 1
ATOM 1352 C C . HIS A 1 173 ? 9.572 26.609 -8.617 1.00 90.75 173 HIS A C 1
ATOM 1354 O O . HIS A 1 173 ? 10.287 27.471 -8.105 1.00 90.75 173 HIS A O 1
ATOM 1360 N N . PHE A 1 174 ? 8.743 25.840 -7.917 1.00 92.50 174 PHE A N 1
ATOM 1361 C CA . PHE A 1 174 ? 8.675 25.817 -6.460 1.00 92.50 174 PHE A CA 1
ATOM 1362 C C . PHE A 1 174 ? 9.053 24.424 -5.968 1.00 92.50 174 PHE A C 1
ATOM 1364 O O . PHE A 1 174 ? 8.801 23.430 -6.646 1.00 92.50 174 PHE A O 1
ATOM 1371 N N . THR A 1 175 ? 9.656 24.347 -4.784 1.00 92.38 175 THR A N 1
ATOM 1372 C CA . THR A 1 175 ? 9.876 23.066 -4.111 1.00 92.38 175 THR A CA 1
ATOM 1373 C C . THR A 1 175 ? 8.539 22.486 -3.681 1.00 92.38 175 THR A C 1
ATOM 1375 O O . THR A 1 175 ? 7.767 23.154 -2.989 1.00 92.38 175 THR A O 1
ATOM 1378 N N . GLU A 1 176 ? 8.281 21.241 -4.052 1.00 87.00 176 GLU A N 1
ATOM 1379 C CA . GLU A 1 176 ? 7.092 20.522 -3.612 1.00 87.00 176 GLU A CA 1
ATOM 1380 C C . GLU A 1 176 ? 7.368 19.788 -2.290 1.00 87.00 176 GLU A C 1
ATOM 1382 O O . GLU A 1 176 ? 8.482 19.298 -2.071 1.00 87.00 176 GLU A O 1
ATOM 1387 N N . PRO A 1 177 ? 6.386 19.713 -1.376 1.00 90.19 177 PRO A N 1
ATOM 1388 C CA . PRO A 1 177 ? 6.512 18.882 -0.187 1.00 90.19 177 PRO A CA 1
ATOM 1389 C C . PRO A 1 177 ? 6.545 17.391 -0.570 1.00 90.19 177 PRO A C 1
ATOM 1391 O O . PRO A 1 177 ? 6.050 17.020 -1.637 1.00 90.19 177 PRO A O 1
ATOM 1394 N N . PRO A 1 178 ? 7.053 16.510 0.311 1.00 89.44 178 PRO A N 1
ATOM 1395 C CA . PRO A 1 178 ? 7.014 15.073 0.074 1.00 89.44 178 PRO A CA 1
ATOM 1396 C C . PRO A 1 178 ? 5.591 14.585 -0.244 1.00 89.44 178 PRO A C 1
ATOM 1398 O O . PRO A 1 178 ? 4.633 15.008 0.421 1.00 89.44 178 PRO A O 1
ATOM 1401 N N . PRO A 1 179 ? 5.425 13.686 -1.230 1.00 90.25 179 PRO A N 1
ATOM 1402 C CA . PRO A 1 179 ? 4.114 13.170 -1.575 1.00 90.25 179 PRO A CA 1
ATOM 1403 C C . PRO A 1 179 ? 3.543 12.369 -0.405 1.00 90.25 179 PRO A C 1
ATOM 1405 O O . PRO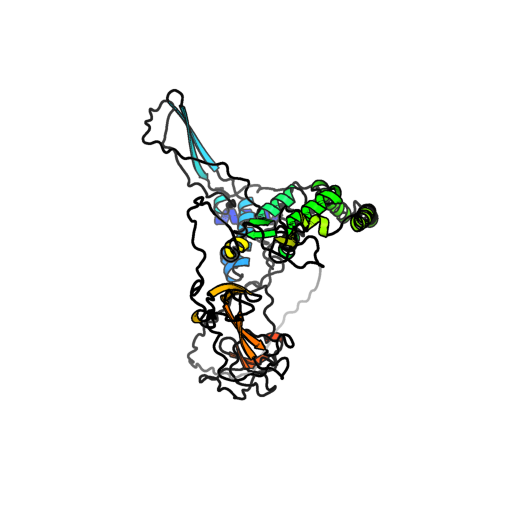 A 1 179 ? 4.246 11.648 0.305 1.00 90.25 179 PRO A O 1
ATOM 1408 N N . ARG A 1 180 ? 2.226 12.468 -0.211 1.00 94.19 180 ARG A N 1
ATOM 1409 C CA . ARG A 1 180 ? 1.527 11.595 0.738 1.00 94.19 180 ARG A CA 1
ATOM 1410 C C . ARG A 1 180 ? 1.603 10.143 0.276 1.00 94.19 180 ARG A C 1
ATOM 1412 O O . ARG A 1 180 ? 1.640 9.865 -0.919 1.00 94.19 180 ARG A O 1
ATOM 1419 N N . PHE A 1 181 ? 1.513 9.215 1.222 1.00 96.06 181 PHE A N 1
ATOM 1420 C CA . PHE A 1 181 ? 1.525 7.794 0.902 1.00 96.06 181 PHE A CA 1
ATOM 1421 C C . PHE A 1 181 ? 0.290 7.357 0.093 1.00 96.06 181 PHE A C 1
ATOM 1423 O O . PHE A 1 181 ? -0.836 7.738 0.404 1.00 96.06 181 PHE A O 1
ATOM 1430 N N . THR A 1 182 ? 0.474 6.497 -0.906 1.00 94.88 182 THR A N 1
ATOM 1431 C CA . THR A 1 182 ? -0.539 5.529 -1.355 1.00 94.88 182 THR A CA 1
ATOM 1432 C C . THR A 1 182 ? -0.564 4.314 -0.435 1.00 94.88 182 THR A C 1
ATOM 1434 O O . THR A 1 182 ? 0.319 4.132 0.401 1.00 94.88 182 THR A O 1
ATOM 1437 N N . GLU A 1 183 ? -1.541 3.425 -0.627 1.00 93.50 183 GLU A N 1
ATOM 1438 C CA . GLU A 1 183 ? -1.501 2.096 -0.006 1.00 93.50 183 GLU A CA 1
ATOM 1439 C C . GLU A 1 183 ? -0.205 1.349 -0.367 1.00 93.50 183 GLU A C 1
ATOM 1441 O O . GLU A 1 183 ? 0.430 0.767 0.507 1.00 93.50 183 GLU A O 1
ATOM 1446 N N . ALA A 1 184 ? 0.235 1.422 -1.629 1.00 91.25 184 ALA A N 1
ATOM 1447 C CA . ALA A 1 184 ? 1.440 0.741 -2.098 1.00 91.25 184 ALA A CA 1
ATOM 1448 C C . ALA A 1 184 ? 2.721 1.334 -1.491 1.00 91.25 184 ALA A C 1
ATOM 1450 O O . ALA A 1 184 ? 3.553 0.592 -0.973 1.00 91.25 184 ALA A O 1
ATOM 1451 N N . SER A 1 185 ? 2.871 2.661 -1.496 1.00 94.12 185 SER A N 1
ATOM 1452 C CA . SER A 1 185 ? 4.053 3.306 -0.918 1.00 94.12 185 SER A CA 1
ATOM 1453 C C . SER A 1 185 ? 4.093 3.185 0.607 1.00 94.12 185 SER A C 1
ATOM 1455 O O . SER A 1 185 ? 5.179 3.152 1.172 1.00 94.12 185 SER A O 1
ATOM 1457 N N . LEU A 1 186 ? 2.937 3.099 1.285 1.00 95.69 186 LEU A N 1
ATOM 1458 C CA . LEU A 1 186 ? 2.901 2.823 2.724 1.00 95.69 186 LEU A CA 1
ATOM 1459 C C . LEU A 1 186 ? 3.345 1.388 3.021 1.00 95.69 186 LEU A C 1
ATOM 1461 O O . LEU A 1 186 ? 4.136 1.183 3.931 1.00 95.69 186 LEU A O 1
ATOM 1465 N N . ILE A 1 187 ? 2.888 0.402 2.243 1.00 93.69 187 ILE A N 1
ATOM 1466 C CA . ILE A 1 187 ? 3.363 -0.985 2.377 1.00 93.69 187 ILE A CA 1
ATOM 1467 C C . ILE A 1 187 ? 4.876 -1.057 2.161 1.00 93.69 187 ILE A C 1
ATOM 1469 O O . ILE A 1 187 ? 5.567 -1.686 2.956 1.00 93.69 187 ILE A O 1
ATOM 1473 N N . LYS A 1 188 ? 5.392 -0.357 1.145 1.00 90.94 188 LYS A N 1
ATOM 1474 C CA . LYS A 1 188 ? 6.832 -0.259 0.893 1.00 90.94 188 LYS A CA 1
ATOM 1475 C C . LYS A 1 188 ? 7.585 0.339 2.086 1.00 90.94 188 LYS A C 1
ATOM 1477 O O . LYS A 1 188 ? 8.581 -0.229 2.511 1.00 90.94 188 LYS A O 1
ATOM 1482 N N . ALA A 1 189 ? 7.086 1.432 2.665 1.00 93.94 189 ALA A N 1
ATOM 1483 C CA . ALA A 1 189 ? 7.694 2.033 3.851 1.00 93.94 189 ALA A CA 1
ATOM 1484 C C . ALA A 1 189 ? 7.658 1.085 5.067 1.00 93.94 189 ALA A C 1
ATOM 1486 O O . ALA A 1 189 ? 8.639 0.977 5.795 1.00 93.94 189 ALA A O 1
ATOM 1487 N N . LEU A 1 190 ? 6.552 0.359 5.277 1.00 93.81 190 LEU A N 1
ATOM 1488 C CA . LEU A 1 190 ? 6.449 -0.648 6.340 1.00 93.81 190 LEU A CA 1
ATOM 1489 C C . LEU A 1 190 ? 7.487 -1.766 6.155 1.00 93.81 190 LEU A C 1
ATOM 1491 O O . LEU A 1 190 ? 8.175 -2.116 7.110 1.00 93.81 190 LEU A O 1
ATOM 1495 N N . GLU A 1 191 ? 7.645 -2.277 4.932 1.00 89.69 191 GLU A N 1
ATOM 1496 C CA . GLU A 1 191 ? 8.661 -3.277 4.587 1.00 89.69 191 GLU A CA 1
ATOM 1497 C C . GLU A 1 191 ? 10.091 -2.756 4.814 1.00 89.69 191 GLU A C 1
ATOM 1499 O O . GLU A 1 191 ? 10.894 -3.442 5.445 1.00 89.69 191 GLU A O 1
ATOM 1504 N N . GLU A 1 192 ? 10.397 -1.530 4.379 1.00 91.06 192 GLU A N 1
ATOM 1505 C CA . GLU A 1 192 ? 11.702 -0.880 4.585 1.00 91.06 192 GLU A CA 1
ATOM 1506 C C . GLU A 1 192 ? 12.044 -0.699 6.071 1.00 91.06 192 GLU A C 1
ATOM 1508 O O . GLU A 1 192 ? 13.207 -0.820 6.460 1.00 91.06 192 GLU A O 1
ATOM 1513 N N . HIS A 1 193 ? 11.034 -0.467 6.912 1.00 92.25 193 HIS A N 1
ATOM 1514 C CA . HIS A 1 193 ? 11.182 -0.390 8.365 1.00 92.25 193 HIS A CA 1
ATOM 1515 C C . HIS A 1 193 ? 11.108 -1.751 9.078 1.00 92.25 193 HIS A C 1
ATOM 1517 O O . HIS A 1 193 ? 11.230 -1.790 10.300 1.00 92.25 193 HIS A O 1
ATOM 1523 N N . GLY A 1 194 ? 10.916 -2.864 8.362 1.00 89.88 194 GLY A N 1
ATOM 1524 C CA . GLY A 1 194 ? 10.797 -4.205 8.953 1.00 89.88 194 GLY A CA 1
ATOM 1525 C C . GLY A 1 194 ? 9.489 -4.450 9.719 1.00 89.88 194 GLY A C 1
ATOM 1526 O O . GLY A 1 194 ? 9.396 -5.398 10.501 1.00 89.88 194 GLY A O 1
ATOM 1527 N N . ILE A 1 195 ? 8.477 -3.606 9.505 1.00 92.56 195 ILE A N 1
ATOM 1528 C CA . ILE A 1 195 ? 7.187 -3.644 10.197 1.00 92.56 195 ILE A CA 1
ATOM 1529 C C . ILE A 1 195 ? 6.163 -4.386 9.343 1.00 92.56 195 ILE A C 1
ATOM 1531 O O . ILE A 1 195 ? 5.948 -4.075 8.172 1.00 92.56 195 ILE A O 1
ATOM 1535 N N . GLY A 1 196 ? 5.464 -5.340 9.954 1.00 90.00 196 GLY A N 1
ATOM 1536 C CA . GLY A 1 196 ? 4.498 -6.181 9.265 1.00 90.00 196 GLY A CA 1
ATOM 1537 C C . GLY A 1 196 ? 5.141 -7.285 8.424 1.00 90.00 196 GLY A C 1
ATOM 1538 O O . GLY A 1 196 ? 6.358 -7.420 8.307 1.00 90.00 196 GLY A O 1
ATOM 1539 N N . ARG A 1 197 ? 4.284 -8.126 7.850 1.00 89.06 197 ARG A N 1
ATOM 1540 C CA . ARG A 1 197 ? 4.629 -9.307 7.051 1.00 89.06 197 ARG A CA 1
ATOM 1541 C C . ARG A 1 197 ? 3.660 -9.407 5.866 1.00 89.06 197 ARG A C 1
ATOM 1543 O O . ARG A 1 197 ? 2.578 -8.811 5.920 1.00 89.06 197 ARG A O 1
ATOM 1550 N N . PRO A 1 198 ? 3.945 -10.224 4.830 1.00 86.75 198 PRO A N 1
ATOM 1551 C CA . PRO A 1 198 ? 3.027 -10.431 3.700 1.00 86.75 198 PRO A CA 1
ATOM 1552 C C . PRO A 1 198 ? 1.593 -10.822 4.102 1.00 86.75 198 PRO A C 1
ATOM 1554 O O . PRO A 1 198 ? 0.638 -10.594 3.361 1.00 86.75 198 PRO A O 1
ATOM 1557 N N . SER A 1 199 ? 1.421 -11.416 5.285 1.00 87.75 199 SER A N 1
ATOM 1558 C CA . SER A 1 199 ? 0.122 -11.766 5.864 1.00 87.75 199 SER A CA 1
ATOM 1559 C C . SER A 1 199 ? -0.629 -10.589 6.499 1.00 87.75 199 SER A C 1
ATOM 1561 O O . SER A 1 199 ? -1.852 -10.680 6.624 1.00 87.75 199 SER A O 1
ATOM 1563 N N . THR A 1 200 ? 0.053 -9.509 6.889 1.00 91.50 200 THR A N 1
ATOM 1564 C CA . THR A 1 200 ? -0.521 -8.410 7.681 1.00 91.50 200 THR A CA 1
ATOM 1565 C C . THR A 1 200 ? -0.673 -7.101 6.913 1.00 91.50 200 THR A C 1
ATOM 1567 O O . THR A 1 200 ? -1.596 -6.361 7.235 1.00 91.50 200 THR A O 1
ATOM 1570 N N . TYR A 1 201 ? 0.101 -6.834 5.851 1.00 91.81 201 TYR A N 1
ATOM 1571 C CA . TYR A 1 201 ? 0.048 -5.555 5.114 1.00 91.81 201 TYR A CA 1
ATOM 1572 C C . TYR A 1 201 ? -1.370 -5.099 4.740 1.00 91.81 201 TYR A C 1
ATOM 1574 O O . TYR A 1 201 ? -1.817 -4.029 5.154 1.00 91.81 201 TYR A O 1
ATOM 1582 N N . ALA A 1 202 ? -2.124 -5.932 4.018 1.00 90.62 202 ALA A N 1
ATOM 1583 C CA . ALA A 1 202 ? -3.486 -5.589 3.604 1.00 90.62 202 ALA A CA 1
ATOM 1584 C C . ALA A 1 202 ? -4.444 -5.414 4.799 1.00 90.62 202 ALA A C 1
ATOM 1586 O O . ALA A 1 202 ? -5.326 -4.554 4.773 1.00 90.62 202 ALA A O 1
ATOM 1587 N N . ALA A 1 203 ? -4.267 -6.210 5.858 1.00 93.44 203 ALA A N 1
ATOM 1588 C CA . ALA A 1 203 ? -5.093 -6.131 7.059 1.00 93.44 203 ALA A CA 1
ATOM 1589 C C . ALA A 1 203 ? -4.817 -4.845 7.853 1.00 93.44 203 ALA A C 1
ATOM 1591 O O . ALA A 1 203 ? -5.761 -4.215 8.331 1.00 93.44 203 ALA A O 1
ATOM 1592 N N . THR A 1 204 ? -3.553 -4.424 7.945 1.00 95.69 204 THR A N 1
ATOM 1593 C CA . THR A 1 204 ? -3.146 -3.164 8.576 1.00 95.69 204 THR A CA 1
ATOM 1594 C C . THR A 1 204 ? -3.786 -1.978 7.864 1.00 95.69 204 THR A C 1
ATOM 1596 O O . THR A 1 204 ? -4.467 -1.187 8.515 1.00 95.69 204 THR A O 1
ATOM 1599 N N . ILE A 1 205 ? -3.666 -1.906 6.530 1.00 95.00 205 ILE A N 1
ATOM 1600 C CA . ILE A 1 205 ? -4.273 -0.839 5.716 1.00 95.00 205 ILE A CA 1
ATOM 1601 C C . ILE A 1 205 ? -5.799 -0.805 5.886 1.00 95.00 205 ILE A C 1
ATOM 1603 O O . ILE A 1 205 ? -6.363 0.252 6.169 1.00 95.00 205 ILE A O 1
ATOM 1607 N N . SER A 1 206 ? -6.472 -1.959 5.793 1.00 93.44 206 SER A N 1
ATOM 1608 C CA . SER A 1 206 ? -7.925 -2.035 6.013 1.00 93.44 206 SER A CA 1
ATOM 1609 C C . SER A 1 206 ? -8.304 -1.546 7.408 1.00 93.44 206 SER A C 1
ATOM 1611 O O . SER A 1 206 ? -9.242 -0.772 7.556 1.00 93.44 206 SER A O 1
ATOM 1613 N N . THR A 1 207 ? -7.552 -1.941 8.437 1.00 95.38 207 THR A N 1
ATOM 1614 C CA . THR A 1 207 ? -7.870 -1.609 9.831 1.00 95.38 207 THR A CA 1
ATOM 1615 C C . THR A 1 207 ? -7.779 -0.109 10.099 1.00 95.38 207 THR A C 1
ATOM 1617 O O . THR A 1 207 ? -8.669 0.443 10.747 1.00 95.38 207 THR A O 1
ATOM 1620 N N . ILE A 1 208 ? -6.733 0.565 9.612 1.00 95.81 208 ILE A N 1
ATOM 1621 C CA . ILE A 1 208 ? -6.568 2.011 9.836 1.00 95.81 208 ILE A CA 1
ATOM 1622 C C . ILE A 1 208 ? -7.602 2.841 9.061 1.00 95.81 208 ILE A C 1
ATOM 1624 O O . ILE A 1 208 ? -8.038 3.883 9.555 1.00 95.81 208 ILE A O 1
ATOM 1628 N N . LEU A 1 209 ? -8.048 2.349 7.899 1.00 92.56 209 LEU A N 1
ATOM 1629 C CA . LEU A 1 209 ? -9.137 2.943 7.121 1.00 92.56 209 LEU A CA 1
ATOM 1630 C C . LEU A 1 209 ? -10.498 2.724 7.794 1.00 92.56 209 LEU A C 1
ATOM 1632 O O . LEU A 1 209 ? -11.254 3.674 7.986 1.00 92.56 209 LEU A O 1
ATOM 1636 N N . ASP A 1 210 ? -10.804 1.489 8.199 1.00 91.94 210 ASP A N 1
ATOM 1637 C CA . ASP A 1 210 ? -12.087 1.119 8.811 1.00 91.94 210 ASP A CA 1
ATOM 1638 C C . ASP A 1 210 ? -12.302 1.810 10.166 1.00 91.94 210 ASP A C 1
ATOM 1640 O O . ASP A 1 210 ? -13.430 2.156 10.524 1.00 91.94 210 ASP A O 1
ATOM 1644 N N . ARG A 1 211 ? -11.217 2.048 10.915 1.00 90.38 211 ARG A N 1
ATOM 1645 C CA . ARG A 1 211 ? -11.239 2.807 12.176 1.00 90.38 211 ARG A CA 1
ATOM 1646 C C . ARG A 1 211 ? -11.280 4.323 11.981 1.00 90.38 211 ARG A C 1
ATOM 1648 O O . ARG A 1 211 ? -11.476 5.039 12.960 1.00 90.38 211 ARG A O 1
ATOM 1655 N N . GLY A 1 212 ? -11.124 4.806 10.748 1.00 89.06 212 GLY A N 1
ATOM 1656 C CA . GLY A 1 212 ? -11.152 6.228 10.422 1.00 89.06 212 GLY A CA 1
ATOM 1657 C C . GLY A 1 212 ? -9.934 7.006 10.915 1.00 89.06 212 GLY A C 1
ATOM 1658 O O . GLY A 1 212 ? -10.047 8.210 11.101 1.00 89.06 212 GLY A O 1
ATOM 1659 N N . TYR A 1 213 ? -8.790 6.350 11.144 1.00 94.12 213 TYR A N 1
ATOM 1660 C CA . TYR A 1 213 ? -7.536 7.050 11.458 1.00 94.12 213 TYR A CA 1
ATOM 1661 C C . TYR A 1 213 ? -6.951 7.742 10.233 1.00 94.12 213 TYR A C 1
ATOM 1663 O O . TYR A 1 213 ? -6.303 8.779 10.346 1.00 94.12 213 TYR A O 1
ATOM 1671 N N . VAL A 1 214 ? -7.192 7.159 9.062 1.00 95.62 214 VAL A N 1
ATOM 1672 C CA . VAL A 1 214 ? -6.823 7.720 7.770 1.00 95.62 214 VAL A CA 1
ATOM 1673 C C . VAL A 1 214 ? -7.997 7.585 6.810 1.00 95.62 214 VAL A C 1
ATOM 1675 O O . VAL A 1 214 ? -8.846 6.703 6.958 1.00 95.62 214 VAL A O 1
ATOM 1678 N N . ARG A 1 215 ? -8.026 8.426 5.780 1.00 94.06 215 ARG A N 1
ATOM 1679 C CA . ARG A 1 215 ? -8.943 8.298 4.642 1.00 94.06 215 ARG A CA 1
ATOM 1680 C C . ARG A 1 215 ? -8.187 8.308 3.325 1.00 94.06 215 ARG A C 1
ATOM 1682 O O . ARG A 1 215 ? -7.120 8.905 3.212 1.00 94.06 215 ARG A O 1
ATOM 1689 N N . VAL A 1 216 ? -8.788 7.715 2.299 1.00 93.56 216 VAL A N 1
ATOM 1690 C CA . VAL A 1 216 ? -8.297 7.841 0.924 1.00 93.56 216 VAL A CA 1
ATOM 1691 C C . VAL A 1 216 ? -8.914 9.082 0.284 1.00 93.56 216 VAL A C 1
ATOM 1693 O O . VAL A 1 216 ? -10.134 9.160 0.121 1.00 93.56 216 VAL A O 1
ATOM 1696 N N . LYS A 1 217 ? -8.076 10.035 -0.127 1.00 92.00 217 LYS A N 1
ATOM 1697 C CA . LYS A 1 217 ? -8.449 11.169 -0.981 1.00 92.00 217 LYS A CA 1
ATOM 1698 C C . LYS A 1 217 ? -7.495 11.199 -2.168 1.00 92.00 217 LYS A C 1
ATOM 1700 O O . LYS A 1 217 ? -6.287 11.162 -1.978 1.00 92.00 217 LYS A O 1
ATOM 1705 N N . GLU A 1 218 ? -8.040 11.206 -3.386 1.00 89.88 218 GLU A N 1
ATOM 1706 C CA . GLU A 1 218 ? -7.239 11.231 -4.626 1.00 89.88 218 GLU A CA 1
ATOM 1707 C C . GLU A 1 218 ? -6.171 10.118 -4.673 1.00 89.88 218 GLU A C 1
ATOM 1709 O O . GLU A 1 218 ? -5.036 10.333 -5.073 1.00 89.88 218 GLU A O 1
ATOM 1714 N N . ARG A 1 219 ? -6.539 8.900 -4.238 1.00 88.25 219 ARG A N 1
ATOM 1715 C CA . ARG A 1 219 ? -5.650 7.718 -4.137 1.00 88.25 219 ARG A CA 1
ATOM 1716 C C . ARG A 1 219 ? -4.486 7.859 -3.141 1.00 88.25 219 ARG A C 1
ATOM 1718 O O . ARG A 1 219 ? -3.654 6.959 -3.070 1.00 88.25 219 ARG A O 1
ATOM 1725 N N . ARG A 1 220 ? -4.440 8.932 -2.351 1.00 93.94 220 ARG A N 1
ATOM 1726 C CA . ARG A 1 220 ? -3.455 9.152 -1.288 1.00 93.94 220 ARG A CA 1
ATOM 1727 C C . ARG A 1 220 ? -4.121 9.031 0.088 1.00 93.94 220 ARG A C 1
ATOM 1729 O O . ARG A 1 220 ? -5.294 9.369 0.260 1.00 93.94 220 ARG A O 1
ATOM 1736 N N . LEU A 1 221 ? -3.375 8.532 1.064 1.00 95.44 221 LEU A N 1
ATOM 1737 C CA . LEU A 1 221 ? -3.776 8.397 2.458 1.00 95.44 221 LEU A CA 1
ATOM 1738 C C . LEU A 1 221 ? -3.597 9.742 3.159 1.00 95.44 221 LEU A C 1
ATOM 1740 O O . LEU A 1 221 ? -2.524 10.342 3.114 1.00 95.44 221 LEU A O 1
ATOM 1744 N N . GLN A 1 222 ? -4.661 10.222 3.792 1.00 95.12 222 GLN A N 1
ATOM 1745 C CA . GLN A 1 222 ? -4.649 11.436 4.600 1.00 95.12 222 GLN A CA 1
ATOM 1746 C C . GLN A 1 222 ? -4.983 11.073 6.043 1.00 95.12 222 GLN A C 1
ATOM 1748 O O . GLN A 1 222 ? -5.991 10.388 6.243 1.00 95.12 222 GLN A O 1
ATOM 1753 N N . PRO A 1 223 ? -4.172 11.501 7.026 1.00 95.31 223 PRO A N 1
ATOM 1754 C CA . PRO A 1 223 ? -4.534 11.350 8.424 1.00 95.31 223 PRO A CA 1
ATOM 1755 C C . PRO A 1 223 ? -5.814 12.133 8.715 1.00 95.31 223 PRO A C 1
ATOM 1757 O O . PRO A 1 223 ? -6.056 13.206 8.161 1.00 95.31 223 PRO A O 1
ATOM 1760 N N . GLU A 1 224 ? -6.657 11.546 9.552 1.00 88.50 224 GLU A N 1
ATOM 1761 C CA . GLU A 1 224 ? -7.818 12.208 10.131 1.00 88.50 224 GLU A CA 1
ATOM 1762 C C . GLU A 1 224 ? -7.460 12.718 11.534 1.00 88.50 224 GLU A C 1
ATOM 1764 O O . GLU A 1 224 ? -6.611 12.112 12.195 1.00 88.50 224 GLU A O 1
ATOM 1769 N N . PRO A 1 225 ? -8.154 13.744 12.062 1.00 85.25 225 PRO A N 1
ATOM 1770 C CA . PRO A 1 225 ? -7.856 14.295 13.389 1.00 85.25 225 PRO A CA 1
ATOM 1771 C C . PRO A 1 225 ? -7.857 13.247 14.512 1.00 85.25 225 PRO A C 1
ATOM 1773 O O . PRO A 1 225 ? -7.064 13.311 15.445 1.00 85.25 225 PRO A O 1
ATOM 1776 N N . VAL A 1 226 ? -8.726 12.232 14.420 1.00 86.12 226 VAL A N 1
ATOM 1777 C CA . VAL A 1 226 ? -8.735 11.118 15.383 1.00 86.12 226 VAL A CA 1
ATOM 1778 C C . VAL A 1 226 ? -7.457 10.276 15.315 1.00 86.12 226 VAL A C 1
ATOM 1780 O O . VAL A 1 226 ? -7.006 9.783 16.345 1.00 86.12 226 VAL A O 1
ATOM 1783 N N . GLY A 1 227 ? -6.883 10.097 14.123 1.00 91.00 227 GLY A N 1
ATOM 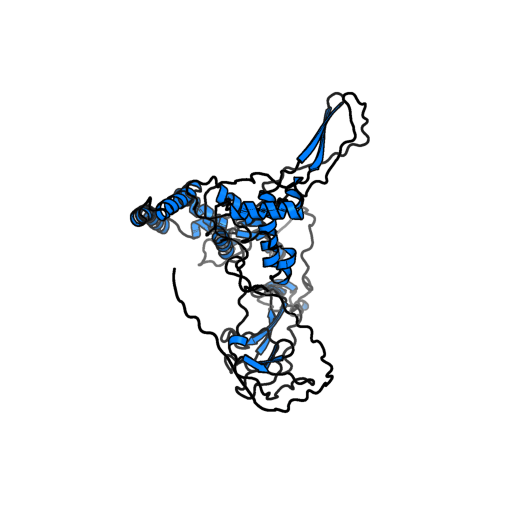1784 C CA . GLY A 1 227 ? -5.625 9.383 13.925 1.00 91.00 227 GLY A CA 1
ATOM 1785 C C . GLY A 1 227 ? -4.450 10.134 14.536 1.00 91.00 227 GLY A C 1
ATOM 1786 O O . GLY A 1 227 ? -3.646 9.521 15.233 1.00 91.00 227 GLY A O 1
ATOM 1787 N N . GLU A 1 228 ? -4.399 11.452 14.344 1.00 91.12 228 GLU A N 1
ATOM 1788 C CA . GLU A 1 228 ? -3.368 12.320 14.929 1.00 91.12 228 GLU A CA 1
ATOM 1789 C C . GLU A 1 228 ? -3.431 12.296 16.460 1.00 91.12 228 GLU A C 1
ATOM 1791 O O . GLU A 1 228 ? -2.463 11.903 17.100 1.00 91.12 228 GLU A O 1
ATOM 1796 N N . ILE A 1 229 ? -4.606 12.546 17.049 1.00 88.12 229 ILE A N 1
ATOM 1797 C CA . ILE A 1 229 ? -4.789 12.534 18.512 1.00 88.12 229 ILE A CA 1
ATOM 1798 C C . ILE A 1 229 ? -4.397 11.187 19.133 1.00 88.12 229 ILE A C 1
ATOM 1800 O O . ILE A 1 229 ? -3.763 11.137 20.187 1.00 88.12 229 ILE A O 1
ATOM 1804 N N . VAL A 1 230 ? -4.804 10.075 18.509 1.00 91.00 230 VAL A N 1
ATOM 1805 C CA . VAL A 1 230 ? -4.450 8.738 19.007 1.00 91.00 230 VAL A CA 1
ATOM 1806 C C . VAL A 1 230 ? -2.947 8.502 18.888 1.00 91.00 230 VAL A C 1
ATOM 1808 O O . VAL A 1 230 ? -2.361 7.934 19.806 1.00 91.00 230 VAL A O 1
ATOM 1811 N N . THR A 1 231 ? -2.324 8.951 17.800 1.00 94.38 231 THR A N 1
ATOM 1812 C CA . THR A 1 231 ? -0.876 8.827 17.603 1.00 94.38 231 THR A CA 1
ATOM 1813 C C . THR A 1 231 ? -0.116 9.630 18.653 1.00 94.38 231 THR A C 1
ATOM 1815 O O . THR A 1 231 ? 0.744 9.064 19.320 1.00 94.38 231 THR A O 1
ATOM 1818 N N . ASP A 1 232 ? -0.486 10.889 18.884 1.00 91.31 232 ASP A N 1
ATOM 1819 C CA . ASP A 1 232 ? 0.163 11.756 19.873 1.00 91.31 232 ASP A CA 1
ATOM 1820 C C . ASP A 1 232 ? 0.064 11.179 21.290 1.00 91.31 232 ASP A C 1
ATOM 1822 O O . ASP A 1 232 ? 1.057 11.122 22.017 1.00 91.31 232 ASP A O 1
ATOM 1826 N N . LEU A 1 233 ? -1.115 10.668 21.668 1.00 91.88 233 LEU A N 1
ATOM 1827 C CA . LEU A 1 233 ? -1.319 9.993 22.952 1.00 91.88 233 LEU A CA 1
ATOM 1828 C C . LEU A 1 233 ? -0.402 8.774 23.093 1.00 91.88 233 LEU A C 1
ATOM 1830 O O . LEU A 1 233 ? 0.213 8.571 24.144 1.00 91.88 233 LEU A O 1
ATOM 1834 N N . LEU A 1 234 ? -0.318 7.947 22.050 1.00 94.06 234 LEU A N 1
ATOM 1835 C CA . LEU A 1 234 ? 0.504 6.743 22.068 1.00 94.06 234 LEU A CA 1
ATOM 1836 C C . LEU A 1 234 ? 1.997 7.077 22.111 1.00 94.06 234 LEU A C 1
ATOM 1838 O O . LEU A 1 234 ? 2.716 6.474 22.898 1.00 94.06 234 LEU A O 1
ATOM 1842 N N . VAL A 1 235 ? 2.462 8.061 21.345 1.00 94.25 235 VAL A N 1
ATOM 1843 C CA . VAL A 1 235 ? 3.866 8.496 21.364 1.00 94.25 235 VAL A CA 1
ATOM 1844 C C . VAL A 1 235 ? 4.239 9.072 22.733 1.00 94.25 235 VAL A C 1
ATOM 1846 O O . VAL A 1 235 ? 5.277 8.713 23.286 1.00 94.25 235 VAL A O 1
ATOM 1849 N N . ALA A 1 236 ? 3.376 9.899 23.328 1.00 91.81 236 ALA A N 1
ATOM 1850 C CA . ALA A 1 236 ? 3.653 10.549 24.609 1.00 91.81 236 ALA A CA 1
ATOM 1851 C C . ALA A 1 236 ? 3.643 9.589 25.811 1.00 91.81 236 ALA A C 1
ATOM 1853 O O . ALA A 1 236 ? 4.368 9.805 26.784 1.00 91.81 236 ALA A O 1
ATOM 1854 N N . HIS A 1 237 ? 2.812 8.542 25.783 1.00 94.06 237 HIS A N 1
ATOM 1855 C CA . HIS A 1 237 ? 2.577 7.692 26.961 1.00 94.06 237 HIS A CA 1
ATOM 1856 C C . HIS A 1 237 ? 2.970 6.229 26.790 1.00 94.06 237 HIS A C 1
ATOM 1858 O O . HIS A 1 237 ? 3.141 5.535 27.791 1.00 94.06 237 HIS A O 1
ATOM 1864 N N . PHE A 1 238 ? 3.126 5.775 25.550 1.00 95.50 238 PHE A N 1
ATOM 1865 C CA . PHE A 1 238 ? 3.465 4.405 25.172 1.00 95.50 238 PHE A CA 1
ATOM 1866 C C . PHE A 1 238 ? 4.616 4.373 24.155 1.00 95.50 238 PHE A C 1
ATOM 1868 O O . PHE A 1 238 ? 4.752 3.385 23.439 1.00 95.50 238 PHE A O 1
ATOM 1875 N N . GLY A 1 239 ? 5.440 5.429 24.084 1.00 92.06 239 GLY A N 1
ATOM 1876 C CA . GLY A 1 239 ? 6.454 5.629 23.042 1.00 92.06 239 GLY A CA 1
ATOM 1877 C C . GLY A 1 239 ? 7.351 4.415 22.789 1.00 92.06 239 GLY A C 1
ATOM 1878 O O . GLY A 1 239 ? 7.540 4.033 21.640 1.00 92.06 239 GLY A O 1
ATOM 1879 N N . GLU A 1 240 ? 7.809 3.734 23.844 1.00 89.94 240 GLU A N 1
ATOM 1880 C CA . GLU A 1 240 ? 8.617 2.509 23.713 1.00 89.94 240 GLU A CA 1
ATOM 1881 C C . GLU A 1 240 ? 7.904 1.381 22.949 1.00 89.94 240 GLU A C 1
ATOM 1883 O O . GLU A 1 240 ? 8.564 0.601 22.274 1.00 89.94 240 GLU A O 1
ATOM 1888 N N . PHE A 1 241 ? 6.573 1.297 23.034 1.00 91.56 241 PHE A N 1
ATOM 1889 C CA . PHE A 1 241 ? 5.753 0.249 22.417 1.00 91.56 241 PHE A CA 1
ATOM 1890 C C . PHE A 1 241 ? 5.261 0.591 21.007 1.00 91.56 241 PHE A C 1
ATOM 1892 O O . PHE A 1 241 ? 4.811 -0.308 20.297 1.00 91.56 241 PHE A O 1
ATOM 1899 N N . VAL A 1 242 ? 5.301 1.867 20.610 1.00 92.88 242 VAL A N 1
ATOM 1900 C CA . VAL A 1 242 ? 4.877 2.332 19.273 1.00 92.88 242 VAL A CA 1
ATOM 1901 C C . VAL A 1 242 ? 6.034 2.832 18.411 1.00 92.88 242 VAL A C 1
ATOM 1903 O O . VAL A 1 242 ? 5.825 3.242 17.271 1.00 92.88 242 VAL A O 1
ATOM 1906 N N . ASP A 1 243 ? 7.253 2.775 18.940 1.00 94.12 243 ASP A N 1
ATOM 1907 C CA . ASP A 1 243 ? 8.473 3.030 18.192 1.00 94.12 243 ASP A CA 1
ATOM 1908 C C . ASP A 1 243 ? 8.642 2.035 17.029 1.00 94.12 243 ASP A C 1
ATOM 1910 O O . ASP A 1 243 ? 8.322 0.840 17.124 1.00 94.12 243 ASP A O 1
ATOM 1914 N N . LEU A 1 244 ? 9.183 2.535 15.916 1.00 93.75 244 LEU A N 1
ATOM 1915 C CA . LEU A 1 244 ? 9.381 1.740 14.705 1.00 93.75 244 LEU A CA 1
ATOM 1916 C C . LEU A 1 244 ? 10.359 0.589 14.956 1.00 93.75 244 LEU A C 1
ATOM 1918 O O . LEU A 1 244 ? 10.090 -0.545 14.560 1.00 93.75 244 LEU A O 1
ATOM 1922 N N . ALA A 1 245 ? 11.468 0.852 15.655 1.00 93.69 245 ALA A N 1
ATOM 1923 C CA . ALA A 1 245 ? 12.476 -0.165 15.921 1.00 93.69 245 ALA A CA 1
ATOM 1924 C C . ALA A 1 245 ? 11.969 -1.208 16.924 1.00 93.69 245 ALA A C 1
ATOM 1926 O O . ALA A 1 245 ? 12.300 -2.385 16.790 1.00 93.69 245 ALA A O 1
ATOM 1927 N N . PHE A 1 246 ? 11.158 -0.815 17.912 1.00 93.81 246 PHE A N 1
ATOM 1928 C CA . PHE A 1 246 ? 10.477 -1.777 18.784 1.00 93.81 246 PHE A CA 1
ATOM 1929 C C . PHE A 1 246 ? 9.562 -2.711 17.993 1.00 93.81 246 PHE A C 1
ATOM 1931 O O . PHE A 1 246 ? 9.642 -3.930 18.150 1.00 93.81 246 PHE A O 1
ATOM 1938 N N . THR A 1 247 ? 8.733 -2.148 17.115 1.00 93.81 247 THR A N 1
ATOM 1939 C CA . THR A 1 247 ? 7.779 -2.923 16.316 1.00 93.81 247 THR A CA 1
ATOM 1940 C C . THR A 1 247 ? 8.497 -3.890 15.372 1.00 93.81 247 THR A C 1
ATOM 1942 O O . THR A 1 247 ? 8.126 -5.058 15.297 1.00 93.81 247 THR A O 1
ATOM 1945 N N . ALA A 1 248 ? 9.570 -3.446 14.715 1.00 93.25 248 ALA A N 1
ATOM 1946 C CA . ALA A 1 248 ? 10.386 -4.303 13.858 1.00 93.25 248 ALA A CA 1
ATOM 1947 C C . ALA A 1 248 ? 11.013 -5.475 14.636 1.00 93.25 248 ALA A C 1
ATOM 1949 O O . ALA A 1 248 ? 10.912 -6.626 14.212 1.00 93.25 248 ALA A O 1
ATOM 1950 N N . ARG A 1 249 ? 11.583 -5.205 15.821 1.00 93.62 249 ARG A N 1
ATOM 1951 C CA . ARG A 1 249 ? 12.134 -6.255 16.696 1.00 93.62 249 ARG A CA 1
ATOM 1952 C C . ARG A 1 249 ? 11.068 -7.255 17.134 1.00 93.62 249 ARG A C 1
ATOM 1954 O O . ARG A 1 249 ? 11.322 -8.450 17.103 1.00 93.62 249 ARG A O 1
ATOM 1961 N N . MET A 1 250 ? 9.875 -6.790 17.508 1.00 93.62 250 MET A N 1
ATOM 1962 C CA . MET A 1 250 ? 8.760 -7.664 17.896 1.00 93.62 250 MET A CA 1
ATOM 1963 C C . MET A 1 250 ? 8.423 -8.673 16.788 1.00 93.62 250 MET A C 1
ATOM 1965 O O . MET A 1 250 ? 8.202 -9.851 17.063 1.00 93.62 250 MET A O 1
ATOM 1969 N N . GLU A 1 251 ? 8.414 -8.224 15.534 1.00 92.19 251 GLU A N 1
ATOM 1970 C CA . GLU A 1 251 ? 8.165 -9.087 14.380 1.00 92.19 251 GLU A CA 1
ATOM 1971 C C . GLU A 1 251 ? 9.296 -10.115 14.172 1.00 92.19 251 GLU A C 1
ATOM 1973 O O . GLU A 1 251 ? 9.028 -11.293 13.941 1.00 92.19 251 GLU A O 1
ATOM 1978 N N . GLU A 1 252 ? 10.564 -9.711 14.313 1.00 90.75 252 GLU A N 1
ATOM 1979 C CA . GLU A 1 252 ? 11.711 -10.636 14.259 1.00 90.75 252 GLU A CA 1
ATOM 1980 C C . GLU A 1 252 ? 11.652 -11.698 15.370 1.00 90.75 252 GLU A C 1
ATOM 1982 O O . GLU A 1 252 ? 11.894 -12.883 15.136 1.00 90.75 252 GLU A O 1
ATOM 1987 N N . GLU A 1 253 ? 11.283 -11.304 16.588 1.00 93.25 253 GLU A N 1
ATOM 1988 C CA . GLU A 1 253 ? 11.161 -12.217 17.726 1.00 93.25 253 GLU A CA 1
ATOM 1989 C C . GLU A 1 253 ? 10.000 -13.209 17.550 1.00 93.25 253 GLU A C 1
ATOM 1991 O O . GLU A 1 253 ? 10.095 -14.363 17.983 1.00 93.25 253 GLU A O 1
ATOM 1996 N N . LEU A 1 254 ? 8.923 -12.807 16.869 1.00 92.81 254 LEU A N 1
ATOM 1997 C CA . LEU A 1 254 ? 7.848 -13.713 16.459 1.00 92.81 254 LEU A CA 1
ATOM 1998 C C . LEU A 1 254 ? 8.321 -14.723 15.401 1.00 92.81 254 LEU A C 1
ATOM 2000 O O . LEU A 1 254 ? 7.929 -15.893 15.466 1.00 92.81 254 LEU A O 1
ATOM 2004 N N . ASP A 1 255 ? 9.212 -14.331 14.489 1.00 89.25 255 ASP A N 1
ATOM 2005 C CA . ASP A 1 255 ? 9.834 -15.253 13.529 1.00 89.25 255 ASP A CA 1
ATOM 2006 C C . ASP A 1 255 ? 10.793 -16.246 14.222 1.00 89.25 255 ASP A C 1
ATOM 2008 O O . ASP A 1 255 ? 10.848 -17.436 13.880 1.00 89.25 255 ASP A O 1
ATOM 2012 N N . GLU A 1 256 ? 11.516 -15.815 15.261 1.00 91.75 256 GLU A N 1
ATOM 2013 C CA . GLU A 1 256 ? 12.301 -16.714 16.122 1.00 91.75 256 GLU A CA 1
ATOM 2014 C C . GLU A 1 256 ? 11.417 -17.746 16.827 1.00 91.75 256 GLU A C 1
ATOM 2016 O O . GLU A 1 256 ? 11.789 -18.917 16.937 1.00 91.75 256 GLU A O 1
ATOM 2021 N N . VAL A 1 257 ? 10.235 -17.331 17.286 1.00 93.50 257 VAL A N 1
ATOM 2022 C CA . VAL A 1 257 ? 9.246 -18.237 17.876 1.00 93.50 257 VAL A CA 1
ATOM 2023 C C . VAL A 1 257 ? 8.736 -19.236 16.838 1.00 93.50 257 VAL A C 1
ATOM 2025 O O . VAL A 1 257 ? 8.729 -20.439 17.102 1.00 93.50 257 VAL A O 1
ATOM 2028 N N . ALA A 1 258 ? 8.354 -18.767 15.648 1.00 89.12 258 ALA A N 1
ATOM 2029 C CA . ALA A 1 258 ? 7.845 -19.619 14.575 1.00 89.12 258 ALA A CA 1
ATOM 2030 C C . ALA A 1 258 ? 8.885 -20.647 14.089 1.00 89.12 258 ALA A C 1
ATOM 2032 O O . ALA A 1 258 ? 8.532 -21.779 13.765 1.00 89.12 258 ALA A O 1
ATOM 2033 N N . SER A 1 259 ? 10.169 -20.275 14.084 1.00 88.38 259 SER A N 1
ATOM 2034 C CA . SER A 1 259 ? 11.286 -21.163 13.727 1.00 88.38 259 SER A CA 1
ATOM 2035 C C . SER A 1 259 ? 11.776 -22.057 14.875 1.00 88.38 259 SER A C 1
ATOM 2037 O O . SER A 1 259 ? 12.697 -22.851 14.683 1.00 88.38 259 SER A O 1
ATOM 2039 N N . GLY A 1 260 ? 11.182 -21.948 16.069 1.00 91.56 260 GLY A N 1
ATOM 2040 C CA . GLY A 1 260 ? 11.547 -22.744 17.244 1.00 91.56 260 GLY A CA 1
ATOM 2041 C C . GLY A 1 260 ? 12.832 -22.300 17.953 1.00 91.56 260 GLY A C 1
ATOM 2042 O O . GLY A 1 260 ? 13.283 -22.982 18.871 1.00 91.56 260 GLY A O 1
ATOM 2043 N N . LYS A 1 261 ? 13.418 -21.158 17.571 1.00 93.44 261 LYS A N 1
ATOM 2044 C CA . LYS A 1 261 ? 14.600 -20.568 18.229 1.00 93.44 261 LYS A CA 1
ATOM 2045 C C . LYS A 1 261 ? 14.262 -19.939 19.582 1.00 93.44 261 LYS A C 1
ATOM 2047 O O . LYS A 1 261 ? 15.133 -19.837 20.442 1.00 93.44 261 LYS A O 1
ATOM 2052 N N . ARG A 1 262 ? 13.005 -19.531 19.779 1.00 93.44 262 ARG A N 1
ATOM 2053 C CA . ARG A 1 262 ? 12.506 -18.898 21.006 1.00 93.44 262 ARG A CA 1
ATOM 2054 C C . ARG A 1 262 ? 11.207 -19.556 21.472 1.00 93.44 262 ARG A C 1
ATOM 2056 O O . ARG A 1 262 ? 10.352 -19.924 20.676 1.00 93.44 262 ARG A O 1
ATOM 2063 N N . SER A 1 263 ? 11.029 -19.688 22.786 1.00 96.62 263 SER A N 1
ATOM 2064 C CA . SER A 1 263 ? 9.765 -20.165 23.366 1.00 96.62 263 SER A CA 1
ATOM 2065 C C . SER A 1 263 ? 8.738 -19.032 23.458 1.00 96.62 263 SER A C 1
ATOM 2067 O O . SER A 1 263 ? 9.031 -17.976 24.018 1.00 96.62 263 SER A O 1
ATOM 2069 N N . TRP A 1 264 ? 7.514 -19.266 22.975 1.00 96.50 264 TRP A N 1
ATOM 2070 C CA . TRP A 1 264 ? 6.482 -18.223 22.894 1.00 96.50 264 TRP A CA 1
ATOM 2071 C C . TRP A 1 264 ? 5.942 -17.770 24.262 1.00 96.50 264 TRP A C 1
ATOM 2073 O O . TRP A 1 264 ? 5.691 -16.585 24.458 1.00 96.50 264 TRP A O 1
ATOM 2083 N N . VAL A 1 265 ? 5.794 -18.681 25.235 1.00 96.75 265 VAL A N 1
ATOM 2084 C CA . VAL A 1 265 ? 5.214 -18.345 26.553 1.00 96.75 265 VAL A CA 1
ATOM 2085 C C . VAL A 1 265 ? 6.094 -17.366 27.346 1.00 96.75 265 VAL A C 1
ATOM 2087 O O . VAL A 1 265 ? 5.563 -16.353 27.806 1.00 96.75 265 VAL A O 1
ATOM 2090 N N . PRO A 1 266 ? 7.414 -17.604 27.521 1.00 96.50 266 PRO A N 1
ATOM 2091 C CA . PRO A 1 266 ? 8.290 -16.633 28.178 1.00 96.50 266 PRO A CA 1
ATOM 2092 C C . PRO A 1 266 ? 8.310 -15.280 27.467 1.00 96.50 266 PRO A C 1
ATOM 2094 O O . PRO A 1 266 ? 8.266 -14.249 28.129 1.00 96.50 266 PRO A O 1
ATOM 2097 N N . PHE A 1 267 ? 8.317 -15.293 26.133 1.00 95.50 267 PHE A N 1
ATOM 2098 C CA . PHE A 1 267 ? 8.311 -14.091 25.308 1.00 95.50 267 PHE A CA 1
ATOM 2099 C C . PHE A 1 267 ? 7.056 -13.231 25.530 1.00 95.50 267 PHE A C 1
ATOM 2101 O O . PHE A 1 267 ? 7.168 -12.069 25.915 1.00 95.50 267 PHE A O 1
ATOM 2108 N N . VAL A 1 268 ? 5.859 -13.816 25.398 1.00 96.06 268 VAL A N 1
ATOM 2109 C CA . VAL A 1 268 ? 4.596 -13.094 25.631 1.00 96.06 268 VAL A CA 1
ATOM 2110 C C . VAL A 1 268 ? 4.513 -12.581 27.069 1.00 96.06 268 VAL A C 1
ATOM 2112 O O . VAL A 1 268 ? 4.053 -11.466 27.298 1.00 96.06 268 VAL A O 1
ATOM 2115 N N . ARG A 1 269 ? 4.990 -13.357 28.052 1.00 96.06 269 ARG A N 1
ATOM 2116 C CA . ARG A 1 269 ? 5.012 -12.928 29.458 1.00 96.06 269 ARG A CA 1
ATOM 2117 C C . ARG A 1 269 ? 5.939 -11.729 29.682 1.00 96.06 269 ARG A C 1
ATOM 2119 O O . ARG A 1 269 ? 5.565 -10.827 30.429 1.00 96.06 269 ARG A O 1
ATOM 2126 N N . ALA A 1 270 ? 7.109 -11.721 29.043 1.00 94.31 270 ALA A N 1
ATOM 2127 C CA . ALA A 1 270 ? 8.072 -10.627 29.129 1.00 94.31 270 ALA A CA 1
ATOM 2128 C C . ALA A 1 270 ? 7.523 -9.327 28.522 1.00 94.31 270 ALA A C 1
ATOM 2130 O O . ALA A 1 270 ? 7.732 -8.265 29.097 1.00 94.31 270 ALA A O 1
ATOM 2131 N N . PHE A 1 271 ? 6.768 -9.414 27.422 1.00 95.12 271 PHE A N 1
ATOM 2132 C CA . PHE A 1 271 ? 6.063 -8.266 26.845 1.00 95.12 271 PHE A CA 1
ATOM 2133 C C . PHE A 1 271 ? 4.897 -7.792 27.727 1.00 95.12 271 PHE A C 1
ATOM 2135 O O . PHE A 1 271 ? 4.776 -6.608 28.041 1.00 95.12 271 PHE A O 1
ATOM 2142 N N . TYR A 1 272 ? 4.025 -8.721 28.133 1.00 96.44 272 TYR A N 1
ATOM 2143 C CA . TYR A 1 272 ? 2.743 -8.386 28.751 1.00 96.44 272 TYR A CA 1
ATOM 2144 C C . TYR A 1 272 ? 2.888 -7.734 30.126 1.00 96.44 272 TYR A C 1
ATOM 2146 O O . TYR A 1 272 ? 2.135 -6.815 30.428 1.00 96.44 272 TYR A O 1
ATOM 2154 N N . GLY A 1 273 ? 3.833 -8.185 30.959 1.00 96.00 273 GLY A N 1
ATOM 2155 C CA . GLY A 1 273 ? 4.001 -7.665 32.321 1.00 96.00 273 GLY A CA 1
ATOM 2156 C C . GLY A 1 273 ? 4.209 -6.142 32.361 1.00 96.00 273 GLY A C 1
ATOM 2157 O O . GLY A 1 273 ? 3.353 -5.438 32.900 1.00 96.00 273 GLY A O 1
ATOM 2158 N N . PRO A 1 274 ? 5.291 -5.619 31.754 1.00 95.44 274 PRO A N 1
ATOM 2159 C CA . PRO A 1 274 ? 5.556 -4.181 31.696 1.00 95.44 274 PRO A CA 1
ATOM 2160 C C . PRO A 1 274 ? 4.446 -3.397 30.986 1.00 95.44 274 PRO A C 1
ATOM 2162 O O . PRO A 1 274 ? 4.015 -2.356 31.483 1.00 95.44 274 PRO A O 1
ATOM 2165 N N . PHE A 1 275 ? 3.941 -3.916 29.860 1.00 96.38 275 PHE A N 1
ATOM 2166 C CA . PHE A 1 275 ? 2.875 -3.264 29.099 1.00 96.38 275 PHE A CA 1
ATOM 2167 C C . PHE A 1 275 ? 1.595 -3.101 29.929 1.00 96.38 275 PHE A C 1
ATOM 2169 O O . PHE A 1 275 ? 1.022 -2.015 29.985 1.00 96.38 275 PHE A O 1
ATOM 2176 N N . HIS A 1 276 ? 1.165 -4.156 30.623 1.00 96.75 276 HIS A N 1
ATOM 2177 C CA . HIS A 1 276 ? -0.031 -4.134 31.459 1.00 96.75 276 HIS A CA 1
ATOM 2178 C C . HIS A 1 276 ? 0.094 -3.133 32.610 1.00 96.75 276 HIS A C 1
ATOM 2180 O O . HIS A 1 276 ? -0.810 -2.328 32.822 1.00 96.75 276 HIS A O 1
ATOM 2186 N N . THR A 1 277 ? 1.228 -3.129 33.318 1.00 96.56 277 THR A N 1
ATOM 2187 C CA . THR A 1 277 ? 1.485 -2.157 34.391 1.00 96.56 277 THR A CA 1
ATOM 2188 C C . THR A 1 277 ? 1.432 -0.718 33.876 1.00 96.56 277 THR A C 1
ATOM 2190 O O . THR A 1 277 ? 0.852 0.153 34.534 1.00 96.56 277 THR A O 1
ATOM 2193 N N . LEU A 1 278 ? 1.981 -0.457 32.684 1.00 95.56 278 LEU A N 1
ATOM 2194 C CA . LEU A 1 278 ? 1.904 0.861 32.060 1.00 95.56 278 LEU A CA 1
ATOM 2195 C C . LEU A 1 278 ? 0.457 1.240 31.719 1.00 95.56 278 LEU A C 1
ATOM 2197 O O . LEU A 1 278 ? 0.027 2.345 32.049 1.00 95.56 278 LEU A O 1
ATOM 2201 N N . VAL A 1 279 ? -0.315 0.323 31.129 1.00 95.69 279 VAL A N 1
ATOM 2202 C CA . VAL A 1 279 ? -1.739 0.538 30.822 1.00 95.69 279 VAL A CA 1
ATOM 2203 C C . VAL A 1 279 ? -2.536 0.856 32.088 1.00 95.69 279 VAL A C 1
ATOM 2205 O O . VAL A 1 279 ? -3.284 1.831 32.095 1.00 95.69 279 VAL A O 1
ATOM 2208 N N . GLU A 1 280 ? -2.365 0.096 33.174 1.00 96.50 280 GLU A N 1
ATOM 2209 C CA . GLU A 1 280 ? -3.066 0.345 34.443 1.00 96.50 280 GLU A CA 1
ATOM 2210 C C . GLU A 1 280 ? -2.713 1.699 35.060 1.00 96.50 280 GLU A C 1
ATOM 2212 O O . GLU A 1 280 ? -3.574 2.366 35.639 1.00 96.50 280 GLU A O 1
ATOM 2217 N N . THR A 1 281 ? -1.450 2.106 34.944 1.00 95.38 281 THR A N 1
ATOM 2218 C CA . THR A 1 281 ? -0.971 3.397 35.443 1.00 95.38 281 THR A CA 1
ATOM 2219 C C . THR A 1 281 ? -1.583 4.534 34.630 1.00 95.38 281 THR A C 1
ATOM 2221 O O . THR A 1 281 ? -2.254 5.410 35.178 1.00 95.38 281 THR A O 1
ATOM 2224 N N . LYS A 1 282 ? -1.458 4.474 33.300 1.00 93.50 282 LYS A N 1
ATOM 2225 C CA . LYS A 1 282 ? -1.979 5.509 32.400 1.00 93.50 282 LYS A CA 1
ATOM 2226 C C . LYS A 1 282 ? -3.501 5.580 32.391 1.00 93.50 282 LYS A C 1
ATOM 2228 O O . LYS A 1 282 ? -4.039 6.674 32.285 1.00 93.50 282 LYS A O 1
ATOM 2233 N N . ALA A 1 283 ? -4.209 4.474 32.606 1.00 91.50 283 ALA A N 1
ATOM 2234 C CA . ALA A 1 283 ? -5.665 4.483 32.749 1.00 91.50 283 ALA A CA 1
ATOM 2235 C C . ALA A 1 283 ? -6.158 5.269 33.981 1.00 91.50 283 ALA A C 1
ATOM 2237 O O . ALA A 1 283 ? -7.298 5.732 33.986 1.00 91.50 283 ALA A O 1
ATOM 2238 N N . LYS A 1 284 ? -5.326 5.415 35.023 1.00 93.12 284 LYS A N 1
ATOM 2239 C CA . LYS A 1 284 ? -5.641 6.213 36.221 1.00 93.12 284 LYS A CA 1
ATOM 2240 C C . LYS A 1 284 ? -5.234 7.679 36.066 1.00 93.12 284 LYS A C 1
ATOM 2242 O O . LYS A 1 284 ? -5.907 8.550 36.610 1.00 93.12 284 LYS A O 1
ATOM 2247 N N . GLU A 1 285 ? -4.138 7.934 35.357 1.00 91.75 285 GLU A N 1
ATOM 2248 C CA . GLU A 1 285 ? -3.573 9.276 35.166 1.00 91.75 285 GLU A CA 1
ATOM 2249 C C . GLU A 1 285 ? -4.289 10.071 34.074 1.00 91.75 285 GLU A C 1
ATOM 2251 O O . GLU A 1 285 ? -4.474 11.277 34.213 1.00 91.75 285 GLU A O 1
ATOM 2256 N N . LEU A 1 286 ? -4.683 9.402 32.990 1.00 89.88 286 LEU A N 1
ATOM 2257 C CA . LEU A 1 286 ? -5.151 10.048 31.773 1.00 89.88 286 LEU A CA 1
ATOM 2258 C C . LEU A 1 286 ? -6.671 10.048 31.690 1.00 89.88 286 LEU A C 1
ATOM 2260 O O . LEU A 1 286 ? -7.329 9.019 31.870 1.00 89.88 286 LEU A O 1
ATOM 2264 N N . ARG A 1 287 ? -7.246 11.191 31.318 1.00 83.25 287 ARG A N 1
ATOM 2265 C CA . ARG A 1 287 ? -8.659 11.292 30.962 1.00 83.25 287 ARG A CA 1
ATOM 2266 C C . ARG A 1 287 ? -8.788 11.544 29.474 1.00 83.25 287 ARG A C 1
ATOM 2268 O O . ARG A 1 287 ? -8.018 12.267 28.856 1.00 83.25 287 ARG A O 1
ATOM 2275 N N . ARG A 1 288 ? -9.842 10.989 28.876 1.00 76.75 288 ARG A N 1
ATOM 2276 C CA . ARG A 1 288 ? -10.142 11.205 27.452 1.00 76.75 288 ARG A CA 1
ATOM 2277 C C . ARG A 1 288 ? -10.278 12.692 27.100 1.00 76.75 288 ARG A C 1
ATOM 2279 O O . ARG A 1 288 ? -9.962 13.074 25.976 1.00 76.75 288 ARG A O 1
ATOM 2286 N N . SER A 1 289 ? -10.776 13.513 28.027 1.00 74.38 289 SER A N 1
ATOM 2287 C CA . SER A 1 289 ? -10.859 14.968 27.861 1.00 74.38 289 SER A CA 1
ATOM 2288 C C . SER A 1 289 ? -9.512 15.565 27.486 1.00 74.38 289 SER A C 1
ATOM 2290 O O . SER A 1 289 ? -9.457 16.332 26.538 1.00 74.38 289 SER A O 1
ATOM 2292 N N . ASP A 1 290 ? -8.436 15.117 28.123 1.00 78.12 290 ASP A N 1
ATOM 2293 C CA . ASP A 1 290 ? -7.115 15.747 28.065 1.00 78.12 290 ASP A CA 1
ATOM 2294 C C . ASP A 1 290 ? -6.544 15.783 26.637 1.00 78.12 290 ASP A C 1
ATOM 2296 O O . ASP A 1 290 ? -5.776 16.674 26.296 1.00 78.12 290 ASP A O 1
ATOM 2300 N N . PHE A 1 291 ? -6.994 14.863 25.777 1.00 75.25 291 PHE A N 1
ATOM 2301 C CA . PHE A 1 291 ? -6.559 14.733 24.381 1.00 75.25 291 PHE A CA 1
ATOM 2302 C C . PHE A 1 291 ? -7.652 15.069 23.366 1.00 75.25 291 PHE A C 1
ATOM 2304 O O . PHE A 1 291 ? -7.389 15.186 22.176 1.00 75.25 291 PHE A O 1
ATOM 2311 N N . THR A 1 292 ? -8.905 15.188 23.809 1.00 73.38 292 THR A N 1
ATOM 2312 C CA . THR A 1 292 ? -10.045 15.479 22.923 1.00 73.38 292 THR A CA 1
ATOM 2313 C C . THR A 1 292 ? -10.608 16.876 23.123 1.00 73.38 292 THR A C 1
ATOM 2315 O O . THR A 1 292 ? -11.605 17.206 22.482 1.00 73.38 292 THR A O 1
ATOM 2318 N N . THR A 1 293 ? -10.006 17.678 24.006 1.00 76.62 293 THR A N 1
ATOM 2319 C CA . THR A 1 293 ? -10.362 19.075 24.254 1.00 76.62 293 THR A CA 1
ATOM 2320 C C . THR A 1 293 ? -9.130 19.962 24.110 1.00 76.62 293 THR A C 1
ATOM 2322 O O . THR A 1 293 ? -8.168 19.765 24.847 1.00 76.62 293 THR A O 1
ATOM 2325 N N . ARG A 1 294 ? -9.162 20.959 23.220 1.00 79.81 294 ARG A N 1
ATOM 2326 C CA . ARG A 1 294 ? -8.135 22.016 23.165 1.00 79.81 294 ARG A CA 1
ATOM 2327 C C . ARG A 1 294 ? -8.708 23.330 23.703 1.00 79.81 294 ARG A C 1
ATOM 2329 O O . ARG A 1 294 ? -9.796 23.703 23.262 1.00 79.81 294 ARG A O 1
ATOM 2336 N N . PRO A 1 295 ? -8.041 24.020 24.644 1.00 80.88 295 PRO A N 1
ATOM 2337 C CA . PRO A 1 295 ? -8.508 25.313 25.133 1.00 80.88 295 PRO A CA 1
ATOM 2338 C C . PRO A 1 295 ? -8.495 26.356 24.013 1.00 80.88 295 PRO A C 1
ATOM 2340 O O . PRO A 1 295 ? -7.680 26.283 23.093 1.00 80.88 295 PRO A O 1
ATOM 2343 N N . THR A 1 296 ? -9.416 27.311 24.097 1.00 84.88 296 THR A N 1
ATOM 2344 C CA . THR A 1 296 ? -9.503 28.452 23.180 1.00 84.88 296 THR A CA 1
ATOM 2345 C C . THR A 1 296 ? -9.796 29.721 23.962 1.00 84.88 296 THR A C 1
ATOM 2347 O O . THR A 1 296 ? -10.346 29.647 25.062 1.00 84.88 296 THR A O 1
ATOM 2350 N N . ASP A 1 297 ? -9.490 30.868 23.364 1.00 83.56 297 ASP A N 1
ATOM 2351 C CA . ASP A 1 297 ? -9.812 32.184 23.931 1.00 83.56 297 ASP A CA 1
ATOM 2352 C C . ASP A 1 297 ? -11.289 32.575 23.717 1.00 83.56 297 ASP A C 1
ATOM 2354 O O . ASP A 1 297 ? -11.745 33.626 24.163 1.00 83.56 297 ASP A O 1
ATOM 2358 N N . GLU A 1 298 ? -12.062 31.720 23.043 1.00 85.38 298 GLU A N 1
ATOM 2359 C CA . GLU A 1 298 ? -13.481 31.927 22.778 1.00 85.38 298 GLU A CA 1
ATOM 2360 C C . GLU A 1 298 ? -14.315 31.748 24.047 1.00 85.38 298 GLU A C 1
ATOM 2362 O O . GLU A 1 298 ? -14.184 30.755 24.766 1.00 85.38 298 GLU A O 1
ATOM 2367 N N . LEU A 1 299 ? -15.242 32.673 24.289 1.00 88.94 299 LEU A N 1
ATOM 2368 C CA . LEU A 1 299 ? -16.186 32.597 25.401 1.00 88.94 299 LEU A CA 1
ATOM 2369 C C . LEU A 1 299 ? -17.566 32.165 24.903 1.00 88.94 299 LEU A C 1
ATOM 2371 O O . LEU A 1 299 ? -18.000 32.527 23.810 1.00 88.94 299 LEU A O 1
ATOM 2375 N N . CYS A 1 300 ? -18.265 31.374 25.710 1.00 87.88 300 CYS A N 1
ATOM 2376 C CA . CYS A 1 300 ? -19.673 31.060 25.476 1.00 87.88 300 CYS A CA 1
ATOM 2377 C C . CYS A 1 300 ? -20.573 32.253 25.855 1.00 87.88 300 CYS A C 1
ATOM 2379 O O . CYS A 1 300 ? -20.115 33.211 26.479 1.00 87.88 300 CYS A O 1
ATOM 2381 N N . SER A 1 301 ? -21.871 32.171 25.562 1.00 88.12 301 SER A N 1
ATOM 2382 C CA . SER A 1 301 ? -22.874 33.201 25.891 1.00 88.12 301 SER A CA 1
ATOM 2383 C C . SER A 1 301 ? -22.955 33.578 27.380 1.00 88.12 301 SER A C 1
ATOM 2385 O O . SER A 1 301 ? -23.419 34.664 27.715 1.00 88.12 301 SER A O 1
ATOM 2387 N N . LEU A 1 302 ? -22.474 32.707 28.275 1.00 85.50 302 LEU A N 1
ATOM 2388 C CA . LEU A 1 302 ? -22.409 32.930 29.725 1.00 85.50 302 LEU A CA 1
ATOM 2389 C C . LEU A 1 302 ? -21.014 33.351 30.224 1.00 85.50 302 LEU A C 1
ATOM 2391 O O . LEU A 1 302 ? -20.780 33.396 31.427 1.00 85.50 302 LEU A O 1
ATOM 2395 N N . GLY A 1 303 ? -20.068 33.619 29.320 1.00 85.19 303 GLY A N 1
ATOM 2396 C CA . GLY A 1 303 ? -18.713 34.067 29.658 1.00 85.19 303 GLY A CA 1
ATOM 2397 C C . GLY A 1 303 ? -17.740 32.962 30.088 1.00 85.19 303 GLY A C 1
ATOM 2398 O O . GLY A 1 303 ? -16.598 33.260 30.420 1.00 85.19 303 GLY A O 1
ATOM 2399 N N . HIS A 1 304 ? -18.141 31.686 30.074 1.00 87.19 304 HIS A N 1
ATOM 2400 C CA . HIS A 1 304 ? -17.213 30.575 30.329 1.00 87.19 304 HIS A CA 1
ATOM 2401 C C . HIS A 1 304 ? -16.310 30.308 29.112 1.00 87.19 304 HIS A C 1
ATOM 2403 O O . HIS A 1 304 ? -16.812 30.379 27.984 1.00 87.19 304 HIS A O 1
ATOM 2409 N N . PRO A 1 305 ? -15.047 29.882 29.312 1.00 88.56 305 PRO A N 1
ATOM 2410 C CA . PRO A 1 305 ? -14.165 29.464 28.225 1.00 88.56 305 PRO A CA 1
ATOM 2411 C C . PRO A 1 305 ? -14.771 28.339 27.382 1.00 88.56 305 PRO A C 1
ATOM 2413 O O . PRO A 1 305 ? -15.436 27.437 27.908 1.00 88.56 305 PRO A O 1
ATOM 2416 N N . MET A 1 306 ? -14.531 28.363 26.077 1.00 91.19 306 MET A N 1
ATOM 2417 C CA . MET A 1 306 ? -14.853 27.275 25.161 1.00 91.19 306 MET A CA 1
ATOM 2418 C C . MET A 1 306 ? -13.615 26.430 24.859 1.00 91.19 306 MET A C 1
ATOM 2420 O O . MET A 1 306 ? -12.472 26.881 24.934 1.00 91.19 306 MET A O 1
ATOM 2424 N N . VAL A 1 307 ? -13.860 25.169 24.522 1.00 88.50 307 VAL A N 1
ATOM 2425 C CA . VAL A 1 307 ? -12.843 24.191 24.143 1.00 88.50 307 VAL A CA 1
ATOM 2426 C C . VAL A 1 307 ? -13.205 23.568 22.800 1.00 88.50 307 VAL A C 1
ATOM 2428 O O . VAL A 1 307 ? -14.372 23.267 22.543 1.00 88.50 307 VAL A O 1
ATOM 2431 N N . VAL A 1 308 ? -12.213 23.337 21.945 1.00 85.94 308 VAL A N 1
ATOM 2432 C CA . VAL A 1 308 ? -12.385 22.555 20.718 1.00 85.94 308 VAL A CA 1
ATOM 2433 C C . VAL A 1 308 ? -12.533 21.093 21.095 1.00 85.94 308 VAL A C 1
ATOM 2435 O O . VAL A 1 308 ? -11.636 20.540 21.722 1.00 85.94 308 VAL A O 1
ATOM 2438 N N . ARG A 1 309 ? -13.637 20.454 20.712 1.00 83.12 309 ARG A N 1
ATOM 2439 C CA . ARG A 1 309 ? -13.884 19.026 20.917 1.00 83.12 309 ARG A CA 1
ATOM 2440 C C . ARG A 1 309 ? -13.949 18.291 19.598 1.00 83.12 309 ARG A C 1
ATOM 2442 O O . ARG A 1 309 ? -14.545 18.780 18.643 1.00 83.12 309 ARG A O 1
ATOM 2449 N N . LEU A 1 310 ? -13.422 17.070 19.573 1.00 73.94 310 LEU A N 1
ATOM 2450 C CA . LEU A 1 310 ? -13.569 16.190 18.419 1.00 73.94 310 LEU A CA 1
ATOM 2451 C C . LEU A 1 310 ? -14.922 15.459 18.457 1.00 73.94 310 LEU A C 1
ATOM 2453 O O . LEU A 1 310 ? -15.170 14.605 19.313 1.00 73.94 310 LEU A O 1
ATOM 2457 N N . GLY A 1 311 ? -15.804 15.798 17.517 1.00 68.62 311 GLY A N 1
ATOM 2458 C CA . GLY A 1 311 ? -17.099 15.157 17.309 1.00 68.62 311 GLY A CA 1
ATOM 2459 C C . GLY A 1 311 ? -17.115 14.224 16.100 1.00 68.62 311 GLY A C 1
ATOM 2460 O O . GLY A 1 311 ? -16.155 14.101 15.349 1.00 68.62 311 GLY A O 1
ATOM 2461 N N . ARG A 1 312 ? -18.266 13.586 15.857 1.00 58.03 312 ARG A N 1
ATOM 2462 C CA . ARG A 1 312 ? -18.458 12.662 14.719 1.00 58.03 312 ARG A CA 1
ATOM 2463 C C . ARG A 1 312 ? -18.360 13.319 13.331 1.00 58.03 312 ARG A C 1
ATOM 2465 O O . ARG A 1 312 ? -18.367 12.609 12.333 1.00 58.03 312 ARG A O 1
ATOM 2472 N N . TYR A 1 313 ? -18.385 14.649 13.279 1.00 57.22 313 TYR A N 1
ATOM 2473 C CA . TYR A 1 313 ? -18.376 15.447 12.050 1.00 57.22 313 TYR A CA 1
ATOM 2474 C C . TYR A 1 313 ? -17.148 16.349 11.934 1.00 57.22 313 TYR A C 1
ATOM 2476 O O . TYR A 1 313 ? -17.110 17.190 11.048 1.00 57.22 313 TYR A O 1
ATOM 2484 N N . GLY A 1 314 ? -16.156 16.157 12.803 1.00 66.94 314 GLY A N 1
ATOM 2485 C CA . GLY A 1 314 ? -15.002 17.037 12.910 1.00 66.94 314 GLY A CA 1
ATOM 2486 C C . GLY A 1 314 ? -14.977 17.777 14.239 1.00 66.94 314 GLY A C 1
ATOM 2487 O O . GLY A 1 314 ? -15.731 17.472 15.172 1.00 66.94 314 GLY A O 1
ATOM 2488 N N . GLU A 1 315 ? -14.046 18.711 14.330 1.00 79.69 315 GLU A N 1
ATOM 2489 C CA . GLU A 1 315 ? -13.840 19.539 15.505 1.00 79.69 315 GLU A CA 1
ATOM 2490 C C . GLU A 1 315 ? -14.906 20.644 15.619 1.00 79.69 315 GLU A C 1
ATOM 2492 O O . GLU A 1 315 ? -15.344 21.211 14.621 1.00 79.69 315 GLU A O 1
ATOM 2497 N N . PHE A 1 316 ? -15.327 20.964 16.842 1.00 84.69 316 PHE A N 1
ATOM 2498 C CA . PHE A 1 316 ? -16.296 22.027 17.125 1.00 84.69 316 PHE A CA 1
ATOM 2499 C C . PHE A 1 316 ? -15.993 22.686 18.472 1.00 84.69 316 PHE A C 1
ATOM 2501 O O . PHE A 1 316 ? -15.423 22.052 19.355 1.00 84.69 316 PHE A O 1
ATOM 2508 N N . LEU A 1 317 ? -16.398 23.939 18.667 1.00 88.00 317 LEU A N 1
ATOM 2509 C CA . LEU A 1 317 ? -16.314 24.598 19.969 1.00 88.00 317 LEU A CA 1
ATOM 2510 C C . LEU A 1 317 ? -17.445 24.115 20.873 1.00 88.00 317 LEU A C 1
ATOM 2512 O O . LEU A 1 317 ? -18.609 24.110 20.478 1.00 88.00 317 LEU A O 1
ATOM 2516 N N . ALA A 1 318 ? -17.124 23.771 22.112 1.00 88.62 318 ALA A N 1
ATOM 2517 C CA . ALA A 1 318 ? -18.088 23.478 23.165 1.00 88.62 318 ALA A CA 1
ATOM 2518 C C . ALA A 1 318 ? -17.738 24.266 24.424 1.00 88.62 318 ALA A C 1
ATOM 2520 O O . ALA A 1 318 ? -16.564 24.490 24.705 1.00 88.62 318 ALA A O 1
ATOM 2521 N N . CYS A 1 319 ? -18.738 24.663 25.208 1.00 88.50 319 CYS A N 1
ATOM 2522 C CA . CYS A 1 319 ? -18.475 25.256 26.516 1.00 88.50 319 CYS A CA 1
ATOM 2523 C C . CYS A 1 319 ? -17.664 24.287 27.401 1.00 88.50 319 CYS A C 1
ATOM 2525 O O . CYS A 1 319 ? -17.941 23.085 27.434 1.00 88.50 319 CYS A O 1
ATOM 2527 N N . SER A 1 320 ? -16.673 24.813 28.127 1.00 87.06 320 SER A N 1
ATOM 2528 C CA . SER A 1 320 ? -15.865 24.055 29.098 1.00 87.06 320 SER A CA 1
ATOM 2529 C C . SER A 1 320 ? -16.706 23.411 30.206 1.00 87.06 320 SER A C 1
ATOM 2531 O O . SER A 1 320 ? -16.365 22.332 30.677 1.00 87.06 320 SER A O 1
ATOM 2533 N N . MET A 1 321 ? -17.847 24.016 30.551 1.00 84.56 321 MET A N 1
ATOM 2534 C CA . MET A 1 321 ? -18.815 23.524 31.539 1.00 84.56 321 MET A CA 1
ATOM 2535 C C . MET A 1 321 ? -19.793 22.482 30.967 1.00 84.56 321 MET A C 1
ATOM 2537 O O . MET A 1 321 ? -20.932 22.400 31.403 1.00 84.56 321 MET A O 1
ATOM 2541 N N . TYR A 1 322 ? -19.434 21.730 29.926 1.00 77.56 322 TYR A N 1
ATOM 2542 C CA . TYR A 1 322 ? -20.288 20.653 29.416 1.00 77.56 322 TYR A CA 1
ATOM 2543 C C . TYR A 1 322 ? -20.161 19.405 30.312 1.00 77.56 322 TYR A C 1
ATOM 2545 O O . TYR A 1 322 ? -19.035 18.929 30.484 1.00 77.56 322 TYR A O 1
ATOM 2553 N N . PRO A 1 323 ? -21.262 18.747 30.741 1.00 78.19 323 PRO A N 1
ATOM 2554 C CA . PRO A 1 323 ? -22.629 18.811 30.201 1.00 78.19 323 PRO A CA 1
ATOM 2555 C C . PRO A 1 323 ? -23.587 19.822 30.855 1.00 78.19 323 PRO A C 1
ATOM 2557 O O . PRO A 1 323 ? -24.743 19.892 30.422 1.00 78.19 323 PRO A O 1
ATOM 2560 N N . GLU A 1 324 ? -23.153 20.571 31.866 1.00 83.88 324 GLU A N 1
ATOM 2561 C CA . GLU A 1 324 ? -23.964 21.542 32.613 1.00 83.88 324 GLU A CA 1
ATOM 2562 C C . GLU A 1 324 ? -24.411 22.720 31.728 1.00 83.88 324 GLU A C 1
ATOM 2564 O O . GLU A 1 324 ? -25.562 23.148 31.798 1.00 83.88 324 GLU A O 1
ATOM 2569 N N . HIS A 1 325 ? -23.541 23.180 30.824 1.00 82.88 325 HIS A N 1
ATOM 2570 C CA . HIS A 1 325 ? -23.826 24.191 29.810 1.00 82.88 325 HIS A CA 1
ATOM 2571 C C . HIS A 1 325 ? -23.587 23.629 28.399 1.00 82.88 325 HIS A C 1
ATOM 2573 O O . HIS A 1 325 ? -22.461 23.334 27.997 1.00 82.88 325 HIS A O 1
ATOM 2579 N N . LYS A 1 326 ? -24.672 23.454 27.631 1.00 85.44 326 LYS A N 1
ATOM 2580 C CA . LYS A 1 326 ? -24.688 22.712 26.351 1.00 85.44 326 LYS A CA 1
ATOM 2581 C C . LYS A 1 326 ? -24.511 23.589 25.110 1.00 85.44 326 LYS A C 1
ATOM 2583 O O . LYS A 1 326 ? -24.999 23.241 24.037 1.00 85.44 326 LYS A O 1
ATOM 2588 N N . GLU A 1 327 ? -23.830 24.717 25.249 1.00 85.00 327 GLU A N 1
ATOM 2589 C CA . GLU A 1 327 ? -23.526 25.581 24.113 1.00 85.00 327 GLU A CA 1
ATOM 2590 C C . GLU A 1 327 ? -22.399 24.987 23.260 1.00 85.00 327 GLU A C 1
ATOM 2592 O O . GLU A 1 327 ? -21.333 24.624 23.769 1.00 85.00 327 GLU A O 1
ATOM 2597 N N . THR A 1 328 ? -22.640 24.902 21.951 1.00 88.25 328 THR A N 1
ATOM 2598 C CA . THR A 1 328 ? -21.665 24.447 20.957 1.00 88.25 328 THR A CA 1
ATOM 2599 C C . THR A 1 328 ? -21.714 25.333 19.721 1.00 88.25 328 THR A C 1
ATOM 2601 O O . THR A 1 328 ? -22.807 25.702 19.290 1.00 88.25 328 THR A O 1
ATOM 2604 N N . ARG A 1 329 ? -20.562 25.627 19.117 1.00 84.06 329 ARG A N 1
ATOM 2605 C CA . ARG A 1 329 ? -20.436 26.447 17.904 1.00 84.06 329 ARG A CA 1
ATOM 2606 C C . ARG A 1 329 ? -19.485 25.772 16.900 1.00 84.06 329 ARG A C 1
ATOM 2608 O O . ARG A 1 329 ? -18.595 25.035 17.327 1.00 84.06 329 ARG A O 1
ATOM 2615 N N . PRO A 1 330 ? -19.646 25.985 15.583 1.00 82.12 330 PRO A N 1
ATOM 2616 C CA . PRO A 1 330 ? -18.621 25.609 14.612 1.00 82.12 330 PRO A CA 1
ATOM 2617 C C . PRO A 1 330 ? -17.296 26.326 14.898 1.00 82.12 330 PRO A C 1
ATOM 2619 O O . PRO A 1 330 ? -17.286 27.391 15.515 1.00 82.12 330 PRO A O 1
ATOM 2622 N N . LEU A 1 331 ? -16.179 25.761 14.442 1.00 78.44 331 LEU A N 1
ATOM 2623 C CA . LEU A 1 331 ? -14.879 26.425 14.557 1.00 78.44 331 LEU A CA 1
ATOM 2624 C C . LEU A 1 331 ? -14.811 27.681 13.666 1.00 78.44 331 LEU A C 1
ATOM 2626 O O . LEU A 1 331 ? -15.233 27.599 12.507 1.00 78.44 331 LEU A O 1
ATOM 2630 N N . PRO A 1 332 ? -14.242 28.806 14.138 1.00 66.25 332 PRO A N 1
ATOM 2631 C CA . PRO A 1 332 ? -13.981 29.982 13.308 1.00 66.25 332 PRO A CA 1
ATOM 2632 C C . PRO A 1 332 ? -13.176 29.608 12.053 1.00 66.25 332 PRO A C 1
ATOM 2634 O O . PRO A 1 332 ? -12.197 28.872 12.142 1.00 66.25 332 PRO A O 1
ATOM 2637 N N . GLY A 1 333 ? -13.607 30.067 10.874 1.00 61.22 333 GLY A N 1
ATOM 2638 C CA . GLY A 1 333 ? -12.954 29.758 9.591 1.00 61.22 333 GLY A CA 1
ATOM 2639 C C . GLY A 1 333 ? -13.247 28.368 9.003 1.00 61.22 333 GLY A C 1
ATOM 2640 O O . GLY A 1 333 ? -12.806 28.078 7.894 1.00 61.22 333 GLY A O 1
ATOM 2641 N N . SER A 1 334 ? -14.015 27.513 9.688 1.00 57.03 334 SER A N 1
ATOM 2642 C CA . SER A 1 334 ? -14.539 26.281 9.080 1.00 57.03 334 SER A CA 1
ATOM 2643 C C . SER A 1 334 ? -15.582 26.599 7.999 1.00 57.03 334 SER A C 1
ATOM 2645 O O . SER A 1 334 ? -16.274 27.617 8.080 1.00 57.03 334 SER A O 1
ATOM 2647 N N . GLU A 1 335 ? -15.770 25.701 7.020 1.00 54.44 335 GLU A N 1
ATOM 2648 C CA . GLU A 1 335 ? -16.866 25.803 6.031 1.00 54.44 335 GLU A CA 1
ATOM 2649 C C . GLU A 1 335 ? -18.242 26.000 6.709 1.00 54.44 335 GLU A C 1
ATOM 2651 O O . GLU A 1 335 ? -19.154 26.599 6.144 1.00 54.44 335 GLU A O 1
ATOM 2656 N N . GLU A 1 336 ? -18.381 25.537 7.955 1.00 46.03 336 GLU A N 1
ATOM 2657 C CA . GLU A 1 336 ? -19.575 25.650 8.793 1.00 46.03 336 GLU A CA 1
ATOM 2658 C C . GLU A 1 336 ? -19.727 27.027 9.468 1.00 46.03 336 GLU A C 1
ATOM 2660 O O . GLU A 1 336 ? -20.856 27.476 9.656 1.00 46.03 336 GLU A O 1
ATOM 2665 N N . ALA A 1 337 ? -18.630 27.724 9.791 1.00 49.00 337 ALA A N 1
ATOM 2666 C CA . ALA A 1 337 ? -18.657 29.114 10.260 1.00 49.00 337 ALA A CA 1
ATOM 2667 C C . ALA A 1 337 ? -18.901 30.105 9.111 1.00 49.00 337 ALA A C 1
ATOM 2669 O O . ALA A 1 337 ? -19.630 31.078 9.283 1.00 49.00 337 ALA A O 1
ATOM 2670 N N . LEU A 1 338 ? -18.360 29.818 7.922 1.00 45.75 338 LEU A N 1
ATOM 2671 C CA . LEU A 1 338 ? -18.574 30.611 6.706 1.00 45.75 338 LEU A CA 1
ATOM 2672 C C . LEU A 1 338 ? -20.029 30.536 6.209 1.00 45.75 338 LEU A C 1
ATOM 2674 O O . LEU A 1 338 ? -20.542 31.502 5.656 1.00 45.75 338 LEU A O 1
ATOM 2678 N N . ALA A 1 339 ? -20.725 29.424 6.464 1.00 44.47 339 ALA A N 1
ATOM 2679 C CA . ALA A 1 339 ? -22.157 29.281 6.187 1.00 44.47 339 ALA A CA 1
ATOM 2680 C C . ALA A 1 339 ? -23.075 29.938 7.244 1.00 44.47 339 ALA A C 1
ATOM 2682 O O . ALA A 1 339 ? -24.278 30.048 7.013 1.00 44.47 339 ALA A O 1
ATOM 2683 N N . ALA A 1 340 ? -22.535 30.345 8.400 1.00 42.50 340 ALA A N 1
ATOM 2684 C CA . ALA A 1 340 ? -23.272 30.968 9.507 1.00 42.50 340 ALA A CA 1
ATOM 2685 C C . ALA A 1 340 ? -23.129 32.507 9.557 1.00 42.50 340 ALA A C 1
ATOM 2687 O O . ALA A 1 340 ? -23.711 33.154 10.432 1.00 42.50 340 ALA A O 1
ATOM 2688 N N . GLY A 1 341 ? -22.360 33.100 8.637 1.00 36.84 341 GLY A N 1
ATOM 2689 C CA . GLY A 1 341 ? -22.138 34.543 8.540 1.00 36.84 341 GLY A CA 1
ATOM 2690 C C . GLY A 1 341 ? -23.297 35.279 7.871 1.00 36.84 341 GLY A C 1
ATOM 2691 O O . GLY A 1 341 ? -23.327 35.362 6.653 1.00 36.84 341 GLY A O 1
ATOM 2692 N N . ASP A 1 342 ? -24.251 35.736 8.690 1.00 37.19 342 ASP A N 1
ATOM 2693 C CA . ASP A 1 342 ? -25.034 36.995 8.599 1.00 37.19 342 ASP A CA 1
ATOM 2694 C C . ASP A 1 342 ? -26.359 36.864 9.377 1.00 37.19 342 ASP A C 1
ATOM 2696 O O . ASP A 1 342 ? -27.458 37.008 8.848 1.00 37.19 342 ASP A O 1
ATOM 2700 N N . GLY A 1 343 ? -26.269 36.550 10.675 1.00 32.41 343 GLY A N 1
ATOM 2701 C CA . GLY A 1 343 ? -27.457 36.361 11.519 1.00 32.41 343 GLY A CA 1
ATOM 2702 C C . GLY A 1 343 ? -27.277 36.642 13.009 1.00 32.41 343 GLY A C 1
ATOM 2703 O O . GLY A 1 343 ? -28.109 36.220 13.806 1.00 32.41 343 GLY A O 1
ATOM 2704 N N . ALA A 1 344 ? -26.211 37.335 13.413 1.00 33.62 344 ALA A N 1
ATOM 2705 C CA . ALA A 1 344 ? -26.054 37.786 14.794 1.00 33.62 344 ALA A CA 1
ATOM 2706 C C . ALA A 1 344 ? -25.265 39.099 14.845 1.00 33.62 344 ALA A C 1
ATOM 2708 O O . ALA A 1 344 ? -24.051 39.110 15.030 1.00 33.62 344 ALA A O 1
ATOM 2709 N N . ARG A 1 345 ? -25.961 40.228 14.683 1.00 31.62 345 ARG A N 1
ATOM 2710 C CA . ARG A 1 345 ? -25.476 41.532 15.151 1.00 31.62 345 ARG A CA 1
ATOM 2711 C C . ARG A 1 345 ? -26.595 42.216 15.921 1.00 31.62 345 ARG A C 1
ATOM 2713 O O . ARG A 1 345 ? -27.641 42.496 15.351 1.00 31.62 345 ARG A O 1
ATOM 2720 N N . ASN A 1 346 ? -26.345 42.521 17.189 1.00 31.67 346 ASN A N 1
ATOM 2721 C CA . ASN A 1 346 ? -27.026 43.597 17.898 1.00 31.67 346 ASN A CA 1
ATOM 2722 C C . ASN A 1 346 ? -25.940 44.514 18.487 1.00 31.67 346 ASN A C 1
ATOM 2724 O O . ASN A 1 346 ? -25.236 44.069 19.384 1.00 31.67 346 ASN A O 1
ATOM 2728 N N . GLY A 1 347 ? -25.831 45.736 17.927 1.00 26.39 347 GLY A N 1
ATOM 2729 C CA . GLY A 1 347 ? -25.136 46.960 18.403 1.00 26.39 347 GLY A CA 1
ATOM 2730 C C . GLY A 1 347 ? -23.628 46.857 18.703 1.00 26.39 347 GLY A C 1
ATOM 2731 O O . GLY A 1 347 ? -23.218 45.985 19.444 1.00 26.39 347 GLY A O 1
ATOM 2732 N N . THR A 1 348 ? -22.712 47.710 18.233 1.00 25.31 348 THR A N 1
ATOM 2733 C CA . THR A 1 348 ? -22.776 49.103 17.755 1.00 25.31 348 THR A CA 1
ATOM 2734 C C . THR A 1 348 ? -21.498 49.466 16.967 1.00 25.31 348 THR A C 1
ATOM 2736 O O . THR A 1 348 ? -20.421 49.014 17.334 1.00 25.31 348 THR A O 1
ATOM 2739 N N . SER A 1 349 ? -21.665 50.330 15.950 1.00 27.16 349 SER A N 1
ATOM 2740 C CA . SER A 1 349 ? -20.704 51.233 15.261 1.00 27.16 349 SER A CA 1
ATOM 2741 C C . SER A 1 349 ? -19.395 50.701 14.634 1.00 27.16 349 SER A C 1
ATOM 2743 O O . SER A 1 349 ? -18.517 50.258 15.356 1.00 27.16 349 SER A O 1
ATOM 2745 N N . ALA A 1 350 ? -19.308 50.900 13.300 1.00 26.25 350 ALA A N 1
ATOM 2746 C CA . ALA A 1 350 ? -18.185 51.343 12.433 1.00 26.25 350 ALA A CA 1
ATOM 2747 C C . ALA A 1 350 ? -16.758 50.811 12.732 1.00 26.25 350 ALA A C 1
ATOM 2749 O O . ALA A 1 350 ? -16.293 50.881 13.854 1.00 26.25 350 ALA A O 1
ATOM 2750 N N . GLU A 1 351 ? -15.967 50.296 11.788 1.00 24.89 351 GLU A N 1
ATOM 2751 C CA . GLU A 1 351 ? -15.637 50.807 10.451 1.00 24.89 351 GLU A CA 1
ATOM 2752 C C . GLU A 1 351 ? -15.298 49.663 9.470 1.00 24.89 351 GLU A C 1
ATOM 2754 O O . GLU A 1 351 ? -15.029 48.528 9.861 1.00 24.89 351 GLU A O 1
ATOM 2759 N N . ALA A 1 352 ? -15.358 49.980 8.177 1.00 29.31 352 ALA A N 1
ATOM 2760 C CA . ALA A 1 352 ? -15.127 49.079 7.056 1.00 29.31 352 ALA A CA 1
ATOM 2761 C C . ALA A 1 352 ? -13.639 48.736 6.854 1.00 29.31 352 ALA A C 1
ATOM 2763 O O . ALA A 1 352 ? -12.770 49.592 6.995 1.00 29.31 352 ALA A O 1
ATOM 2764 N N . GLY A 1 353 ? -13.374 47.499 6.432 1.00 23.55 353 GLY A N 1
ATOM 2765 C CA . GLY A 1 353 ? -12.103 47.063 5.862 1.00 23.55 353 GLY A CA 1
ATOM 2766 C C . GLY A 1 353 ? -12.366 45.981 4.819 1.00 23.55 353 GLY A C 1
ATOM 2767 O O . GLY A 1 353 ? -12.923 44.932 5.137 1.00 23.55 353 GLY A O 1
ATOM 2768 N N . ASP A 1 354 ? -12.031 46.294 3.572 1.00 26.86 354 ASP A N 1
ATOM 2769 C CA . ASP A 1 354 ? -12.299 45.524 2.361 1.00 26.86 354 ASP A CA 1
ATOM 2770 C C . ASP A 1 354 ? -11.690 44.112 2.357 1.00 26.86 354 ASP A C 1
ATOM 2772 O O . ASP A 1 354 ? -10.495 43.929 2.591 1.00 26.86 354 ASP A O 1
ATOM 2776 N N . ALA A 1 355 ? -12.489 43.122 1.950 1.00 25.86 355 ALA A N 1
ATOM 2777 C CA . ALA A 1 355 ? -11.988 41.891 1.345 1.00 25.86 355 ALA A CA 1
ATOM 2778 C C . ALA A 1 355 ? -12.944 41.433 0.231 1.00 25.86 355 ALA A C 1
ATOM 2780 O O . ALA A 1 355 ? -14.087 41.043 0.469 1.00 25.86 355 ALA A O 1
ATOM 2781 N N . ALA A 1 356 ? -12.452 41.529 -1.004 1.00 26.52 356 ALA A N 1
ATOM 2782 C CA . ALA A 1 356 ? -13.090 41.070 -2.233 1.00 26.52 356 ALA A CA 1
ATOM 2783 C C . ALA A 1 356 ? -13.154 39.518 -2.312 1.00 26.52 356 ALA A C 1
ATOM 2785 O O . ALA A 1 356 ? -12.447 38.832 -1.572 1.00 26.52 356 ALA A O 1
ATOM 2786 N N . PRO A 1 357 ? -14.007 38.947 -3.187 1.00 33.81 357 PRO A N 1
ATOM 2787 C CA . PRO A 1 357 ? -14.626 37.637 -2.989 1.00 33.81 357 PRO A CA 1
ATOM 2788 C C . PRO A 1 357 ? -13.863 36.483 -3.657 1.00 33.81 357 PRO A C 1
ATOM 2790 O O . PRO A 1 357 ? -13.180 36.672 -4.662 1.00 33.81 357 PRO A O 1
ATOM 2793 N N . ALA A 1 358 ? -14.074 35.255 -3.175 1.00 26.97 358 ALA A N 1
ATOM 2794 C CA . ALA A 1 358 ? -13.644 34.043 -3.871 1.00 26.97 358 ALA A CA 1
ATOM 2795 C C . ALA A 1 358 ? -14.750 32.970 -3.903 1.00 26.97 358 ALA A C 1
ATOM 2797 O O . ALA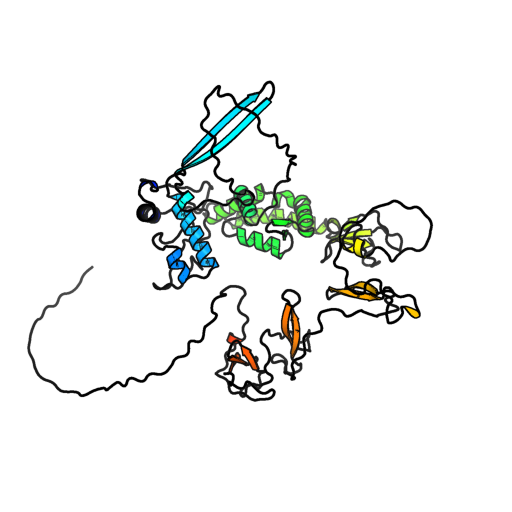 A 1 358 ? -15.025 32.329 -2.897 1.00 26.97 358 ALA A O 1
ATOM 2798 N N . GLY A 1 359 ? -15.313 32.764 -5.104 1.00 27.09 359 GLY A N 1
ATOM 2799 C CA . GLY A 1 359 ? -15.769 31.469 -5.642 1.00 27.09 359 GLY A CA 1
ATOM 2800 C C . GLY A 1 359 ? -17.113 30.891 -5.154 1.00 27.09 359 GLY A C 1
ATOM 2801 O O . GLY A 1 359 ? -17.357 30.837 -3.956 1.00 27.09 359 GLY A O 1
ATOM 2802 N N . PRO A 1 360 ? -17.998 30.402 -6.051 1.00 32.62 360 PRO A N 1
ATOM 2803 C CA . PRO A 1 360 ? -19.383 30.109 -5.701 1.00 32.62 360 PRO A CA 1
ATOM 2804 C C . PRO A 1 360 ? -19.542 28.730 -5.046 1.00 32.62 360 PRO A C 1
ATOM 2806 O O . PRO A 1 360 ? -19.312 27.691 -5.666 1.00 32.62 360 PRO A O 1
ATOM 2809 N N . THR A 1 361 ? -20.053 28.705 -3.817 1.00 34.25 361 THR A N 1
ATOM 2810 C CA . THR A 1 361 ? -20.817 27.559 -3.302 1.00 34.25 361 THR A CA 1
ATOM 2811 C C . THR A 1 361 ? -22.059 27.389 -4.188 1.00 34.25 361 THR A C 1
ATOM 2813 O O . THR A 1 361 ? -22.655 28.404 -4.558 1.00 34.25 361 THR A O 1
ATOM 2816 N N . PRO A 1 362 ? -22.503 26.166 -4.546 1.00 36.56 362 PRO A N 1
ATOM 2817 C CA . PRO A 1 362 ? -23.754 26.004 -5.278 1.00 36.56 362 PRO A CA 1
ATOM 2818 C C . PRO A 1 362 ? -24.890 26.620 -4.454 1.00 36.56 362 PRO A C 1
ATOM 2820 O O . PRO A 1 362 ? -25.256 26.092 -3.402 1.00 36.56 362 PRO A O 1
ATOM 2823 N N . ALA A 1 363 ? -25.409 27.763 -4.904 1.00 49.25 363 ALA A N 1
ATOM 2824 C CA . ALA A 1 363 ? -26.519 28.445 -4.262 1.00 49.25 363 ALA A CA 1
ATOM 2825 C C . ALA A 1 363 ? -27.730 27.505 -4.276 1.00 49.25 363 ALA A C 1
ATOM 2827 O O . ALA A 1 363 ? -28.191 27.081 -5.338 1.00 49.25 363 ALA A O 1
ATOM 2828 N N . LEU A 1 364 ? -28.224 27.127 -3.096 1.00 54.78 364 LEU A N 1
ATOM 2829 C CA . LEU A 1 364 ? -29.491 26.411 -3.007 1.00 54.78 364 LEU A CA 1
ATOM 2830 C C . LEU A 1 364 ? -30.602 27.382 -3.456 1.00 54.78 364 LEU A C 1
ATOM 2832 O O . LEU A 1 364 ? -30.660 28.493 -2.924 1.00 54.78 364 LEU A O 1
ATOM 2836 N N . PRO A 1 365 ? -31.466 27.008 -4.419 1.00 55.62 365 PRO A N 1
ATOM 2837 C CA . PRO A 1 365 ? -32.533 27.887 -4.889 1.00 55.62 365 PRO A CA 1
ATOM 2838 C C . PRO A 1 365 ? -33.450 28.304 -3.732 1.00 55.62 365 PRO A C 1
ATOM 2840 O O . PRO A 1 365 ? -33.846 27.461 -2.919 1.00 55.62 365 PRO A O 1
ATOM 2843 N N . GLY A 1 366 ? -33.788 29.592 -3.668 1.00 61.22 366 GLY A N 1
ATOM 2844 C CA . GLY A 1 366 ? -34.672 30.165 -2.651 1.00 61.22 366 GLY A CA 1
ATOM 2845 C C . GLY A 1 366 ? -33.978 30.713 -1.400 1.00 61.22 366 GLY A C 1
ATOM 2846 O O . GLY A 1 366 ? -34.667 31.166 -0.496 1.00 61.22 366 GLY A O 1
ATOM 2847 N N . VAL A 1 367 ? -32.643 30.683 -1.303 1.00 68.12 367 VAL A N 1
ATOM 2848 C CA . VAL A 1 367 ? -31.918 31.363 -0.210 1.00 68.12 367 VAL A CA 1
ATOM 2849 C C . VAL A 1 367 ? -31.942 32.879 -0.444 1.00 68.12 367 VAL A C 1
ATOM 2851 O O . VAL A 1 367 ? -31.532 33.340 -1.504 1.00 68.12 367 VAL A O 1
ATOM 2854 N N . GLY A 1 368 ? -32.418 33.638 0.545 1.00 70.81 368 GLY A N 1
ATOM 2855 C CA . GLY A 1 368 ? -32.578 35.098 0.491 1.00 70.81 368 GLY A CA 1
ATOM 2856 C C . GLY A 1 368 ? -33.991 35.582 0.141 1.00 70.81 368 GLY A C 1
ATOM 2857 O O . GLY A 1 368 ? -34.285 36.761 0.315 1.00 70.81 368 GLY A O 1
ATOM 2858 N N . GLU A 1 369 ? -34.890 34.698 -0.298 1.00 80.12 369 GLU A N 1
ATOM 2859 C CA . GLU A 1 369 ? -36.292 35.050 -0.555 1.00 80.12 369 GLU A CA 1
ATOM 2860 C C . GLU A 1 369 ? -37.080 35.216 0.755 1.00 80.12 369 GLU A C 1
ATOM 2862 O O . GLU A 1 369 ? -36.798 34.556 1.762 1.00 80.12 369 GLU A O 1
ATOM 2867 N N . SER A 1 370 ? -38.102 36.076 0.751 1.00 82.69 370 SER A N 1
ATOM 2868 C CA . SER A 1 370 ? -39.005 36.231 1.895 1.00 82.69 370 SER A CA 1
ATOM 2869 C C . SER A 1 370 ? -39.767 34.929 2.160 1.00 82.69 370 SER A C 1
ATOM 2871 O O . SER A 1 370 ? -40.306 34.292 1.255 1.00 82.69 370 SER A O 1
ATOM 2873 N N . CYS A 1 371 ? -39.824 34.520 3.426 1.00 78.81 371 CYS A N 1
ATOM 2874 C CA . CYS A 1 371 ? -40.494 33.301 3.854 1.00 78.81 371 CYS A CA 1
ATOM 2875 C C . CYS A 1 371 ? -41.998 33.363 3.517 1.00 78.81 371 CYS A C 1
ATOM 2877 O O . CYS A 1 371 ? -42.689 34.237 4.028 1.00 78.81 371 CYS A O 1
ATOM 2879 N N . PRO A 1 372 ? -42.578 32.409 2.772 1.00 80.75 372 PRO A N 1
ATOM 2880 C CA . PRO A 1 372 ? -44.008 32.428 2.438 1.00 80.75 372 PRO A CA 1
ATOM 2881 C C . PRO A 1 372 ? -44.954 32.340 3.643 1.00 80.75 372 PRO A C 1
ATOM 2883 O O . PRO A 1 372 ? -46.140 32.624 3.522 1.00 80.75 372 PRO A O 1
ATOM 2886 N N . LYS A 1 373 ? -44.449 31.902 4.806 1.00 79.50 373 LYS A N 1
ATOM 2887 C CA . LYS A 1 373 ? -45.245 31.764 6.031 1.00 79.50 373 LYS A CA 1
ATOM 2888 C C . LYS A 1 373 ? -45.246 33.026 6.899 1.00 79.50 373 LYS A C 1
ATOM 2890 O O . LYS A 1 373 ? -46.236 33.275 7.574 1.00 79.50 373 LYS A O 1
ATOM 2895 N N . CYS A 1 374 ? -44.153 33.786 6.927 1.00 81.69 374 CYS A N 1
ATOM 2896 C CA . CYS A 1 374 ? -44.008 34.926 7.843 1.00 81.69 374 CYS A CA 1
ATOM 2897 C C . CYS A 1 374 ? -43.249 36.124 7.244 1.00 81.69 374 CYS A C 1
ATOM 2899 O O . CYS A 1 374 ? -43.000 37.106 7.926 1.00 81.69 374 CYS A O 1
ATOM 2901 N N . GLY A 1 375 ? -42.866 36.078 5.972 1.00 81.81 375 GLY A N 1
ATOM 2902 C CA . GLY A 1 375 ? -42.077 37.120 5.317 1.00 81.81 375 GLY A CA 1
ATOM 2903 C C . GLY A 1 375 ? -42.779 38.476 5.312 1.00 81.81 375 GLY A C 1
ATOM 2904 O O . GLY A 1 375 ? -42.159 39.473 5.656 1.00 81.81 375 GLY A O 1
ATOM 2905 N N . GLU A 1 376 ? -44.082 38.509 5.017 1.00 74.81 376 GLU A N 1
ATOM 2906 C CA . GLU A 1 376 ? -44.861 39.759 4.985 1.00 74.81 376 GLU A CA 1
ATOM 2907 C C . GLU A 1 376 ? -45.257 40.277 6.376 1.00 74.81 376 GLU A C 1
ATOM 2909 O O . GLU A 1 376 ? -45.268 41.482 6.601 1.00 74.81 376 GLU A O 1
ATOM 2914 N N . ALA A 1 377 ? -45.576 39.386 7.319 1.00 73.56 377 ALA A N 1
ATOM 2915 C CA . ALA A 1 377 ? -46.052 39.778 8.651 1.00 73.56 377 ALA A CA 1
ATOM 2916 C C . ALA A 1 377 ? -44.912 40.092 9.636 1.00 73.56 377 ALA A C 1
ATOM 2918 O O . ALA A 1 377 ? -45.091 40.822 10.604 1.00 73.56 377 ALA A O 1
ATOM 2919 N N . ASP A 1 378 ? -43.752 39.488 9.404 1.00 76.88 378 ASP A N 1
ATOM 2920 C CA . ASP A 1 378 ? -42.794 39.153 10.452 1.00 76.88 378 ASP A CA 1
ATOM 2921 C C . ASP A 1 378 ? -41.337 39.239 9.936 1.00 76.88 378 ASP A C 1
ATOM 2923 O O . ASP A 1 378 ? -40.390 38.983 10.682 1.00 76.88 378 ASP A O 1
ATOM 2927 N N . GLY A 1 379 ? -41.136 39.586 8.658 1.00 82.50 379 GLY A N 1
ATOM 2928 C CA . GLY A 1 379 ? -39.821 39.823 8.056 1.00 82.50 379 GLY A CA 1
ATOM 2929 C C . GLY A 1 379 ? -38.912 38.594 7.973 1.00 82.50 379 GLY A C 1
ATOM 2930 O O . GLY A 1 379 ? -37.697 38.751 7.908 1.00 82.50 379 GLY A O 1
ATOM 2931 N N . GLY A 1 380 ? -39.459 37.374 8.025 1.00 83.31 380 GLY A N 1
ATOM 2932 C CA . GLY A 1 380 ? -38.651 36.152 7.940 1.00 83.31 380 GLY A CA 1
ATOM 2933 C C . GLY A 1 380 ? -38.127 35.884 6.528 1.00 83.31 380 GLY A C 1
ATOM 2934 O O . GLY A 1 380 ? -38.860 36.051 5.552 1.00 83.31 380 GLY A O 1
ATOM 2935 N N . HIS A 1 381 ? -36.891 35.400 6.420 1.00 85.62 381 HIS A N 1
ATOM 2936 C CA . HIS A 1 381 ? -36.236 35.056 5.155 1.00 85.62 381 HIS A CA 1
ATOM 2937 C C . HIS A 1 381 ? -35.827 33.583 5.118 1.00 85.62 381 HIS A C 1
ATOM 2939 O O . HIS A 1 381 ? -35.619 32.921 6.140 1.00 85.62 381 HIS A O 1
ATOM 2945 N N . LEU A 1 382 ? -35.741 33.032 3.912 1.00 82.50 382 LEU A N 1
ATOM 2946 C CA . LEU A 1 382 ? -35.309 31.663 3.684 1.00 82.50 382 LEU A CA 1
ATOM 2947 C C . LEU A 1 382 ? -33.781 31.573 3.716 1.00 82.50 382 LEU A C 1
ATOM 2949 O O . LEU A 1 382 ? -33.089 32.193 2.913 1.00 82.50 382 LEU A O 1
ATOM 2953 N N . VAL A 1 383 ? -33.253 30.750 4.622 1.00 78.06 383 VAL A N 1
ATOM 2954 C CA . VAL A 1 383 ? -31.813 30.516 4.792 1.00 78.06 383 VAL A CA 1
ATOM 2955 C C . VAL A 1 383 ? -31.483 29.030 4.684 1.00 78.06 383 VAL A C 1
ATOM 2957 O O . VAL A 1 383 ? -32.306 28.157 4.981 1.00 78.06 383 VAL A O 1
ATOM 2960 N N . ALA A 1 384 ? -30.263 28.715 4.254 1.00 75.69 384 ALA A N 1
ATOM 2961 C CA . ALA A 1 384 ? -29.778 27.341 4.237 1.00 75.69 384 ALA A CA 1
ATOM 2962 C C . ALA A 1 384 ? -29.520 26.852 5.675 1.00 75.69 384 ALA A C 1
ATOM 2964 O O . ALA A 1 384 ? -28.761 27.446 6.431 1.00 75.69 384 ALA A O 1
ATOM 2965 N N . LYS A 1 385 ? -30.148 25.741 6.060 1.00 67.75 385 LYS A N 1
ATOM 2966 C CA . LYS A 1 385 ? -30.018 25.071 7.361 1.00 67.75 385 LYS A CA 1
ATOM 2967 C C . LYS A 1 385 ? -29.598 23.616 7.155 1.00 67.75 385 LYS A C 1
ATOM 2969 O O . LYS A 1 385 ? -29.780 23.045 6.084 1.00 67.75 385 LYS A O 1
ATOM 2974 N N . ARG A 1 386 ? -29.027 22.964 8.171 1.00 50.78 386 ARG A N 1
ATOM 2975 C CA . ARG A 1 386 ? -28.590 21.556 8.077 1.00 50.78 386 ARG A CA 1
ATOM 2976 C C . ARG A 1 386 ? -29.326 20.696 9.095 1.00 50.78 386 ARG A C 1
ATOM 2978 O O . ARG A 1 386 ? -29.359 21.009 10.278 1.00 50.78 386 ARG A O 1
ATOM 2985 N N . GLY A 1 387 ? -29.929 19.602 8.634 1.00 52.06 387 GLY A N 1
ATOM 2986 C CA . GLY A 1 387 ? -30.665 18.654 9.471 1.00 52.06 387 GLY A CA 1
ATOM 2987 C C . GLY A 1 387 ? -30.098 17.238 9.391 1.00 52.06 387 GLY A C 1
ATOM 2988 O O . GLY A 1 387 ? -29.214 16.934 8.592 1.00 52.06 387 GLY A O 1
ATOM 2989 N N . ARG A 1 388 ? -30.687 16.312 10.160 1.00 42.84 388 ARG A N 1
ATOM 2990 C CA . ARG A 1 388 ? -30.353 14.864 10.191 1.00 42.84 388 ARG A CA 1
ATOM 2991 C C . ARG A 1 388 ? -30.366 14.152 8.826 1.00 42.84 388 ARG A C 1
ATOM 2993 O O . ARG A 1 388 ? -29.965 12.990 8.723 1.00 42.84 388 ARG A O 1
ATOM 3000 N N . PHE A 1 389 ? -30.885 14.803 7.789 1.00 42.59 389 PHE A N 1
ATOM 3001 C CA . PHE A 1 389 ? -31.072 14.249 6.453 1.00 42.59 389 PHE A CA 1
ATOM 3002 C C . PHE A 1 389 ? -30.320 15.002 5.340 1.00 42.59 389 PHE A C 1
ATOM 3004 O O . PHE A 1 389 ? -30.389 14.546 4.202 1.00 42.59 389 PHE A O 1
ATOM 3011 N N . GLY A 1 390 ? -29.573 16.067 5.658 1.00 50.66 390 GLY A N 1
ATOM 3012 C CA . GLY A 1 390 ? -28.854 16.911 4.694 1.00 50.66 390 GLY A CA 1
ATOM 3013 C C . GLY A 1 390 ? -29.100 18.409 4.918 1.00 50.66 390 GLY A C 1
ATOM 3014 O O . GLY A 1 390 ? -29.801 18.784 5.860 1.00 50.66 390 GLY A O 1
ATOM 3015 N N . GLY A 1 391 ? -28.510 19.252 4.063 1.00 62.75 391 GLY A N 1
ATOM 3016 C CA . GLY A 1 391 ? -28.869 20.671 3.966 1.00 62.75 391 GLY A CA 1
ATOM 3017 C C . GLY A 1 391 ? -30.302 20.835 3.445 1.00 62.75 391 GLY A C 1
ATOM 3018 O O . GLY A 1 391 ? -30.726 20.075 2.577 1.00 62.75 391 GLY A O 1
ATOM 3019 N N . PHE A 1 392 ? -31.056 21.775 4.001 1.00 74.19 392 PHE A N 1
ATOM 3020 C CA . PHE A 1 392 ? -32.413 22.152 3.609 1.00 74.19 392 PHE A CA 1
ATOM 3021 C C . PHE A 1 392 ? -32.552 23.673 3.702 1.00 74.19 392 PHE A C 1
ATOM 3023 O O . PHE A 1 392 ? -31.824 24.303 4.455 1.00 74.19 392 PHE A O 1
ATOM 3030 N N . VAL A 1 393 ? -33.480 24.2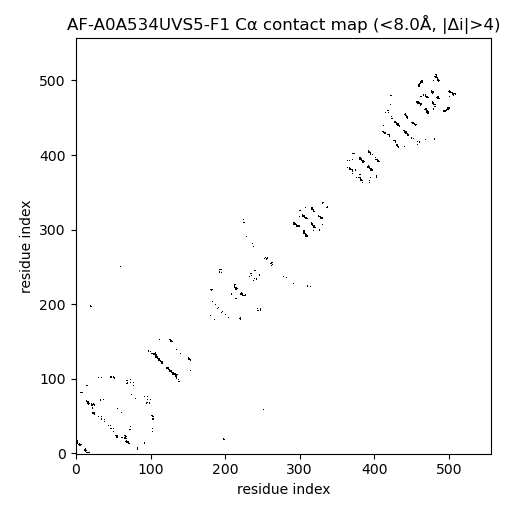80 2.971 1.00 79.44 393 VAL A N 1
ATOM 3031 C CA . VAL A 1 393 ? -33.757 25.718 3.099 1.00 79.44 393 VAL A CA 1
ATOM 3032 C C . VAL A 1 393 ? -34.940 25.892 4.053 1.00 79.44 393 VAL A C 1
ATOM 3034 O O . VAL A 1 393 ? -35.932 25.176 3.935 1.00 79.44 393 VAL A O 1
ATOM 3037 N N . GLY A 1 394 ? -34.847 26.781 5.037 1.00 82.00 394 GLY A N 1
ATOM 3038 C CA . GLY A 1 394 ? -35.908 27.021 6.019 1.00 82.00 394 GLY A CA 1
ATOM 3039 C C . GLY A 1 394 ? -35.892 28.449 6.546 1.00 82.00 394 GLY A C 1
ATOM 3040 O O . GLY A 1 394 ? -34.911 29.159 6.357 1.00 82.00 394 GLY A O 1
ATOM 3041 N N . CYS A 1 395 ? -36.976 28.873 7.194 1.00 83.25 395 CYS A N 1
ATOM 3042 C CA . CYS A 1 395 ? -37.082 30.232 7.723 1.00 83.25 395 CYS A CA 1
ATOM 3043 C C . CYS A 1 395 ? -36.005 30.488 8.783 1.00 83.25 395 CYS A C 1
ATOM 3045 O O . CYS A 1 395 ? -35.820 29.667 9.686 1.00 83.25 395 CYS A O 1
ATOM 3047 N N . ASP A 1 396 ? -35.313 31.618 8.692 1.00 86.00 396 ASP A N 1
ATOM 3048 C CA . ASP A 1 396 ? -34.377 32.137 9.695 1.00 86.00 396 ASP A CA 1
ATOM 3049 C C . ASP A 1 396 ? -34.995 32.197 11.102 1.00 86.00 396 ASP A C 1
ATOM 3051 O O . ASP A 1 396 ? -34.389 31.668 12.032 1.00 86.00 396 ASP A O 1
ATOM 3055 N N . ARG A 1 397 ? -36.244 32.663 11.219 1.00 79.44 397 ARG A N 1
ATOM 3056 C CA . ARG A 1 397 ? -37.043 32.829 12.447 1.00 79.44 397 ARG A CA 1
ATOM 3057 C C . ARG A 1 397 ? -37.501 31.543 13.154 1.00 79.44 397 ARG A C 1
ATOM 3059 O O . ARG A 1 397 ? -38.431 31.573 13.952 1.00 79.44 397 ARG A O 1
ATOM 3066 N N . TYR A 1 398 ? -36.888 30.395 12.894 1.00 69.25 398 TYR A N 1
ATOM 3067 C CA . TYR A 1 398 ? -37.112 29.205 13.727 1.00 69.25 398 TYR A CA 1
ATOM 3068 C C . TYR A 1 398 ? -36.581 29.464 15.152 1.00 69.25 398 TYR A C 1
ATOM 3070 O O . TYR A 1 398 ? -35.447 29.932 15.263 1.00 69.25 398 TYR A O 1
ATOM 3078 N N . PRO A 1 399 ? -37.300 29.109 16.235 1.00 67.00 399 PRO A N 1
ATOM 3079 C CA . PRO A 1 399 ? -38.462 28.212 16.299 1.00 67.00 399 PRO A CA 1
ATOM 3080 C C . PRO A 1 399 ? -39.832 28.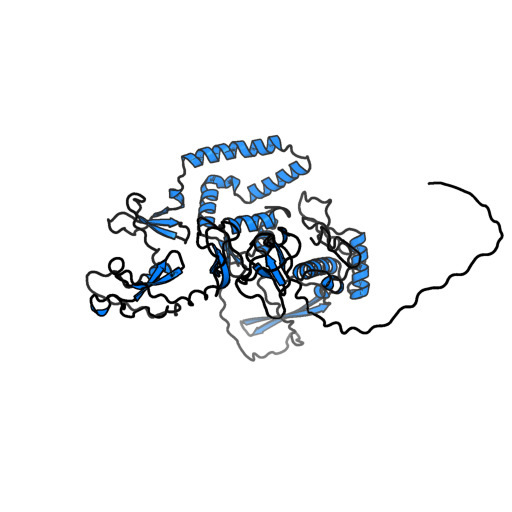864 16.068 1.00 67.00 399 PRO A C 1
ATOM 3082 O O . PRO A 1 399 ? -40.803 28.132 15.889 1.00 67.00 399 PRO A O 1
ATOM 3085 N N . ASP A 1 400 ? -39.918 30.192 16.027 1.00 72.50 400 ASP A N 1
ATOM 3086 C CA . ASP A 1 400 ? -41.186 30.931 15.906 1.00 72.50 400 ASP A CA 1
ATOM 3087 C C . ASP A 1 400 ? -41.873 30.709 14.548 1.00 72.50 400 ASP A C 1
ATOM 3089 O O . ASP A 1 400 ? -43.098 30.712 14.444 1.00 72.50 400 ASP A O 1
ATOM 3093 N N . CYS A 1 401 ? -41.085 30.453 13.500 1.00 73.38 401 CYS A N 1
ATOM 3094 C CA . CYS A 1 401 ? -41.562 30.003 12.198 1.00 73.38 401 CYS A CA 1
ATOM 3095 C C . CYS A 1 401 ? -40.857 28.704 11.775 1.00 73.38 401 CYS A C 1
ATOM 3097 O O . CYS A 1 401 ? -39.653 28.670 11.520 1.00 73.38 401 CYS A O 1
ATOM 3099 N N . ASP A 1 402 ? -41.627 27.622 11.658 1.00 79.69 402 ASP A N 1
ATOM 3100 C CA . ASP A 1 402 ? -41.165 26.272 11.300 1.00 79.69 402 ASP A CA 1
ATOM 3101 C C . ASP A 1 402 ? -41.192 25.976 9.788 1.00 79.69 402 ASP A C 1
ATOM 3103 O O . ASP A 1 402 ? -41.093 24.820 9.368 1.00 79.69 402 ASP A O 1
ATOM 3107 N N . TYR A 1 403 ? -41.326 27.009 8.951 1.00 76.94 403 TYR A N 1
ATOM 3108 C CA . TYR A 1 403 ? -41.406 26.837 7.504 1.00 76.94 403 TYR A CA 1
ATOM 3109 C C . TYR A 1 403 ? -40.097 26.279 6.923 1.00 76.94 403 TYR A C 1
ATOM 3111 O O . TYR A 1 403 ? -39.007 26.806 7.156 1.00 76.94 403 TYR A O 1
ATOM 3119 N N . ILE A 1 404 ? -40.220 25.218 6.120 1.00 77.50 404 ILE A N 1
ATOM 3120 C CA . ILE A 1 404 ? -39.118 24.547 5.421 1.00 77.50 404 ILE A CA 1
ATOM 3121 C C . ILE A 1 404 ? -39.443 24.502 3.930 1.00 77.50 404 ILE A C 1
ATOM 3123 O O . ILE A 1 404 ? -40.435 23.897 3.519 1.00 77.50 404 ILE A O 1
ATOM 3127 N N . HIS A 1 405 ? -38.567 25.084 3.120 1.00 68.75 405 HIS A N 1
ATOM 3128 C CA . HIS A 1 405 ? -38.636 25.054 1.670 1.00 68.75 405 HIS A CA 1
ATOM 3129 C C . HIS A 1 405 ? -38.184 23.676 1.163 1.00 68.75 405 HIS A C 1
ATOM 3131 O O . HIS A 1 405 ? -37.015 23.281 1.239 1.00 68.75 405 HIS A O 1
ATOM 3137 N N . ARG A 1 406 ? -39.150 22.885 0.692 1.00 61.91 406 ARG A N 1
ATOM 3138 C CA . ARG A 1 406 ? -38.933 21.503 0.253 1.00 61.91 406 ARG A CA 1
ATOM 3139 C C . ARG A 1 406 ? -38.570 21.472 -1.229 1.00 61.91 406 ARG A C 1
ATOM 3141 O O . ARG A 1 406 ? -39.434 21.232 -2.062 1.00 61.91 406 ARG A O 1
ATOM 3148 N N . GLN A 1 407 ? -37.290 21.636 -1.550 1.00 53.84 407 GLN A N 1
ATOM 3149 C CA . GLN A 1 407 ? -36.764 21.283 -2.873 1.00 53.84 407 GLN A CA 1
ATOM 3150 C C . GLN A 1 407 ? -35.649 20.239 -2.749 1.00 53.84 407 GLN A C 1
ATOM 3152 O O . GLN A 1 407 ? -34.463 20.537 -2.689 1.00 53.84 407 GLN A O 1
ATOM 3157 N N . GLY A 1 408 ? -36.060 18.973 -2.682 1.00 52.78 408 GLY A N 1
ATOM 3158 C CA . GLY A 1 408 ? -35.282 17.855 -3.218 1.00 52.78 408 GLY A CA 1
ATOM 3159 C C . GLY A 1 408 ? -35.982 17.354 -4.486 1.00 52.78 408 GLY A C 1
ATOM 3160 O O . GLY A 1 408 ? -37.131 17.748 -4.710 1.00 52.78 408 GLY A O 1
ATOM 3161 N N . PRO A 1 409 ? -35.366 16.477 -5.308 1.00 48.88 409 PRO A N 1
ATOM 3162 C CA . PRO A 1 409 ? -36.127 15.790 -6.346 1.00 48.88 409 PRO A CA 1
ATOM 3163 C C . PRO A 1 409 ? -37.366 15.179 -5.679 1.00 48.88 409 PRO A C 1
ATOM 3165 O O . PRO A 1 409 ? -37.222 14.629 -4.576 1.00 48.88 409 PRO A O 1
ATOM 3168 N N . PRO A 1 410 ? -38.563 15.316 -6.279 1.00 55.16 410 PRO A N 1
ATOM 3169 C CA . PRO A 1 410 ? -39.798 14.882 -5.646 1.00 55.16 410 PRO A CA 1
ATOM 3170 C C . PRO A 1 410 ? -39.640 13.442 -5.141 1.00 55.16 410 PRO A C 1
ATOM 3172 O O . PRO A 1 410 ? -38.895 12.655 -5.756 1.00 55.16 410 PRO A O 1
ATOM 3175 N N . PRO A 1 411 ? -40.271 13.094 -3.998 1.00 61.47 411 PRO A N 1
ATOM 3176 C CA . PRO A 1 411 ? -40.255 11.720 -3.520 1.00 61.47 411 PRO A CA 1
ATOM 3177 C C . PRO A 1 411 ? -40.598 10.804 -4.700 1.00 61.47 411 PRO A C 1
ATOM 3179 O O . PRO A 1 411 ? -41.464 11.155 -5.506 1.00 61.47 411 PRO A O 1
ATOM 3182 N N . PRO A 1 412 ? -39.860 9.692 -4.876 1.00 72.56 412 PRO A N 1
ATOM 3183 C CA . PRO A 1 412 ? -40.105 8.818 -6.009 1.00 72.56 412 PRO A CA 1
ATOM 3184 C C . PRO A 1 412 ? -41.573 8.400 -5.995 1.00 72.56 412 PRO A C 1
ATOM 3186 O O . PRO A 1 412 ? -42.138 8.209 -4.915 1.00 72.56 412 PRO A O 1
ATOM 3189 N N . ALA A 1 413 ? -42.170 8.293 -7.183 1.00 80.31 413 ALA A N 1
ATOM 3190 C CA . ALA A 1 413 ? -43.570 7.925 -7.307 1.00 80.31 413 ALA A CA 1
ATOM 3191 C C . ALA A 1 413 ? -43.860 6.671 -6.454 1.00 80.31 413 ALA A C 1
ATOM 3193 O O . ALA A 1 413 ? -43.050 5.728 -6.442 1.00 80.31 413 ALA A O 1
ATOM 3194 N N . PRO A 1 414 ? -44.958 6.670 -5.677 1.00 80.94 414 PRO A N 1
ATOM 3195 C CA . PRO A 1 414 ? -45.361 5.482 -4.944 1.00 80.94 414 PRO A CA 1
ATOM 3196 C C . PRO A 1 414 ? -45.648 4.345 -5.931 1.00 80.94 414 PRO A C 1
ATOM 3198 O O . PRO A 1 414 ? -45.896 4.579 -7.114 1.00 80.94 414 PRO A O 1
ATOM 3201 N N . LEU A 1 415 ? -45.607 3.106 -5.442 1.00 83.12 415 LEU A N 1
ATOM 3202 C CA . LEU A 1 415 ? -46.142 1.983 -6.209 1.00 83.12 415 LEU A CA 1
ATOM 3203 C C . LEU A 1 415 ? -47.611 2.267 -6.546 1.00 83.12 415 LEU A C 1
ATOM 3205 O O . LEU A 1 415 ? -48.338 2.819 -5.722 1.00 83.12 415 LEU A O 1
ATOM 3209 N N . ALA A 1 416 ? -48.048 1.858 -7.736 1.00 82.44 416 ALA A N 1
ATOM 3210 C CA . ALA A 1 416 ? -49.440 2.004 -8.167 1.00 82.44 416 ALA A CA 1
ATOM 3211 C C . ALA A 1 416 ? -50.424 1.133 -7.354 1.00 82.44 416 ALA A C 1
ATOM 3213 O O . ALA A 1 416 ? -51.633 1.237 -7.525 1.00 82.44 416 ALA A O 1
ATOM 3214 N N . PHE A 1 417 ? -49.906 0.268 -6.482 1.00 84.06 417 PHE A N 1
ATOM 3215 C CA . PHE A 1 417 ? -50.635 -0.707 -5.680 1.00 84.06 417 PHE A CA 1
ATOM 3216 C C . PHE A 1 417 ? -49.963 -0.874 -4.311 1.00 84.06 417 PHE A C 1
ATOM 3218 O O . PHE A 1 417 ? -48.765 -0.620 -4.144 1.00 84.06 417 PHE A O 1
ATOM 3225 N N . GLU A 1 418 ? -50.726 -1.339 -3.325 1.00 85.31 418 GLU A N 1
ATOM 3226 C CA . GLU A 1 418 ? -50.195 -1.653 -2.001 1.00 85.31 418 GLU A CA 1
ATOM 3227 C C . GLU A 1 418 ? -49.581 -3.052 -1.960 1.00 85.31 418 GLU A C 1
ATOM 3229 O O . GLU A 1 418 ? -50.154 -4.021 -2.450 1.00 85.31 418 GLU A O 1
ATOM 3234 N N . VAL A 1 419 ? -48.407 -3.166 -1.338 1.00 89.00 419 VAL A N 1
ATOM 3235 C CA . VAL A 1 419 ? -47.703 -4.442 -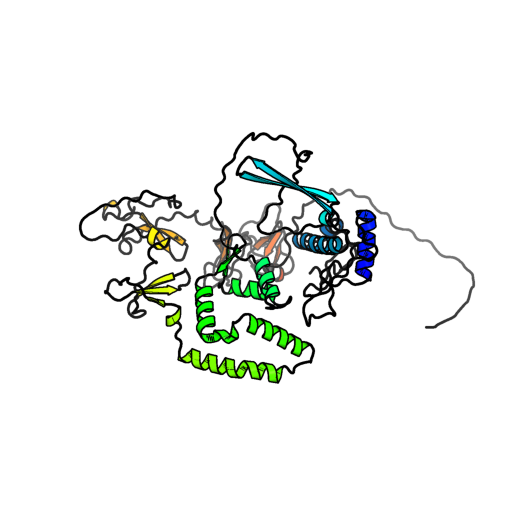1.181 1.00 89.00 419 VAL A CA 1
ATOM 3236 C C . VAL A 1 419 ? -47.367 -4.664 0.282 1.00 89.00 419 VAL A C 1
ATOM 3238 O O . VAL A 1 419 ? -46.596 -3.896 0.863 1.00 89.00 419 VAL A O 1
ATOM 3241 N N . ALA A 1 420 ? -47.894 -5.739 0.865 1.00 89.88 420 ALA A N 1
ATOM 3242 C CA . ALA A 1 420 ? -47.601 -6.120 2.240 1.00 89.88 420 ALA A CA 1
ATOM 3243 C C . ALA A 1 420 ? -46.121 -6.509 2.416 1.00 89.88 420 ALA A C 1
ATOM 3245 O O . ALA A 1 420 ? -45.500 -7.142 1.565 1.00 89.88 420 ALA A O 1
ATOM 3246 N N . CYS A 1 421 ? -45.530 -6.144 3.550 1.00 89.94 421 CYS A N 1
ATOM 3247 C CA . CYS A 1 421 ? -44.146 -6.457 3.880 1.00 89.94 421 CYS A CA 1
ATOM 3248 C C . CYS A 1 421 ? -43.999 -7.964 4.161 1.00 89.94 421 CYS A C 1
ATOM 3250 O O . CYS A 1 421 ? -44.581 -8.450 5.136 1.00 89.94 421 CYS A O 1
ATOM 3252 N N . PRO A 1 422 ? -43.161 -8.703 3.410 1.00 88.06 422 PRO A N 1
ATOM 3253 C CA . PRO A 1 422 ? -43.025 -10.152 3.571 1.00 88.06 422 PRO A CA 1
ATOM 3254 C C . PRO A 1 422 ? -42.379 -10.554 4.900 1.00 88.06 422 PRO A C 1
ATOM 3256 O O . PRO A 1 422 ? -42.592 -11.671 5.355 1.00 88.06 422 PRO A O 1
ATOM 3259 N N . LYS A 1 423 ? -41.619 -9.654 5.543 1.00 88.06 423 LYS A N 1
ATOM 3260 C CA . LYS A 1 423 ? -40.949 -9.930 6.823 1.00 88.06 423 LYS A CA 1
ATOM 3261 C C . LYS A 1 423 ? -41.875 -9.810 8.031 1.00 88.06 423 LYS A C 1
ATOM 3263 O O . LYS A 1 423 ? -41.727 -10.571 8.976 1.00 88.06 423 LYS A O 1
ATOM 3268 N N . CYS A 1 424 ? -42.764 -8.814 8.051 1.00 87.19 424 CYS A N 1
ATOM 3269 C CA . CYS A 1 424 ? -43.567 -8.518 9.245 1.00 87.19 424 CYS A CA 1
ATOM 3270 C C . CYS A 1 424 ? -45.077 -8.653 9.055 1.00 87.19 424 CYS A C 1
ATOM 3272 O O . CYS A 1 424 ? -45.790 -8.586 10.050 1.00 87.19 424 CYS A O 1
ATOM 3274 N N . GLY A 1 425 ? -45.576 -8.753 7.818 1.00 84.50 425 GLY A N 1
ATOM 3275 C CA . GLY A 1 425 ? -47.003 -8.870 7.487 1.00 84.50 425 GLY A CA 1
ATOM 3276 C C . GLY A 1 425 ? -47.891 -7.673 7.866 1.00 84.50 425 GLY A C 1
ATOM 3277 O O . GLY A 1 425 ? -49.025 -7.600 7.425 1.00 84.50 425 GLY A O 1
ATOM 3278 N N . GLN A 1 426 ? -47.391 -6.728 8.665 1.00 84.44 426 GLN A N 1
ATOM 3279 C CA . GLN A 1 426 ? -48.167 -5.649 9.293 1.00 84.44 426 GLN A CA 1
ATOM 3280 C C . GLN A 1 426 ? -47.893 -4.257 8.696 1.00 84.44 426 GLN A C 1
ATOM 3282 O O . GLN A 1 426 ? -48.502 -3.278 9.111 1.00 84.44 426 GLN A O 1
ATOM 3287 N N . GLY A 1 427 ? -46.903 -4.122 7.812 1.00 86.44 427 GLY A N 1
ATOM 3288 C CA . GLY A 1 427 ? -46.562 -2.859 7.147 1.00 86.44 427 GLY A CA 1
ATOM 3289 C C . GLY A 1 427 ? -46.533 -3.033 5.635 1.00 86.44 427 GLY A C 1
ATOM 3290 O O . GLY A 1 427 ? -46.451 -4.162 5.170 1.00 86.44 427 GLY A O 1
ATOM 3291 N N . ASN A 1 428 ? -46.522 -1.931 4.888 1.00 91.00 428 ASN A N 1
ATOM 3292 C CA . ASN A 1 428 ? -46.500 -1.936 3.422 1.00 91.00 428 ASN A CA 1
ATOM 3293 C C . ASN A 1 428 ? -45.132 -1.483 2.892 1.00 91.00 428 ASN A C 1
ATOM 3295 O O . ASN A 1 428 ? -44.383 -0.783 3.585 1.00 91.00 428 ASN A O 1
ATOM 3299 N N . LEU A 1 429 ? -44.781 -1.897 1.677 1.00 90.31 429 LEU A N 1
ATOM 3300 C CA . LEU A 1 429 ? -43.549 -1.487 1.010 1.00 90.31 429 LEU A CA 1
ATOM 3301 C C . LEU A 1 429 ? -43.701 -0.089 0.401 1.00 90.31 429 LEU A C 1
ATOM 3303 O O . LEU A 1 429 ? -44.561 0.146 -0.438 1.00 90.31 429 LEU A O 1
ATOM 3307 N N . LEU A 1 430 ? -42.829 0.833 0.810 1.00 89.56 430 LEU A N 1
ATOM 3308 C CA . LEU A 1 430 ? -42.781 2.207 0.308 1.00 89.56 430 LEU A CA 1
ATOM 3309 C C . LEU A 1 430 ? -41.575 2.403 -0.613 1.00 89.56 430 LEU A C 1
ATOM 3311 O O . LEU A 1 430 ? -40.466 1.980 -0.266 1.00 89.56 430 LEU A O 1
ATOM 3315 N N . THR A 1 431 ? -41.771 3.104 -1.732 1.00 89.56 431 THR A N 1
ATOM 3316 C CA . THR A 1 431 ? -40.692 3.510 -2.642 1.00 89.56 431 THR A CA 1
ATOM 3317 C C . THR A 1 431 ? -39.773 4.524 -1.957 1.00 89.56 431 THR A C 1
ATOM 3319 O O . THR A 1 431 ? -40.214 5.543 -1.424 1.00 89.56 431 THR A O 1
ATOM 3322 N N . ARG A 1 432 ? -38.466 4.259 -1.952 1.00 86.38 432 ARG A N 1
ATOM 3323 C CA . ARG A 1 432 ? -37.430 5.106 -1.344 1.00 86.38 432 ARG A CA 1
ATOM 3324 C C . ARG A 1 432 ? -36.244 5.262 -2.291 1.00 86.38 432 ARG A C 1
ATOM 3326 O O . ARG A 1 432 ? -36.005 4.426 -3.155 1.00 86.38 432 ARG A O 1
ATOM 3333 N N . ARG A 1 433 ? -35.472 6.337 -2.112 1.00 84.31 433 ARG A N 1
ATOM 3334 C CA . ARG A 1 433 ? -34.267 6.640 -2.902 1.00 84.31 433 ARG A CA 1
ATOM 3335 C C . ARG A 1 433 ? -33.012 6.530 -2.035 1.00 84.31 433 ARG A C 1
ATOM 3337 O O . ARG A 1 433 ? -32.962 7.094 -0.941 1.00 84.31 433 ARG A O 1
ATOM 3344 N N . ALA A 1 434 ? -32.001 5.795 -2.495 1.00 79.25 434 ALA A N 1
ATOM 3345 C CA . ALA A 1 434 ? -30.738 5.627 -1.777 1.00 79.25 434 ALA A CA 1
ATOM 3346 C C . ALA A 1 434 ? -29.870 6.896 -1.860 1.00 79.25 434 ALA A C 1
ATOM 3348 O O . ALA A 1 434 ? -29.632 7.417 -2.945 1.00 79.25 434 ALA A O 1
ATOM 3349 N N . ARG A 1 435 ? -29.339 7.369 -0.722 1.00 64.62 435 ARG A N 1
ATOM 3350 C CA . ARG A 1 435 ? -28.585 8.640 -0.648 1.00 64.62 435 ARG A CA 1
ATOM 3351 C C . ARG A 1 435 ? -27.250 8.643 -1.395 1.00 64.62 435 ARG A C 1
ATOM 3353 O O . ARG A 1 435 ? -26.894 9.660 -1.964 1.00 64.62 435 ARG A O 1
ATOM 3360 N N . ARG A 1 436 ? -26.504 7.530 -1.367 1.00 64.69 436 ARG A N 1
ATOM 3361 C CA . ARG A 1 436 ? -25.171 7.430 -1.999 1.00 64.69 436 ARG A CA 1
ATOM 3362 C C . ARG A 1 436 ? -25.223 7.135 -3.496 1.00 64.69 436 ARG A C 1
ATOM 3364 O O . ARG A 1 436 ? -24.330 7.550 -4.216 1.00 64.69 436 ARG A O 1
ATOM 3371 N N . THR A 1 437 ? -26.210 6.362 -3.943 1.00 69.12 437 THR A N 1
ATOM 3372 C CA . THR A 1 437 ? -26.246 5.797 -5.304 1.00 69.12 437 THR A CA 1
ATOM 3373 C C . THR A 1 437 ? -27.407 6.311 -6.145 1.00 69.12 437 THR A C 1
ATOM 3375 O O . THR A 1 437 ? -27.465 6.004 -7.328 1.00 69.12 437 THR A O 1
ATOM 3378 N N . GLY A 1 438 ? -28.376 7.019 -5.552 1.00 75.69 438 GLY A N 1
ATOM 3379 C CA . GLY A 1 438 ? -29.579 7.500 -6.239 1.00 75.69 438 GLY A CA 1
ATOM 3380 C C . GLY A 1 438 ? -30.588 6.413 -6.632 1.00 75.69 438 GLY A C 1
ATOM 3381 O O . GLY A 1 438 ? -31.707 6.743 -7.010 1.00 75.69 438 GLY A O 1
ATOM 3382 N N . SER A 1 439 ? -30.236 5.129 -6.513 1.00 82.56 439 SER A N 1
ATOM 3383 C CA . SER A 1 439 ? -31.082 3.988 -6.878 1.00 82.56 439 SER A CA 1
ATOM 3384 C C . SER A 1 439 ? -32.360 3.898 -6.037 1.00 82.56 439 SER A C 1
ATOM 3386 O O . SER A 1 439 ? -32.338 4.159 -4.828 1.00 82.56 439 SER A O 1
ATOM 3388 N N . LEU A 1 440 ? -33.457 3.467 -6.664 1.00 86.94 440 LEU A N 1
ATOM 3389 C CA . LEU A 1 440 ? -34.711 3.163 -5.977 1.00 86.94 440 LEU A CA 1
ATOM 3390 C C . LEU A 1 440 ? -34.607 1.849 -5.196 1.00 86.94 440 LEU A C 1
ATOM 3392 O O . LEU A 1 440 ? -33.900 0.921 -5.590 1.00 86.94 440 LEU A O 1
ATOM 3396 N N . PHE A 1 441 ? -35.292 1.795 -4.061 1.00 91.88 441 PHE A N 1
ATOM 3397 C CA . PHE A 1 441 ? -35.481 0.589 -3.265 1.00 91.88 441 PHE A CA 1
ATOM 3398 C C . PHE A 1 441 ? -36.819 0.661 -2.530 1.00 91.88 441 PHE A C 1
ATOM 3400 O O . PHE A 1 441 ? -37.350 1.747 -2.300 1.00 91.88 441 PHE A O 1
ATOM 3407 N N . TRP A 1 442 ? -37.338 -0.486 -2.108 1.00 93.06 442 TRP A N 1
ATOM 3408 C CA . TRP A 1 442 ? -38.603 -0.587 -1.389 1.00 93.06 442 TRP A CA 1
ATOM 3409 C C . TRP A 1 442 ? -38.348 -1.029 0.041 1.00 93.06 442 TRP A C 1
ATOM 3411 O O . TRP A 1 442 ? -37.661 -2.023 0.280 1.00 93.06 442 TRP A O 1
ATOM 3421 N N . GLY A 1 443 ? -38.857 -0.261 1.001 1.00 91.06 443 GLY A N 1
ATOM 3422 C CA . GLY A 1 443 ? -38.652 -0.509 2.427 1.00 91.06 443 GLY A CA 1
ATOM 3423 C C . GLY A 1 443 ? -39.961 -0.556 3.198 1.00 91.06 443 GLY A C 1
ATOM 3424 O O . GLY A 1 443 ? -40.925 0.112 2.829 1.00 91.06 443 GLY A O 1
ATOM 3425 N N . CYS A 1 444 ? -39.985 -1.316 4.292 1.00 91.94 444 CYS A N 1
ATOM 3426 C CA . CYS A 1 444 ? -41.165 -1.419 5.148 1.00 91.94 444 CYS A CA 1
ATOM 3427 C C . CYS A 1 444 ? -41.550 -0.059 5.767 1.00 91.94 444 CYS A C 1
ATOM 3429 O O . CYS A 1 444 ? -40.707 0.646 6.334 1.00 91.94 444 CYS A O 1
ATOM 3431 N N . SER A 1 445 ? -42.841 0.284 5.725 1.00 90.62 445 SER A N 1
ATOM 3432 C CA . SER A 1 445 ? -43.402 1.504 6.324 1.00 90.62 445 SER A CA 1
ATOM 3433 C C . SER A 1 445 ? -43.180 1.601 7.838 1.00 90.62 445 SER A C 1
ATOM 3435 O O . SER A 1 445 ? -43.066 2.697 8.375 1.00 90.62 445 SER A O 1
ATOM 3437 N N . ARG A 1 446 ? -43.037 0.460 8.525 1.00 88.12 446 ARG A N 1
ATOM 3438 C CA . ARG A 1 446 ? -42.824 0.373 9.982 1.00 88.12 446 ARG A CA 1
ATOM 3439 C C . ARG A 1 446 ? -41.367 0.515 10.434 1.00 88.12 446 ARG A C 1
ATOM 3441 O O . ARG A 1 446 ? -41.075 0.253 11.598 1.00 88.12 446 ARG A O 1
ATOM 3448 N N . TYR A 1 447 ? -40.438 0.901 9.559 1.00 76.94 447 TYR A N 1
ATOM 3449 C CA . TYR A 1 447 ? -39.070 1.229 9.978 1.00 76.94 447 TYR A CA 1
ATOM 3450 C C . TYR A 1 447 ? -39.087 2.316 11.076 1.00 76.94 447 TYR A C 1
ATOM 3452 O O . TYR A 1 447 ? -39.766 3.326 10.891 1.00 76.94 447 TYR A O 1
ATOM 3460 N N . PRO A 1 448 ? -38.353 2.169 12.198 1.00 79.88 448 PRO A N 1
ATOM 3461 C CA . PRO A 1 448 ? -37.278 1.201 12.452 1.00 79.88 448 PRO A CA 1
ATOM 3462 C C . PRO A 1 448 ? -37.711 -0.142 13.069 1.00 79.88 448 PRO A C 1
ATOM 3464 O O . PRO A 1 448 ? -36.869 -1.016 13.226 1.00 79.88 448 PRO A O 1
ATOM 3467 N N . LYS A 1 449 ? -38.996 -0.352 13.393 1.00 82.69 449 LYS A N 1
ATOM 3468 C CA . LYS A 1 449 ? -39.497 -1.613 13.989 1.00 82.69 449 LYS A CA 1
ATOM 3469 C C . LYS A 1 449 ? -39.404 -2.814 13.037 1.00 82.69 449 LYS A C 1
ATOM 3471 O O . LYS A 1 449 ? -39.406 -3.954 13.482 1.00 82.69 449 LYS A O 1
ATOM 3476 N N . CYS A 1 450 ? -39.339 -2.564 11.730 1.00 86.25 450 CYS A N 1
ATOM 3477 C CA . CYS A 1 450 ? -39.030 -3.562 10.712 1.00 86.25 450 CYS A CA 1
ATOM 3478 C C . CYS A 1 450 ? -38.046 -2.961 9.700 1.00 86.25 450 CYS A C 1
ATOM 3480 O O . CYS A 1 450 ? -38.310 -1.913 9.111 1.00 86.25 450 CYS A O 1
ATOM 3482 N N . ASP A 1 451 ? -36.918 -3.634 9.503 1.00 88.25 451 ASP A N 1
ATOM 3483 C CA . ASP A 1 451 ? -35.777 -3.235 8.669 1.00 88.25 451 ASP A CA 1
ATOM 3484 C C . ASP A 1 451 ? -35.782 -3.884 7.272 1.00 88.25 451 ASP A C 1
ATOM 3486 O O . ASP A 1 451 ? -34.801 -3.786 6.534 1.00 88.25 451 ASP A O 1
ATOM 3490 N N . PHE A 1 452 ? -36.882 -4.541 6.883 1.00 90.56 452 PHE A N 1
ATOM 3491 C CA . PHE A 1 452 ? -36.983 -5.177 5.573 1.00 90.56 452 PHE A CA 1
ATOM 3492 C C . PHE A 1 452 ? -36.825 -4.152 4.446 1.00 90.56 452 PHE A C 1
ATOM 3494 O O . PHE A 1 452 ? -37.539 -3.143 4.394 1.00 90.56 452 PHE A O 1
ATOM 3501 N N . THR A 1 453 ? -35.906 -4.446 3.527 1.00 91.06 453 THR A N 1
ATOM 3502 C CA . THR A 1 453 ? -35.679 -3.672 2.309 1.00 91.06 453 THR A CA 1
ATOM 3503 C C . THR A 1 453 ? -35.379 -4.601 1.139 1.00 91.06 453 THR A C 1
ATOM 3505 O O . THR A 1 453 ? -34.734 -5.635 1.304 1.00 91.06 453 THR A O 1
ATOM 3508 N N . THR A 1 454 ? -35.814 -4.216 -0.056 1.00 88.50 454 THR A N 1
ATOM 3509 C CA . THR A 1 454 ? -35.497 -4.905 -1.309 1.00 88.50 454 THR A CA 1
ATOM 3510 C C . THR A 1 454 ? -35.152 -3.888 -2.392 1.00 88.50 454 THR A C 1
ATOM 3512 O O . THR A 1 454 ? -35.697 -2.787 -2.424 1.00 88.50 454 THR A O 1
ATOM 3515 N N . SER A 1 455 ? -34.223 -4.241 -3.277 1.00 89.38 455 SER A N 1
ATOM 3516 C CA . SER A 1 455 ? -33.930 -3.482 -4.501 1.00 89.38 455 SER A CA 1
ATOM 3517 C C . SER A 1 455 ? -34.682 -4.020 -5.721 1.00 89.38 455 SER A C 1
ATOM 3519 O O . SER A 1 455 ? -34.512 -3.487 -6.811 1.00 89.38 455 SER A O 1
ATOM 3521 N N . ARG A 1 456 ? -35.457 -5.099 -5.554 1.00 90.50 456 ARG A N 1
ATOM 3522 C CA . ARG A 1 456 ? -36.303 -5.685 -6.597 1.00 90.50 456 ARG A CA 1
ATOM 3523 C C . ARG A 1 456 ? -37.663 -4.994 -6.575 1.00 90.50 456 ARG A C 1
ATOM 3525 O O . ARG A 1 456 ? -38.262 -4.898 -5.506 1.00 90.50 456 ARG A O 1
ATOM 3532 N N . GLU A 1 457 ? -38.115 -4.527 -7.732 1.00 90.56 457 GLU A N 1
ATOM 3533 C CA . GLU A 1 457 ? -39.376 -3.800 -7.895 1.00 90.56 457 GLU A CA 1
ATOM 3534 C C . GLU A 1 457 ? -40.580 -4.726 -7.695 1.00 90.56 457 GLU A C 1
ATOM 3536 O O . GLU A 1 457 ? -40.695 -5.706 -8.432 1.00 90.56 457 GLU A O 1
ATOM 3541 N N . PRO A 1 458 ? -41.469 -4.469 -6.721 1.00 92.06 458 PRO A N 1
ATOM 3542 C CA . PRO A 1 458 ? -42.707 -5.227 -6.571 1.00 92.06 458 PRO A CA 1
ATOM 3543 C C . PRO A 1 458 ? -43.619 -5.062 -7.790 1.00 92.06 458 PRO A C 1
ATOM 3545 O O . PRO A 1 458 ? -43.734 -3.961 -8.317 1.00 92.06 458 PRO A O 1
ATOM 3548 N N . LEU A 1 459 ? -44.286 -6.140 -8.206 1.00 89.88 459 LEU A N 1
ATOM 3549 C CA . LEU A 1 459 ? -45.175 -6.175 -9.379 1.00 89.88 459 LEU A CA 1
ATOM 3550 C C . LEU A 1 459 ? -46.667 -6.182 -9.019 1.00 89.88 459 LEU A C 1
ATOM 3552 O O . LEU A 1 459 ? -47.513 -6.197 -9.902 1.00 89.88 459 LEU A O 1
ATOM 3556 N N . GLY A 1 460 ? -46.996 -6.186 -7.727 1.00 85.38 460 GLY A N 1
ATOM 3557 C CA . GLY A 1 460 ? -48.377 -6.097 -7.250 1.00 85.38 460 GLY A CA 1
ATOM 3558 C C . GLY A 1 460 ? -49.128 -7.423 -7.220 1.00 85.38 460 GLY A C 1
ATOM 3559 O O . GLY A 1 460 ? -50.229 -7.460 -6.688 1.00 85.38 460 GLY A O 1
ATOM 3560 N N . ALA A 1 461 ? -48.538 -8.510 -7.716 1.00 88.56 461 ALA A N 1
ATOM 3561 C CA . ALA A 1 461 ? -49.055 -9.864 -7.540 1.00 88.56 461 ALA A CA 1
ATOM 3562 C C . ALA A 1 461 ? -48.543 -10.533 -6.263 1.00 88.56 461 ALA A C 1
ATOM 3564 O O . ALA A 1 461 ? -47.519 -10.143 -5.684 1.00 88.56 461 ALA A O 1
ATOM 3565 N N . VAL A 1 462 ? -49.247 -11.591 -5.873 1.00 90.12 462 VAL A N 1
ATOM 3566 C CA . VAL A 1 462 ? -48.835 -12.510 -4.814 1.00 90.12 462 VAL A CA 1
ATOM 3567 C C . VAL A 1 462 ? -48.608 -13.904 -5.387 1.00 90.12 462 VAL A C 1
ATOM 3569 O O . VAL A 1 462 ? -49.258 -14.326 -6.342 1.00 90.12 462 VAL A O 1
ATOM 3572 N N . HIS A 1 463 ? -47.655 -14.615 -4.809 1.00 90.12 463 HIS A N 1
ATOM 3573 C CA . HIS A 1 463 ? -47.382 -16.000 -5.142 1.00 90.12 463 HIS A CA 1
ATOM 3574 C C . HIS A 1 463 ? -48.481 -16.895 -4.558 1.00 90.12 463 HIS A C 1
ATOM 3576 O O . HIS A 1 463 ? -48.864 -16.740 -3.397 1.00 90.12 463 HIS A O 1
ATOM 3582 N N . ASP A 1 464 ? -49.012 -17.803 -5.370 1.00 88.44 464 ASP A N 1
ATOM 3583 C CA . ASP A 1 464 ? -50.155 -18.648 -5.020 1.00 88.44 464 ASP A CA 1
ATOM 3584 C C . ASP A 1 464 ? -49.902 -19.576 -3.820 1.00 88.44 464 ASP A C 1
ATOM 3586 O O . ASP A 1 464 ? -50.814 -19.791 -3.022 1.00 88.44 464 ASP A O 1
ATOM 3590 N N . ALA A 1 465 ? -48.672 -20.073 -3.660 1.00 87.19 465 ALA A N 1
ATOM 3591 C CA . ALA A 1 465 ? -48.327 -21.049 -2.630 1.00 87.19 465 ALA A CA 1
ATOM 3592 C C . ALA A 1 465 ? -48.102 -20.447 -1.233 1.00 87.19 465 ALA A C 1
ATOM 3594 O O . ALA A 1 465 ? -48.268 -21.148 -0.235 1.00 87.19 465 ALA A O 1
ATOM 3595 N N . ASP A 1 466 ? -47.682 -19.181 -1.132 1.00 86.12 466 ASP A N 1
ATOM 3596 C CA . ASP A 1 466 ? -47.294 -18.581 0.152 1.00 86.12 466 ASP A CA 1
ATOM 3597 C C . ASP A 1 466 ? -47.788 -17.148 0.371 1.00 86.12 466 ASP A C 1
ATOM 3599 O O . ASP A 1 466 ? -47.349 -16.517 1.332 1.00 86.12 466 ASP A O 1
ATOM 3603 N N . ASP A 1 467 ? -48.664 -16.618 -0.488 1.00 87.56 467 ASP A N 1
ATOM 3604 C CA . ASP A 1 467 ? -49.139 -15.223 -0.474 1.00 87.56 467 ASP A CA 1
ATOM 3605 C C . ASP A 1 467 ? -47.993 -14.191 -0.432 1.00 87.56 467 ASP A C 1
ATOM 3607 O O . ASP A 1 467 ? -48.145 -13.053 0.031 1.00 87.56 467 ASP A O 1
ATOM 3611 N N . GLY A 1 468 ? -46.796 -14.592 -0.860 1.00 88.06 468 GLY A N 1
ATOM 3612 C CA . GLY A 1 468 ? -45.618 -13.751 -0.845 1.00 88.06 468 GLY A CA 1
ATOM 3613 C C . GLY A 1 468 ? -45.675 -12.709 -1.965 1.00 88.06 468 GLY A C 1
ATOM 3614 O O . GLY A 1 468 ? -46.027 -13.048 -3.093 1.00 88.06 468 GLY A O 1
ATOM 3615 N N . PRO A 1 469 ? -45.297 -11.446 -1.709 1.00 91.44 469 PRO A N 1
ATOM 3616 C CA . PRO A 1 469 ? -45.218 -10.432 -2.750 1.00 91.44 469 PRO A CA 1
ATOM 3617 C C . PRO A 1 469 ? -44.264 -10.818 -3.874 1.00 91.44 469 PRO A C 1
ATOM 3619 O O . PRO A 1 469 ? -43.119 -11.201 -3.619 1.00 91.44 469 PRO A O 1
ATOM 3622 N N . VAL A 1 470 ? -44.703 -10.631 -5.111 1.00 91.25 470 VAL A N 1
ATOM 3623 C CA . VAL A 1 470 ? -43.909 -10.915 -6.307 1.00 91.25 470 VAL A CA 1
ATOM 3624 C C . VAL A 1 470 ? -43.155 -9.664 -6.745 1.00 91.25 470 VAL A C 1
ATOM 3626 O O . VAL A 1 470 ? -43.717 -8.568 -6.797 1.00 91.25 470 VAL A O 1
ATOM 3629 N N . ALA A 1 471 ? -41.868 -9.812 -7.059 1.00 91.19 471 ALA A N 1
ATOM 3630 C CA . ALA A 1 471 ? -41.005 -8.723 -7.504 1.00 91.19 471 ALA A CA 1
ATOM 3631 C C . ALA A 1 471 ? -40.184 -9.098 -8.741 1.00 91.19 471 ALA A C 1
ATOM 3633 O O . ALA A 1 471 ? -39.876 -10.263 -8.971 1.00 91.19 471 ALA A O 1
ATOM 3634 N N . ARG A 1 472 ? -39.793 -8.098 -9.529 1.00 89.88 472 ARG A N 1
ATOM 3635 C CA . ARG A 1 472 ? -39.041 -8.269 -10.775 1.00 89.88 472 ARG A CA 1
ATOM 3636 C C . ARG A 1 472 ? -37.601 -8.729 -10.525 1.00 89.88 472 ARG A C 1
ATOM 3638 O O . ARG A 1 472 ? -36.893 -8.168 -9.683 1.00 89.88 472 ARG A O 1
ATOM 3645 N N . GLN A 1 473 ? -37.145 -9.703 -11.310 1.00 87.38 473 GLN A N 1
ATOM 3646 C CA . GLN A 1 473 ? -35.778 -10.220 -11.325 1.00 87.38 473 GLN A CA 1
ATOM 3647 C C . GLN A 1 473 ? -35.325 -10.503 -12.768 1.00 87.38 473 GLN A C 1
ATOM 3649 O O . GLN A 1 473 ? -35.484 -11.606 -13.283 1.00 87.38 473 GLN A O 1
ATOM 3654 N N . GLY A 1 474 ? -34.712 -9.505 -13.415 1.00 83.75 474 GLY A N 1
ATOM 3655 C CA . GLY A 1 474 ? -34.329 -9.615 -14.828 1.00 83.75 474 GLY A CA 1
ATOM 3656 C C . GLY A 1 474 ? -35.567 -9.758 -15.717 1.00 83.75 474 GLY A C 1
ATOM 3657 O O . GLY A 1 474 ? -36.491 -8.959 -15.577 1.00 83.75 474 GLY A O 1
ATOM 3658 N N . ASP A 1 475 ? -35.578 -10.787 -16.568 1.00 82.00 475 ASP A N 1
ATOM 3659 C CA . ASP A 1 475 ? -36.704 -11.144 -17.449 1.00 82.00 475 ASP A CA 1
ATOM 3660 C C . ASP A 1 475 ? -37.740 -12.063 -16.764 1.00 82.00 475 ASP A C 1
ATOM 3662 O O . ASP A 1 475 ? -38.727 -12.459 -17.376 1.00 82.00 475 ASP A O 1
ATOM 3666 N N . ALA A 1 476 ? -37.531 -12.397 -1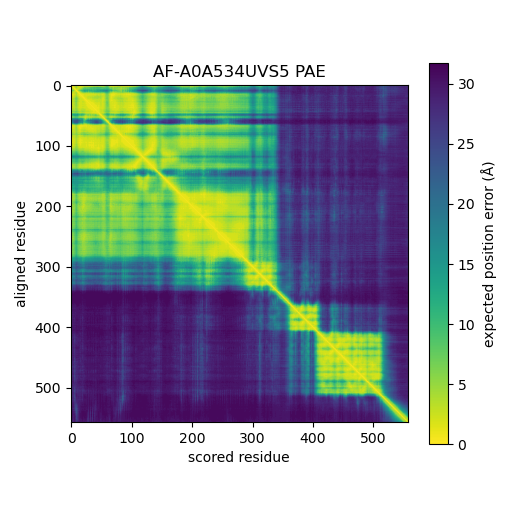5.486 1.00 86.75 476 ALA A N 1
ATOM 3667 C CA . ALA A 1 476 ? -38.433 -13.201 -14.667 1.00 86.75 476 ALA A CA 1
ATOM 3668 C C . ALA A 1 476 ? -38.908 -12.419 -13.428 1.00 86.75 476 ALA A C 1
ATOM 3670 O O . ALA A 1 476 ? -38.536 -11.263 -13.191 1.00 86.75 476 ALA A O 1
ATOM 3671 N N . ALA A 1 477 ? -39.725 -13.063 -12.602 1.00 89.69 477 ALA A N 1
ATOM 3672 C CA . ALA A 1 477 ? -40.129 -12.584 -11.291 1.00 89.69 477 ALA A CA 1
ATOM 3673 C C . ALA A 1 477 ? -39.695 -13.551 -10.180 1.00 89.69 477 ALA A C 1
ATOM 3675 O O . ALA A 1 477 ? -39.291 -14.686 -10.422 1.00 89.69 477 ALA A O 1
ATOM 3676 N N . ILE A 1 478 ? -39.730 -13.073 -8.940 1.00 92.69 478 ILE A N 1
ATOM 3677 C CA . ILE A 1 478 ? -39.374 -13.839 -7.748 1.00 92.69 478 ILE A CA 1
ATOM 3678 C C . ILE A 1 478 ? -40.347 -13.534 -6.610 1.00 92.69 478 ILE A C 1
ATOM 3680 O O . ILE A 1 478 ? -40.726 -12.378 -6.400 1.00 92.69 478 ILE A O 1
ATOM 3684 N N . CYS A 1 479 ? -40.713 -14.552 -5.836 1.00 91.19 479 CYS A N 1
ATOM 3685 C CA . CYS A 1 479 ? -41.435 -14.363 -4.583 1.00 91.19 479 CYS A CA 1
ATOM 3686 C C . CYS A 1 479 ? -40.494 -13.818 -3.493 1.00 91.19 479 CYS A C 1
ATOM 3688 O O . CYS A 1 479 ? -39.517 -14.464 -3.125 1.00 91.19 479 CYS A O 1
ATOM 3690 N N . LEU A 1 480 ? -40.804 -12.655 -2.912 1.00 90.06 480 LEU A N 1
ATOM 3691 C CA . LEU A 1 480 ? -40.013 -12.021 -1.846 1.00 90.06 480 LEU A CA 1
ATOM 3692 C C . LEU A 1 480 ? -40.114 -12.721 -0.475 1.00 90.06 480 LEU A C 1
ATOM 3694 O O . LEU A 1 480 ? -39.475 -12.264 0.476 1.00 90.06 480 LEU A O 1
ATOM 3698 N N . ARG A 1 481 ? -40.918 -13.786 -0.359 1.00 89.06 481 ARG A N 1
ATOM 3699 C CA . ARG A 1 481 ? -41.082 -14.595 0.858 1.00 89.06 481 ARG A CA 1
ATOM 3700 C C . ARG A 1 481 ? -40.309 -15.917 0.770 1.00 89.06 481 ARG A C 1
ATOM 3702 O O . ARG A 1 481 ? -39.411 -16.119 1.580 1.00 89.06 481 ARG A O 1
ATOM 3709 N N . CYS A 1 482 ? -40.602 -16.774 -0.210 1.00 88.19 482 CYS A N 1
ATOM 3710 C CA . CYS A 1 482 ? -39.932 -18.075 -0.370 1.00 88.19 482 CYS A CA 1
ATOM 3711 C C . CYS A 1 482 ? -38.813 -18.115 -1.422 1.00 88.19 482 CYS A C 1
ATOM 3713 O O . CYS A 1 482 ? -38.104 -19.114 -1.510 1.00 88.19 482 CYS A O 1
ATOM 3715 N N . GLY A 1 483 ? -38.651 -17.070 -2.240 1.00 87.81 483 GLY A N 1
ATOM 3716 C CA . GLY A 1 483 ? -37.621 -17.002 -3.281 1.00 87.81 483 GLY A CA 1
ATOM 3717 C C . GLY A 1 483 ? -37.888 -17.849 -4.529 1.00 87.81 483 GLY A C 1
ATOM 3718 O O . GLY A 1 483 ? -37.006 -17.960 -5.377 1.00 87.81 483 GLY A O 1
ATOM 3719 N N . ALA A 1 484 ? -39.089 -18.421 -4.665 1.00 90.38 484 ALA A N 1
ATOM 3720 C CA . ALA A 1 484 ? -39.519 -19.124 -5.872 1.00 90.38 484 ALA A CA 1
ATOM 3721 C C . ALA A 1 484 ? -39.421 -18.222 -7.114 1.00 90.38 484 ALA A C 1
ATOM 3723 O O . ALA A 1 484 ? -39.835 -17.059 -7.074 1.00 90.38 484 ALA A O 1
ATOM 3724 N N . ALA A 1 485 ? -38.881 -18.764 -8.208 1.00 89.69 485 ALA A N 1
ATOM 3725 C CA . ALA A 1 485 ? -38.864 -18.100 -9.508 1.00 89.69 485 ALA A CA 1
ATOM 3726 C C . ALA A 1 485 ? -40.249 -18.191 -10.162 1.00 89.69 485 ALA A C 1
ATOM 3728 O O . ALA A 1 485 ? -40.886 -19.241 -10.128 1.00 89.69 485 ALA A O 1
ATOM 3729 N N . ILE A 1 486 ? -40.702 -17.089 -10.748 1.00 87.38 486 ILE A N 1
ATOM 3730 C CA . ILE A 1 486 ? -42.011 -16.942 -11.382 1.00 87.38 486 ILE A CA 1
ATOM 3731 C C . ILE A 1 486 ? -41.771 -16.474 -12.815 1.00 87.38 486 ILE A C 1
ATOM 3733 O O . ILE A 1 486 ? -41.058 -15.493 -13.043 1.00 87.38 486 ILE A O 1
ATOM 3737 N N . GLU A 1 487 ? -42.350 -17.174 -13.784 1.00 84.56 487 GLU A N 1
ATOM 3738 C CA . GLU A 1 487 ? -42.306 -16.754 -15.183 1.00 84.56 487 GLU A CA 1
ATOM 3739 C C . GLU A 1 487 ? -43.256 -15.571 -15.401 1.00 84.56 487 GLU A C 1
ATOM 3741 O O . GLU A 1 487 ? -44.386 -15.562 -14.914 1.00 84.56 487 GLU A O 1
ATOM 3746 N N . LEU A 1 488 ? -42.782 -14.542 -16.106 1.00 77.69 488 LEU A N 1
ATOM 3747 C CA . LEU A 1 488 ? -43.595 -13.377 -16.441 1.00 77.69 488 LEU A CA 1
ATOM 3748 C C . LEU A 1 488 ? -44.392 -13.659 -17.725 1.00 77.69 488 LEU A C 1
ATOM 3750 O O . LEU A 1 488 ? -43.774 -13.963 -18.747 1.00 77.69 488 LEU A O 1
ATOM 3754 N N . PRO A 1 489 ? -45.732 -13.523 -17.720 1.00 75.44 489 PRO A N 1
ATOM 3755 C CA . PRO A 1 489 ? -46.523 -13.549 -18.947 1.00 75.44 489 PRO A CA 1
ATOM 3756 C C . PRO A 1 489 ? -46.100 -12.420 -19.898 1.00 75.44 489 PRO A C 1
ATOM 3758 O O . PRO A 1 489 ? -45.710 -11.340 -19.446 1.00 75.44 489 PRO A O 1
ATOM 3761 N N . ALA A 1 490 ? -46.217 -12.643 -21.211 1.00 68.94 490 ALA A N 1
ATOM 3762 C CA . ALA A 1 490 ? -45.847 -11.656 -22.232 1.00 68.94 490 ALA A CA 1
ATOM 3763 C C . ALA A 1 490 ? -46.633 -10.334 -22.107 1.00 68.94 490 ALA A C 1
ATOM 3765 O O . ALA A 1 490 ? -46.083 -9.267 -22.373 1.00 68.94 490 ALA A O 1
ATOM 3766 N N . ASP A 1 491 ? -47.877 -10.410 -21.627 1.00 69.81 491 ASP A N 1
ATOM 3767 C CA . ASP A 1 491 ? -48.770 -9.264 -21.418 1.00 69.81 491 ASP A CA 1
ATOM 3768 C C . ASP A 1 491 ? -48.556 -8.565 -20.056 1.00 69.81 491 ASP A C 1
ATOM 3770 O O . ASP A 1 491 ? -49.228 -7.587 -19.732 1.00 69.81 491 ASP A O 1
ATOM 3774 N N . GLY A 1 492 ? -47.586 -9.029 -19.258 1.00 70.81 492 GLY A N 1
ATOM 3775 C CA . GLY A 1 492 ? -47.315 -8.533 -17.911 1.00 70.81 492 GLY A CA 1
ATOM 3776 C C . GLY A 1 492 ? -48.150 -9.220 -16.825 1.00 70.81 492 GLY A C 1
ATOM 3777 O O . GLY A 1 492 ? -48.906 -10.154 -17.072 1.00 70.81 492 GLY A O 1
ATOM 3778 N N . ILE A 1 493 ? -47.960 -8.782 -15.579 1.00 78.56 493 ILE A N 1
ATOM 3779 C CA . ILE A 1 493 ? -48.712 -9.260 -14.415 1.00 78.56 493 ILE A CA 1
ATOM 3780 C C . ILE A 1 493 ? -49.659 -8.146 -13.975 1.00 78.56 493 ILE A C 1
ATOM 3782 O O . ILE A 1 493 ? -49.205 -7.034 -13.698 1.00 78.56 493 ILE A O 1
ATOM 3786 N N . GLU A 1 494 ? -50.950 -8.455 -13.862 1.00 77.19 494 GLU A N 1
ATOM 3787 C CA . GLU A 1 494 ? -51.915 -7.521 -13.286 1.00 77.19 494 GLU A CA 1
ATOM 3788 C C . GLU A 1 494 ? -51.742 -7.408 -11.759 1.00 77.19 494 GLU A C 1
ATOM 3790 O O . GLU A 1 494 ? -51.604 -8.427 -11.068 1.00 77.19 494 GLU A O 1
ATOM 3795 N N . PRO A 1 495 ? -51.768 -6.187 -11.191 1.00 80.75 495 PRO A N 1
ATOM 3796 C CA . PRO A 1 495 ? -51.785 -6.000 -9.745 1.00 80.75 495 PRO A CA 1
ATOM 3797 C C . PRO A 1 495 ? -52.956 -6.752 -9.094 1.00 80.75 495 PRO A C 1
ATOM 3799 O O . PRO A 1 495 ? -54.094 -6.653 -9.538 1.00 80.75 495 PRO A O 1
ATOM 3802 N N . GLY A 1 496 ? -52.683 -7.496 -8.024 1.00 77.75 496 GLY A N 1
ATOM 3803 C CA . GLY A 1 496 ? -53.657 -8.341 -7.328 1.00 77.75 496 GLY A CA 1
ATOM 3804 C C . GLY A 1 496 ? -53.755 -9.779 -7.851 1.00 77.75 496 GLY A C 1
ATOM 3805 O O . GLY A 1 496 ? -54.401 -10.603 -7.204 1.00 77.75 496 GLY A O 1
ATOM 3806 N N . ALA A 1 497 ? -53.094 -10.118 -8.963 1.00 84.44 497 ALA A N 1
ATOM 3807 C CA . ALA A 1 497 ? -53.082 -11.483 -9.479 1.00 84.44 497 ALA A CA 1
ATOM 3808 C C . ALA A 1 497 ? -52.378 -12.463 -8.520 1.00 84.44 497 ALA A C 1
ATOM 3810 O O . ALA A 1 497 ? -51.387 -12.129 -7.861 1.00 84.44 497 ALA A O 1
ATOM 3811 N N . ARG A 1 498 ? -52.879 -13.702 -8.481 1.00 87.94 498 ARG A N 1
ATOM 3812 C CA . ARG A 1 498 ? -52.185 -14.855 -7.893 1.00 87.94 498 ARG A CA 1
ATOM 3813 C C . ARG A 1 498 ? -51.452 -15.582 -9.007 1.00 87.94 498 ARG A C 1
ATOM 3815 O O . ARG A 1 498 ? -52.092 -16.005 -9.967 1.00 87.94 498 ARG A O 1
ATOM 3822 N N . VAL A 1 499 ? -50.135 -15.702 -8.891 1.00 87.06 499 VAL A N 1
ATOM 3823 C CA . VAL A 1 499 ? -49.297 -16.291 -9.944 1.00 87.06 499 VAL A CA 1
ATOM 3824 C C . VAL A 1 499 ? -48.617 -17.573 -9.460 1.00 87.06 499 VAL A C 1
ATOM 3826 O O . VAL A 1 499 ? -48.093 -17.576 -8.340 1.00 87.06 499 VAL A O 1
ATOM 3829 N N . PRO A 1 500 ? -48.611 -18.642 -10.281 1.00 87.31 500 PRO A N 1
ATOM 3830 C CA . PRO A 1 500 ? -47.890 -19.866 -9.968 1.00 87.31 500 PRO A CA 1
ATOM 3831 C C . PRO A 1 500 ? -46.381 -19.654 -10.098 1.00 87.31 500 PRO A C 1
ATOM 3833 O O . PRO A 1 500 ? -45.909 -18.935 -10.983 1.00 87.31 500 PRO A O 1
ATOM 3836 N N . GLY A 1 501 ? -45.618 -20.282 -9.209 1.00 84.38 501 GLY A N 1
ATOM 3837 C CA . GLY A 1 501 ? -44.158 -20.236 -9.198 1.00 84.38 501 GLY A CA 1
ATOM 3838 C C . GLY A 1 501 ? -43.520 -21.621 -9.152 1.00 84.38 501 GLY A C 1
ATOM 3839 O O . GLY A 1 501 ? -44.172 -22.635 -8.908 1.00 84.38 501 GLY A O 1
ATOM 3840 N N . GLY A 1 502 ? -42.210 -21.661 -9.392 1.00 83.06 502 GLY A N 1
ATOM 3841 C CA . GLY A 1 502 ? -41.389 -22.847 -9.166 1.00 83.06 502 GLY A CA 1
ATOM 3842 C C . GLY A 1 502 ? -41.238 -23.196 -7.674 1.00 83.06 502 GLY A C 1
ATOM 3843 O O . GLY A 1 502 ? -41.813 -22.539 -6.805 1.00 83.06 502 GLY A O 1
ATOM 3844 N N . PRO A 1 503 ? -40.434 -24.217 -7.332 1.00 84.56 503 PRO A N 1
ATOM 3845 C CA . PRO A 1 503 ? -40.204 -24.587 -5.938 1.00 84.56 503 PRO A CA 1
ATOM 3846 C C . PRO A 1 503 ? -39.561 -23.442 -5.138 1.00 84.56 503 PRO A C 1
ATOM 3848 O O . PRO A 1 503 ? -38.797 -22.634 -5.675 1.00 84.56 503 PRO A O 1
ATOM 3851 N N . ALA A 1 504 ? -39.847 -23.397 -3.833 1.00 87.31 504 ALA A N 1
ATOM 3852 C CA . ALA A 1 504 ? -39.252 -22.434 -2.909 1.00 87.31 504 ALA A CA 1
ATOM 3853 C C . ALA A 1 504 ? -37.715 -22.486 -2.964 1.00 87.31 504 ALA A C 1
ATOM 3855 O O . ALA A 1 504 ? -37.115 -23.556 -2.860 1.00 87.31 504 ALA A O 1
ATOM 3856 N N . ASN A 1 505 ? -37.083 -21.321 -3.094 1.00 87.31 505 ASN A N 1
ATOM 3857 C CA . ASN A 1 505 ? -35.633 -21.175 -3.168 1.00 87.31 505 ASN A CA 1
ATOM 3858 C C . ASN A 1 505 ? -35.171 -19.985 -2.303 1.00 87.31 505 ASN A C 1
ATOM 3860 O O . ASN A 1 505 ? -34.936 -18.890 -2.821 1.00 87.31 505 ASN A O 1
ATOM 3864 N N . PRO A 1 506 ? -35.033 -20.165 -0.979 1.00 84.44 506 PRO A N 1
ATOM 3865 C CA . PRO A 1 506 ? -34.672 -19.078 -0.070 1.00 84.44 506 PRO A CA 1
ATOM 3866 C C . PRO A 1 506 ? -33.292 -18.469 -0.371 1.00 84.44 506 PRO A C 1
ATOM 3868 O O . PRO A 1 506 ? -33.093 -17.273 -0.142 1.00 84.44 506 PRO A O 1
ATOM 3871 N N . ASP A 1 507 ? -32.365 -19.235 -0.958 1.00 84.19 507 ASP A N 1
ATOM 3872 C CA . ASP A 1 507 ? -31.037 -18.744 -1.348 1.00 84.19 507 ASP A CA 1
ATOM 3873 C C . ASP A 1 507 ? -31.111 -17.672 -2.445 1.00 84.19 507 ASP A C 1
ATOM 3875 O O . ASP A 1 507 ? -30.286 -16.757 -2.481 1.00 84.19 507 ASP A O 1
ATOM 3879 N N . ALA A 1 508 ? -32.145 -17.697 -3.293 1.00 81.81 508 ALA A N 1
ATOM 3880 C CA . ALA A 1 508 ? -32.358 -16.678 -4.321 1.00 81.81 508 ALA A CA 1
ATOM 3881 C C . ALA A 1 508 ? -32.672 -15.283 -3.737 1.00 81.81 508 ALA A C 1
ATOM 3883 O O . ALA A 1 508 ? -32.467 -14.256 -4.399 1.00 81.81 508 ALA A O 1
ATOM 3884 N N . LEU A 1 509 ? -33.135 -15.211 -2.483 1.00 81.38 509 LEU A N 1
ATOM 3885 C CA . LEU A 1 509 ? -33.372 -13.950 -1.772 1.00 81.38 509 LEU A CA 1
ATOM 3886 C C . LEU A 1 509 ? -32.113 -13.386 -1.112 1.00 81.38 509 LEU A C 1
ATOM 3888 O O . LEU A 1 509 ? -32.092 -12.194 -0.781 1.00 81.38 509 LEU A O 1
ATOM 3892 N N . ALA A 1 510 ? -31.059 -14.191 -0.962 1.00 77.06 510 ALA A N 1
ATOM 3893 C CA . ALA A 1 510 ? -29.804 -13.739 -0.391 1.00 77.06 510 ALA A CA 1
ATOM 3894 C C . ALA A 1 510 ? -29.199 -12.616 -1.247 1.00 77.06 510 ALA A C 1
ATOM 3896 O O . ALA A 1 510 ? -29.113 -12.687 -2.475 1.00 77.06 510 ALA A O 1
ATOM 3897 N N . ARG A 1 511 ? -28.759 -11.537 -0.592 1.00 59.88 511 ARG A N 1
ATOM 3898 C CA . ARG A 1 511 ? -27.966 -10.509 -1.273 1.00 59.88 511 ARG A CA 1
ATOM 3899 C C . ARG A 1 511 ? -26.644 -11.137 -1.718 1.00 59.88 511 ARG A C 1
ATOM 3901 O O . ARG A 1 511 ? -26.004 -11.788 -0.890 1.00 59.88 511 ARG A O 1
ATOM 3908 N N . PRO A 1 512 ? -26.180 -10.890 -2.956 1.00 49.00 512 PRO A N 1
ATOM 3909 C CA . PRO A 1 512 ? -24.848 -11.316 -3.351 1.00 49.00 512 PRO A CA 1
ATOM 3910 C C . PRO A 1 512 ? -23.845 -10.719 -2.361 1.00 49.00 512 PRO A C 1
ATOM 3912 O O . PRO A 1 512 ? -23.837 -9.503 -2.129 1.00 49.00 512 PRO A O 1
ATOM 3915 N N . LYS A 1 513 ? -23.034 -11.578 -1.727 1.00 39.41 513 LYS A N 1
ATOM 3916 C CA . LYS A 1 513 ? -21.924 -11.132 -0.879 1.00 39.41 513 LYS A CA 1
ATOM 3917 C C . LYS A 1 513 ? -21.104 -10.145 -1.712 1.00 39.41 513 LYS A C 1
ATOM 3919 O O . LYS A 1 513 ? -20.766 -10.441 -2.857 1.00 39.41 513 LYS A O 1
ATOM 3924 N N . ARG A 1 514 ? -20.830 -8.949 -1.178 1.00 39.44 514 ARG A N 1
ATOM 3925 C CA . ARG A 1 514 ? -19.920 -7.985 -1.819 1.00 39.44 514 ARG A CA 1
ATOM 3926 C C . ARG A 1 514 ? -18.550 -8.656 -1.926 1.00 39.44 514 ARG A C 1
ATOM 3928 O O . ARG A 1 514 ? -17.800 -8.678 -0.962 1.00 39.44 514 ARG A O 1
ATOM 3935 N N . GLY A 1 515 ? -18.297 -9.273 -3.075 1.00 39.00 515 GLY A N 1
ATOM 3936 C CA . GLY A 1 515 ? -17.148 -10.140 -3.298 1.00 39.00 515 GLY A CA 1
ATOM 3937 C C . GLY A 1 515 ? -17.409 -11.164 -4.401 1.00 39.00 515 GLY A C 1
ATOM 3938 O O . GLY A 1 515 ? -17.473 -12.358 -4.131 1.00 39.00 515 GLY A O 1
ATOM 3939 N N . GLY A 1 516 ? -17.524 -10.714 -5.654 1.00 33.91 516 GLY A N 1
ATOM 3940 C CA . GLY A 1 516 ? -17.443 -11.596 -6.823 1.00 33.91 516 GLY A CA 1
ATOM 3941 C C . GLY A 1 516 ? -18.493 -11.345 -7.905 1.00 33.91 516 GLY A C 1
ATOM 3942 O O . GLY A 1 516 ? -19.683 -11.302 -7.628 1.00 33.91 516 GLY A O 1
ATOM 3943 N N . ASN A 1 517 ? -18.004 -11.251 -9.141 1.00 32.16 517 ASN A N 1
ATO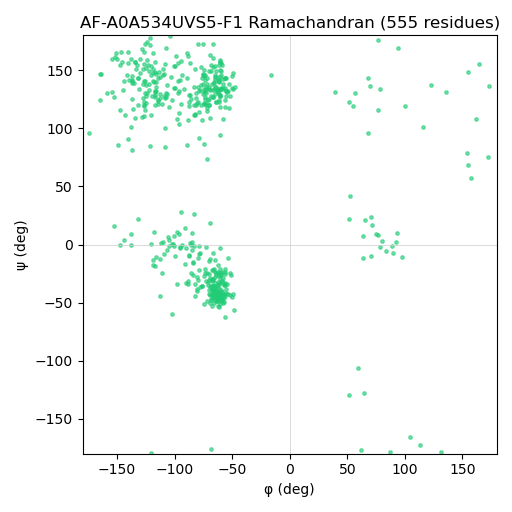M 3944 C CA . ASN A 1 517 ? -18.720 -11.336 -10.415 1.00 32.16 517 ASN A CA 1
ATOM 3945 C C . ASN A 1 517 ? -19.706 -10.221 -10.796 1.00 32.16 517 ASN A C 1
ATOM 3947 O O . ASN A 1 517 ? -20.907 -10.270 -10.546 1.00 32.16 517 ASN A O 1
ATOM 3951 N N . ARG A 1 518 ? -19.194 -9.273 -11.591 1.00 36.47 518 ARG A N 1
ATOM 3952 C CA . ARG A 1 518 ? -19.957 -8.659 -12.685 1.00 36.47 518 ARG A CA 1
ATOM 3953 C C . ARG A 1 518 ? -19.570 -9.368 -13.980 1.00 36.47 518 ARG A C 1
ATOM 3955 O O . ARG A 1 518 ? -18.474 -9.142 -14.479 1.00 36.47 518 ARG A O 1
ATOM 3962 N N . GLY A 1 519 ? -20.467 -10.183 -14.526 1.00 33.19 519 GLY A N 1
ATOM 3963 C CA . GLY A 1 519 ? -20.255 -10.789 -15.837 1.00 33.19 519 GLY A CA 1
ATOM 3964 C C . GLY A 1 519 ? -21.302 -11.830 -16.202 1.00 33.19 519 GLY A C 1
ATOM 3965 O O . GLY A 1 519 ? -21.007 -13.008 -16.133 1.00 33.19 519 GLY A O 1
ATOM 3966 N N . ALA A 1 520 ? -22.505 -11.390 -16.574 1.00 30.83 520 ALA A N 1
ATOM 3967 C CA . ALA A 1 520 ? -23.368 -12.086 -17.536 1.00 30.83 520 ALA A CA 1
ATOM 3968 C C . ALA A 1 520 ? -24.597 -11.212 -17.829 1.00 30.83 520 ALA A C 1
ATOM 3970 O O . ALA A 1 520 ? -25.575 -11.210 -17.088 1.00 30.83 520 ALA A O 1
ATOM 3971 N N . ARG A 1 521 ? -24.546 -10.438 -18.918 1.00 30.67 521 ARG A N 1
ATOM 3972 C CA . ARG A 1 521 ? -25.762 -10.084 -19.659 1.00 30.67 521 ARG A CA 1
ATOM 3973 C C . ARG A 1 521 ? -25.957 -11.205 -20.674 1.00 30.67 521 ARG A C 1
ATOM 3975 O O . ARG A 1 521 ? -25.178 -11.289 -21.620 1.00 30.67 521 ARG A O 1
ATOM 3982 N N . ALA A 1 522 ? -26.942 -12.070 -20.456 1.00 31.00 522 ALA A N 1
ATOM 3983 C CA . ALA A 1 522 ? -27.364 -13.035 -21.460 1.00 31.00 522 ALA A CA 1
ATOM 3984 C C . ALA A 1 522 ? -28.072 -12.278 -22.595 1.00 31.00 522 ALA A C 1
ATOM 3986 O O . ALA A 1 522 ? -28.989 -11.497 -22.352 1.00 31.00 522 ALA A O 1
ATOM 3987 N N . ARG A 1 523 ? -27.607 -12.467 -23.832 1.00 30.17 523 ARG A N 1
ATOM 3988 C CA . ARG A 1 523 ? -28.368 -12.118 -25.034 1.00 30.17 523 ARG A CA 1
ATOM 3989 C C . ARG A 1 523 ? -29.238 -13.322 -25.378 1.00 30.17 523 ARG A C 1
ATOM 3991 O O . ARG A 1 523 ? -28.705 -14.409 -25.575 1.00 30.17 523 ARG A O 1
ATOM 3998 N N . ALA A 1 524 ? -30.548 -13.112 -25.453 1.00 28.64 524 ALA A N 1
ATOM 3999 C CA . ALA A 1 524 ? -31.479 -14.063 -26.037 1.00 28.64 524 ALA A CA 1
ATOM 4000 C C . ALA A 1 524 ? -31.164 -14.222 -27.534 1.00 28.64 524 ALA A C 1
ATOM 4002 O O . ALA A 1 524 ? -31.151 -13.238 -28.276 1.00 28.64 524 ALA A O 1
ATOM 4003 N N . ALA A 1 525 ? -30.885 -15.452 -27.961 1.00 29.64 525 ALA A N 1
ATOM 4004 C CA . ALA A 1 525 ? -30.851 -15.836 -29.364 1.00 29.64 525 ALA A CA 1
ATOM 4005 C C . ALA A 1 525 ? -32.114 -16.650 -29.660 1.00 29.64 525 ALA A C 1
ATOM 4007 O O . ALA A 1 525 ? -32.361 -17.696 -29.063 1.00 29.64 525 ALA A O 1
ATOM 4008 N N . THR A 1 526 ? -32.921 -16.118 -30.567 1.00 29.95 526 THR A N 1
ATOM 4009 C CA . THR A 1 526 ? -34.083 -16.736 -31.198 1.00 29.95 526 THR A CA 1
ATOM 4010 C C . THR A 1 526 ? -33.687 -18.046 -31.883 1.00 29.95 526 THR A C 1
ATOM 4012 O O . THR A 1 526 ? -32.895 -18.045 -32.823 1.00 29.95 526 THR A O 1
ATOM 4015 N N . ALA A 1 527 ? -34.255 -19.168 -31.437 1.00 29.95 527 ALA A N 1
ATOM 4016 C CA . ALA A 1 527 ? -34.130 -20.457 -32.107 1.00 29.95 527 ALA A CA 1
ATOM 4017 C C . ALA A 1 527 ? -35.348 -20.691 -33.012 1.00 29.95 527 ALA A C 1
ATOM 4019 O O . ALA A 1 527 ? -36.436 -21.030 -32.550 1.00 29.95 527 ALA A O 1
ATOM 4020 N N . THR A 1 528 ? -35.162 -20.521 -34.320 1.00 30.92 528 THR A N 1
ATOM 4021 C CA . THR A 1 528 ? -36.063 -21.068 -35.339 1.00 30.92 528 THR A CA 1
ATOM 4022 C C . THR A 1 528 ? -35.878 -22.582 -35.423 1.00 30.92 528 THR A C 1
ATOM 4024 O O . THR A 1 528 ? -34.793 -23.080 -35.720 1.00 30.92 528 THR A O 1
ATOM 4027 N N . ARG A 1 529 ? -36.971 -23.300 -35.160 1.00 29.75 529 ARG A N 1
ATOM 4028 C CA . ARG A 1 529 ? -37.153 -24.746 -35.307 1.00 29.75 529 ARG A CA 1
ATOM 4029 C C . ARG A 1 529 ? -37.038 -25.151 -36.783 1.00 29.75 529 ARG A C 1
ATOM 4031 O O . ARG A 1 529 ? -37.820 -24.687 -37.604 1.00 29.75 529 ARG A O 1
ATOM 4038 N N . ALA A 1 530 ? -36.116 -26.059 -37.096 1.00 30.28 530 ALA A N 1
ATOM 4039 C CA . ALA A 1 530 ? -36.151 -26.862 -38.316 1.00 30.28 530 ALA A CA 1
ATOM 4040 C C . ALA A 1 530 ? -35.995 -28.337 -37.927 1.00 30.28 530 ALA A C 1
ATOM 4042 O O . ALA A 1 530 ? -34.949 -28.772 -37.447 1.00 30.28 530 ALA A O 1
ATOM 4043 N N . GLU A 1 531 ? -37.086 -29.080 -38.089 1.00 32.69 531 GLU A N 1
ATOM 4044 C CA . GLU A 1 531 ? -37.171 -30.527 -37.923 1.00 32.69 531 GLU A CA 1
ATOM 4045 C C . GLU A 1 531 ? -36.267 -31.252 -38.923 1.00 32.69 531 GLU A C 1
ATOM 4047 O O . GLU A 1 531 ? -36.363 -31.028 -40.129 1.00 32.69 531 GLU A O 1
ATOM 4052 N N . ARG A 1 532 ? -35.458 -32.200 -38.437 1.00 31.27 532 ARG A N 1
ATOM 4053 C CA . ARG A 1 532 ? -35.090 -33.388 -39.213 1.00 31.27 532 ARG A CA 1
ATOM 4054 C C . ARG A 1 532 ? -35.178 -34.630 -38.337 1.00 31.27 532 ARG A C 1
ATOM 4056 O O . ARG A 1 532 ? -34.491 -34.783 -37.333 1.00 31.27 532 ARG A O 1
ATOM 4063 N N . THR A 1 533 ? -36.092 -35.483 -38.762 1.00 32.19 533 THR A N 1
ATOM 4064 C CA . THR A 1 533 ? -36.461 -36.805 -38.274 1.00 32.19 533 THR A CA 1
ATOM 4065 C C . THR A 1 533 ? -35.300 -37.801 -38.320 1.00 32.19 533 THR A C 1
ATOM 4067 O O . THR A 1 533 ? -34.640 -37.948 -39.348 1.00 32.19 533 THR A O 1
ATOM 4070 N N . ARG A 1 534 ? -35.115 -38.544 -37.224 1.00 31.62 534 ARG A N 1
ATOM 4071 C CA . ARG A 1 534 ? -34.452 -39.859 -37.203 1.00 31.62 534 ARG A CA 1
ATOM 4072 C C . ARG A 1 534 ? -35.409 -40.934 -37.733 1.00 31.62 534 ARG A C 1
ATOM 4074 O O . ARG A 1 534 ? -36.606 -40.835 -37.468 1.00 31.62 534 ARG A O 1
ATOM 4081 N N . PRO A 1 535 ? -34.875 -42.022 -38.302 1.00 34.25 535 PRO A N 1
ATOM 4082 C CA . PRO A 1 535 ? -35.442 -43.336 -38.059 1.00 34.25 535 PRO A CA 1
ATOM 4083 C C . PRO A 1 535 ? -34.417 -44.256 -37.380 1.00 34.25 535 PRO A C 1
ATOM 4085 O O . PRO A 1 535 ? -33.229 -44.263 -37.694 1.00 34.25 535 PRO A O 1
ATOM 4088 N N . GLU A 1 536 ? -34.921 -45.038 -36.440 1.00 32.03 536 GLU A N 1
ATOM 4089 C CA . GLU A 1 536 ? -34.295 -46.181 -35.770 1.00 32.03 536 GLU A CA 1
ATOM 4090 C C . GLU A 1 536 ? -35.256 -47.382 -35.989 1.00 32.03 536 GLU A C 1
ATOM 4092 O O . GLU A 1 536 ? -36.392 -47.168 -36.420 1.00 32.03 536 GLU A O 1
ATOM 4097 N N . PRO A 1 537 ? -34.929 -48.625 -35.607 1.00 50.06 537 PRO A N 1
ATOM 4098 C CA . PRO A 1 537 ? -33.917 -49.528 -36.159 1.00 50.06 537 PRO A CA 1
ATOM 4099 C C . PRO A 1 537 ? -34.559 -50.856 -36.638 1.00 50.06 537 PRO A C 1
ATOM 4101 O O . PRO A 1 537 ? -35.710 -51.147 -36.321 1.00 50.06 537 PRO A O 1
ATOM 4104 N N . GLN A 1 538 ? -33.811 -51.733 -37.321 1.00 30.91 538 GLN A N 1
ATOM 4105 C CA . GLN A 1 538 ? -34.158 -53.164 -37.353 1.00 30.91 538 GLN A CA 1
ATOM 4106 C C . GLN A 1 538 ? -32.937 -54.068 -37.194 1.00 30.91 538 GLN A C 1
ATOM 4108 O O . GLN A 1 538 ? -31.855 -53.819 -37.720 1.00 30.91 538 GLN A O 1
ATOM 4113 N N . ALA A 1 539 ? -33.170 -55.112 -36.404 1.00 36.16 539 ALA A N 1
ATOM 4114 C CA . ALA A 1 539 ? -32.238 -56.110 -35.926 1.00 36.16 539 ALA A CA 1
ATOM 4115 C C . ALA A 1 539 ? -32.203 -57.349 -36.828 1.00 36.16 539 ALA A C 1
ATOM 4117 O O . ALA A 1 539 ? -33.247 -57.808 -37.270 1.00 36.16 539 ALA A O 1
ATOM 4118 N N . THR A 1 540 ? -31.025 -57.959 -36.951 1.00 34.28 540 THR A N 1
ATOM 4119 C CA . THR A 1 540 ? -30.782 -59.398 -37.189 1.00 34.28 540 THR A CA 1
ATOM 4120 C C . THR A 1 540 ? -29.346 -59.647 -36.704 1.00 34.28 540 THR A C 1
ATOM 4122 O O . THR A 1 540 ? -28.470 -58.849 -37.008 1.00 34.28 540 THR A O 1
ATOM 4125 N N . GLY A 1 541 ? -28.989 -60.629 -35.880 1.00 31.89 541 GLY A N 1
ATOM 4126 C CA . GLY A 1 541 ? -29.371 -62.036 -35.922 1.00 31.89 541 GLY A CA 1
ATOM 4127 C C . GLY A 1 541 ? -28.101 -62.864 -36.185 1.00 31.89 541 GLY A C 1
ATOM 4128 O O . GLY A 1 541 ? -27.613 -62.902 -37.303 1.00 31.89 541 GLY A O 1
ATOM 4129 N N . ALA A 1 542 ? -27.564 -63.453 -35.113 1.00 33.91 542 ALA A N 1
ATOM 4130 C CA . ALA A 1 542 ? -26.451 -64.404 -34.955 1.00 33.91 542 ALA A CA 1
ATOM 4131 C C . ALA A 1 542 ? -25.901 -65.200 -36.168 1.00 33.91 542 ALA A C 1
ATOM 4133 O O . ALA A 1 542 ? -26.678 -65.769 -36.930 1.00 33.91 542 ALA A O 1
ATOM 4134 N N . ARG A 1 543 ? -24.572 -65.462 -36.172 1.00 33.06 543 ARG A N 1
ATOM 4135 C CA . ARG A 1 543 ? -23.950 -66.819 -36.078 1.00 33.06 543 ARG A CA 1
ATOM 4136 C C . ARG A 1 543 ? -22.417 -66.837 -36.276 1.00 33.06 543 ARG A C 1
ATOM 4138 O O . ARG A 1 543 ? -21.933 -66.298 -37.256 1.00 33.06 543 ARG A O 1
ATOM 4145 N N . GLY A 1 544 ? -21.744 -67.611 -35.404 1.00 30.83 544 GLY A N 1
ATOM 4146 C CA . GLY A 1 544 ? -20.507 -68.402 -35.622 1.00 30.83 544 GLY A CA 1
ATOM 4147 C C . GLY A 1 544 ? -19.190 -67.633 -35.822 1.00 30.83 544 GLY A C 1
ATOM 4148 O O . GLY A 1 544 ? -19.143 -66.675 -36.565 1.00 30.83 544 GLY A O 1
ATOM 4149 N N . GLY A 1 545 ? -18.040 -67.981 -35.245 1.00 30.88 545 GLY A N 1
ATOM 4150 C CA . GLY A 1 545 ? -17.590 -69.121 -34.450 1.00 30.88 545 GLY A CA 1
ATOM 4151 C C . GLY A 1 545 ? -16.064 -69.258 -34.624 1.00 30.88 545 GLY A C 1
ATOM 4152 O O . GLY A 1 545 ? -15.573 -68.994 -35.714 1.00 30.88 545 GLY A O 1
ATOM 4153 N N . ARG A 1 546 ? -15.363 -69.751 -33.583 1.00 33.50 546 ARG A N 1
ATOM 4154 C CA . ARG A 1 546 ? -13.931 -70.172 -33.547 1.00 33.50 546 ARG A CA 1
ATOM 4155 C C . ARG A 1 546 ? -12.909 -69.027 -33.706 1.00 33.50 546 ARG A C 1
ATOM 4157 O O . ARG A 1 546 ? -13.128 -68.103 -34.461 1.00 33.50 546 ARG A O 1
ATOM 4164 N N . GLY A 1 547 ? -11.749 -68.986 -33.057 1.00 31.27 547 GLY A N 1
ATOM 4165 C CA . GLY A 1 547 ? -11.050 -69.817 -32.076 1.00 31.27 547 GLY A CA 1
ATOM 4166 C C . GLY A 1 547 ? -9.920 -68.942 -31.497 1.00 31.27 547 GLY A C 1
ATOM 4167 O O . GLY A 1 547 ? -9.492 -67.992 -32.134 1.00 31.27 547 GLY A O 1
ATOM 4168 N N . GLY A 1 548 ? -9.552 -69.102 -30.229 1.00 32.00 548 GLY A N 1
ATOM 4169 C CA . GLY A 1 548 ? -8.316 -69.808 -29.882 1.00 32.00 548 GLY A CA 1
ATOM 4170 C C . GLY A 1 548 ? -7.184 -68.819 -29.569 1.00 32.00 548 GLY A C 1
ATOM 4171 O O . GLY A 1 548 ? -6.801 -68.034 -30.422 1.00 32.00 548 GLY A O 1
ATOM 4172 N N . GLY A 1 549 ? -6.643 -68.856 -28.347 1.00 33.75 549 GLY A N 1
ATOM 4173 C CA . GLY A 1 549 ? -5.446 -68.079 -28.005 1.00 33.75 549 GLY A CA 1
ATOM 4174 C C . GLY A 1 549 ? -5.329 -67.722 -26.530 1.00 33.75 549 GLY A C 1
ATOM 4175 O O . GLY A 1 549 ? -5.614 -66.604 -26.123 1.00 33.75 549 GLY A O 1
ATOM 4176 N N . ARG A 1 550 ? -4.901 -68.692 -25.720 1.00 36.59 550 ARG A N 1
ATOM 4177 C CA . ARG A 1 550 ? -4.387 -68.469 -24.362 1.00 36.59 550 ARG A CA 1
ATOM 4178 C C . ARG A 1 550 ? -3.130 -67.590 -24.434 1.00 36.59 550 ARG A C 1
ATOM 4180 O O . ARG A 1 550 ? -2.259 -67.904 -25.230 1.00 36.59 550 ARG A O 1
ATOM 4187 N N . HIS A 1 551 ? -2.964 -66.640 -23.514 1.00 38.66 551 HIS A N 1
ATOM 4188 C CA . HIS A 1 551 ? -1.819 -66.659 -22.596 1.00 38.66 551 HIS A CA 1
ATOM 4189 C C . HIS A 1 551 ? -2.011 -65.719 -21.398 1.00 38.66 551 HIS A C 1
ATOM 4191 O O . HIS A 1 551 ? -2.251 -64.525 -21.522 1.00 38.66 551 HIS A O 1
ATOM 4197 N N . ARG A 1 552 ? -1.891 -66.328 -20.215 1.00 39.09 552 ARG A N 1
ATOM 4198 C CA . ARG A 1 552 ? -1.659 -65.698 -18.913 1.00 39.09 552 ARG A CA 1
ATOM 4199 C C . ARG A 1 552 ? -0.237 -65.134 -18.847 1.00 39.09 552 ARG A C 1
ATOM 4201 O O . ARG A 1 552 ? 0.665 -65.812 -19.339 1.00 39.09 552 ARG A O 1
ATOM 4208 N N . ARG A 1 553 ? -0.060 -64.048 -18.083 1.00 39.09 553 ARG A N 1
ATOM 4209 C CA . ARG A 1 553 ? 0.893 -63.842 -16.954 1.00 39.09 553 ARG A CA 1
ATOM 4210 C C . ARG A 1 553 ? 1.031 -62.325 -16.733 1.00 39.09 553 ARG A C 1
ATOM 4212 O O . ARG A 1 553 ? 1.354 -61.612 -17.665 1.00 39.09 553 ARG A O 1
ATOM 4219 N N . SER A 1 554 ? 0.479 -61.761 -15.658 1.00 37.09 554 SER A N 1
ATOM 4220 C CA . SER A 1 554 ? 0.966 -61.743 -14.265 1.00 37.09 554 SER A CA 1
ATOM 4221 C C . SER A 1 554 ? 2.118 -60.755 -14.033 1.00 37.09 554 SER A C 1
ATOM 4223 O O . SER A 1 554 ? 3.214 -60.991 -14.524 1.00 37.09 554 SER A O 1
ATOM 4225 N N . SER A 1 555 ? 1.827 -59.745 -13.199 1.00 40.16 555 SER A N 1
ATOM 4226 C CA . SER A 1 555 ? 2.638 -59.245 -12.070 1.00 40.16 555 SER A CA 1
ATOM 4227 C C . SER A 1 555 ? 4.113 -58.898 -12.303 1.00 40.16 555 SER A C 1
ATOM 4229 O O . SER A 1 555 ? 4.917 -59.798 -12.526 1.00 40.16 555 SER A O 1
ATOM 4231 N N . ALA A 1 556 ? 4.506 -57.657 -12.006 1.00 42.62 556 ALA A N 1
ATOM 4232 C CA . ALA A 1 556 ? 5.081 -57.264 -10.708 1.00 42.62 556 ALA A CA 1
ATOM 4233 C C . ALA A 1 556 ? 5.773 -55.887 -10.795 1.00 42.62 556 ALA A C 1
ATOM 4235 O O . ALA A 1 556 ? 6.283 -55.537 -11.856 1.00 42.62 556 ALA A O 1
ATOM 4236 N N . ALA A 1 557 ? 5.846 -55.241 -9.623 1.00 42.66 557 ALA A N 1
ATOM 4237 C CA . ALA A 1 557 ? 6.544 -54.002 -9.248 1.00 42.66 557 ALA A CA 1
ATOM 4238 C C . ALA A 1 557 ? 5.875 -52.683 -9.656 1.00 42.66 557 ALA A C 1
ATOM 4240 O O . ALA A 1 557 ? 5.903 -52.322 -10.851 1.00 42.66 557 ALA A O 1
#

pLDDT: mean 78.59, std 20.4, range [23.55, 96.94]

Sequence (557 aa):
RLYEGVETADGQIGLITYMRTDSVALSGQALGEAREVIRARYGDRYTMPKGRIYRTKTRGAQEAHEAIRPTSFVRDPDTLSRSLGRDEARLYRLIWQRALASQMAAKELETTSVELADGAYELRASATRTMFDGFAAVYTEGTDDTTDEPERTLPPLHEGDPTTVESIDARQHFTEPPPRFTEASLIKALEEHGIGRPSTYAATISTILDRGYVRVKERRLQPEPVGEIVTDLLVAHFGEFVDLAFTARMEEELDEVASGKRSWVPFVRAFYGPFHTLVETKAKELRRSDFTTRPTDELCSLGHPMVVRLGRYGEFLACSMYPEHKETRPLPGSEEALAAGDGARNGTSAEAGDAAPAGPTPALPGVGESCPKCGEADGGHLVAKRGRFGGFVGCDRYPDCDYIHRQGPPPPAPLAFEVACPKCGQGNLLTRRARRTGSLFWGCSRYPKCDFTTSREPLGAVHDADDGPVARQGDAAICLRCGAAIELPADGIEPGARVPGGPANPDALARPKRGGNRGARARAATATRAERTRPEPQATGARGGRGGGRHRRSSAA

Radius of gyration: 36.36 Å; Cα contacts (8 Å, |Δi|>4): 696; chains: 1; bounding box: 88×122×75 Å